Protein AF-0000000076593723 (afdb_homodimer)

Radius of gyration: 25.65 Å; Cα contacts (8 Å, |Δi|>4): 959; chains: 2; bounding box: 65×78×52 Å

Nearest PDB structures (foldseek):
  3f52-assembly1_A  TM=8.416E-01  e=1.227E-02  Corynebacterium glutamicum
  2b5a-assembly1_A  TM=8.717E-01  e=2.258E-02  [Bacillus] caldolyticus
  3f52-assembly1_E  TM=8.264E-01  e=1.582E-02  Corynebacterium glutamicum
  4i6t-assembly1_A  TM=8.640E-01  e=7.266E-02  Enterobacter sp. RFL1396
  4i6u-assembly2_C  TM=8.233E-01  e=5.092E-02  Enterobacter sp. RFL1396

Organism: Saccharopolyspora spinosa (NCBI:txid60894)

Solvent-accessible surface area (backbone atoms only — not comparable to full-atom values): 29118 Å² total; per-residue (Å²): 48,60,80,26,22,63,22,71,42,19,39,50,31,9,48,49,51,43,49,56,37,55,74,64,70,46,52,62,58,58,44,14,66,73,61,74,50,47,44,66,55,54,48,28,29,43,70,21,54,34,69,62,53,54,66,54,50,49,43,47,34,55,74,65,67,50,56,66,69,62,37,52,51,46,51,51,25,37,70,46,15,61,47,49,43,10,70,45,63,70,48,98,82,51,51,21,45,54,56,51,49,50,53,50,56,69,60,24,53,31,40,40,34,41,30,53,60,41,75,56,71,69,59,50,40,63,62,42,44,36,32,52,35,48,70,69,65,48,51,72,67,56,25,52,52,51,29,53,49,46,56,60,59,29,41,43,64,69,43,94,84,40,30,36,35,36,38,41,27,26,52,59,19,72,66,36,45,46,62,53,69,66,37,42,48,51,35,49,52,47,41,52,57,51,41,67,38,93,50,29,44,43,23,33,29,57,58,78,73,32,77,55,60,64,73,34,34,44,38,34,40,37,33,41,88,88,49,78,52,37,32,37,34,54,43,74,76,45,56,50,72,43,61,53,63,72,49,46,51,50,50,52,52,43,49,52,50,48,62,71,64,27,40,53,56,69,57,22,49,52,50,51,51,51,45,42,52,50,60,65,54,58,72,76,112,50,60,76,24,25,56,18,71,42,20,40,50,31,10,49,47,51,43,49,54,37,54,73,63,71,46,52,63,58,58,45,13,67,73,61,73,50,48,44,66,56,52,48,28,27,41,69,20,53,34,70,61,53,55,67,57,50,49,42,48,34,55,73,63,65,49,58,68,69,61,38,52,52,47,52,50,26,38,71,46,14,62,48,50,48,15,74,38,74,51,51,99,82,51,49,28,53,54,56,56,49,52,51,49,57,71,61,24,51,29,38,40,36,42,29,53,59,42,76,56,71,68,58,50,41,62,62,43,44,37,33,52,35,49,71,70,66,47,51,71,69,55,26,53,50,49,30,52,49,45,57,59,58,28,41,42,65,69,42,94,85,40,28,38,37,37,37,41,29,26,53,59,19,73,64,37,44,47,61,53,66,68,37,44,48,51,34,49,50,48,41,54,57,50,40,67,38,91,50,29,44,44,23,33,29,59,58,78,73,33,77,56,60,65,73,35,35,42,39,35,41,36,33,40,88,87,50,78,50,39,32,36,34,55,43,74,78,46,52,49,72,43,58,53,64,70,48,45,51,50,51,53,50,42,49,52,50,48,61,70,65,29,39,52,56,70,56,22,50,51,49,50,50,52,43,42,51,50,59,67,54,59,72,75,111

Structure (mmCIF, N/CA/C/O backbone):
data_AF-0000000076593723-model_v1
#
loop_
_entity.id
_entity.type
_entity.pdbx_description
1 polymer 'Helix-turn-helix protein'
#
loop_
_atom_site.group_PDB
_atom_site.id
_atom_site.type_symbol
_atom_site.label_atom_id
_atom_site.label_alt_id
_atom_site.label_comp_id
_atom_site.label_asym_id
_atom_site.label_entity_id
_atom_site.label_seq_id
_atom_site.pdbx_PDB_ins_code
_atom_site.Cartn_x
_atom_site.Cartn_y
_atom_site.Cartn_z
_atom_site.occupancy
_atom_site.B_iso_or_equiv
_atom_site.auth_seq_id
_atom_site.auth_comp_id
_atom_site.auth_asym_id
_atom_site.auth_atom_id
_atom_site.pdbx_PDB_model_num
ATOM 1 N N . MET A 1 1 ? 1.574 22.219 8.781 1 30.86 1 MET A N 1
ATOM 2 C CA . MET A 1 1 ? 0.167 22.234 9.172 1 30.86 1 MET A CA 1
ATOM 3 C C . MET A 1 1 ? -0.194 21 9.984 1 30.86 1 MET A C 1
ATOM 5 O O . MET A 1 1 ? 0.365 19.922 9.766 1 30.86 1 MET A O 1
ATOM 9 N N . PRO A 1 2 ? -0.829 21.25 11.016 1 38.03 2 PRO A N 1
ATOM 10 C CA . PRO A 1 2 ? -1.119 20.125 11.898 1 38.03 2 PRO A CA 1
ATOM 11 C C . PRO A 1 2 ? -1.733 18.938 11.148 1 38.03 2 PRO A C 1
ATOM 13 O O . PRO A 1 2 ? -2.383 19.125 10.117 1 38.03 2 PRO A O 1
ATOM 16 N N . ALA A 1 3 ? -1.344 17.75 11.445 1 40.81 3 ALA A N 1
ATOM 17 C CA . ALA A 1 3 ? -1.729 16.406 10.984 1 40.81 3 ALA A CA 1
ATOM 18 C C . ALA A 1 3 ? -3.232 16.328 10.742 1 40.81 3 ALA A C 1
ATOM 20 O O . ALA A 1 3 ? -3.691 15.547 9.906 1 40.81 3 ALA A O 1
ATOM 21 N N . THR A 1 4 ? -3.941 17.125 11.273 1 44.06 4 THR A N 1
ATOM 22 C CA . THR A 1 4 ? -5.391 17.016 11.375 1 44.06 4 THR A CA 1
ATOM 23 C C . THR A 1 4 ? -6.074 17.672 10.18 1 44.06 4 THR A C 1
ATOM 25 O O . THR A 1 4 ? -7.188 17.281 9.812 1 44.06 4 THR A O 1
ATOM 28 N N . ALA A 1 5 ? -5.41 18.734 9.508 1 49.28 5 ALA A N 1
ATOM 29 C CA . ALA A 1 5 ? -6.059 19.562 8.508 1 49.28 5 ALA A CA 1
ATOM 30 C C . ALA A 1 5 ? -6.34 18.781 7.23 1 49.28 5 ALA A C 1
ATOM 32 O O . ALA A 1 5 ? -7.262 19.109 6.477 1 49.28 5 ALA A O 1
ATOM 33 N N . GLY A 1 6 ? -6.297 17.484 7.355 1 50.62 6 GLY A N 1
ATOM 34 C CA . GLY A 1 6 ? -6.414 16.688 6.148 1 50.62 6 GLY A CA 1
ATOM 35 C C . GLY A 1 6 ? -7.379 15.523 6.289 1 50.62 6 GLY A C 1
ATOM 36 O O . GLY A 1 6 ? -7.684 14.836 5.312 1 50.62 6 GLY A O 1
ATOM 37 N N . THR A 1 7 ? -7.914 15.383 7.367 1 53.31 7 THR A N 1
ATOM 38 C CA . THR A 1 7 ? -8.859 14.297 7.59 1 53.31 7 THR A CA 1
ATOM 39 C C . THR A 1 7 ? -10.211 14.617 6.961 1 53.31 7 THR A C 1
ATOM 41 O O . THR A 1 7 ? -10.531 15.781 6.727 1 53.31 7 THR A O 1
ATOM 44 N N . PRO A 1 8 ? -10.898 13.555 6.492 1 54.31 8 PRO A N 1
ATOM 45 C CA . PRO A 1 8 ? -12.234 13.812 5.953 1 54.31 8 PRO A CA 1
ATOM 46 C C . PRO A 1 8 ? -13.07 14.719 6.855 1 54.31 8 PRO A C 1
ATOM 48 O O . PRO A 1 8 ? -13.797 15.586 6.367 1 54.31 8 PRO A O 1
ATOM 51 N N . ARG A 1 9 ? -12.922 14.555 8.07 1 58.53 9 ARG A N 1
ATOM 52 C CA . ARG A 1 9 ? -13.711 15.367 8.984 1 58.53 9 ARG A CA 1
ATOM 53 C C . ARG A 1 9 ? -13.227 16.812 8.984 1 58.53 9 ARG A C 1
ATOM 55 O O . ARG A 1 9 ? -14.039 17.75 9.023 1 58.53 9 ARG A O 1
ATOM 62 N N . ALA A 1 10 ? -11.844 16.859 8.922 1 62.66 10 ALA A N 1
ATOM 63 C CA . ALA A 1 10 ? -11.312 18.219 8.883 1 62.66 10 ALA A CA 1
ATOM 64 C C . ALA A 1 10 ? -11.727 18.922 7.602 1 62.66 10 ALA A C 1
ATOM 66 O O . ALA A 1 10 ? -12.086 20.109 7.625 1 62.66 10 ALA A O 1
ATOM 67 N N . ARG A 1 11 ? -11.781 18.141 6.621 1 64.5 11 ARG A N 1
ATOM 68 C CA . ARG A 1 11 ? -12.203 18.719 5.348 1 64.5 11 ARG A CA 1
ATOM 69 C C . ARG A 1 11 ? -13.688 19.047 5.367 1 64.5 11 ARG A C 1
ATOM 71 O O . ARG A 1 11 ? -14.102 20.094 4.855 1 64.5 11 ARG A O 1
ATOM 78 N N . ALA A 1 12 ? -14.445 18.156 5.867 1 68 12 ALA A N 1
ATOM 79 C CA . ALA A 1 12 ? -15.875 18.422 6.016 1 68 12 ALA A CA 1
ATOM 80 C C . ALA A 1 12 ? -16.125 19.656 6.867 1 68 12 ALA A C 1
ATOM 82 O O . ALA A 1 12 ? -17.016 20.453 6.574 1 68 12 ALA A O 1
ATOM 83 N N . LEU A 1 13 ? -15.234 19.781 7.816 1 77.19 13 LEU A N 1
ATOM 84 C CA . LEU A 1 13 ? -15.359 20.953 8.688 1 77.19 13 LEU A CA 1
ATOM 85 C C . LEU A 1 13 ? -15.055 22.234 7.922 1 77.19 13 LEU A C 1
ATOM 87 O O . LEU A 1 13 ? -15.812 23.203 8.008 1 77.19 13 LEU A O 1
ATOM 91 N N . SER A 1 14 ? -13.969 22.125 7.211 1 77.75 14 SER A N 1
ATOM 92 C CA . SER A 1 14 ? -13.578 23.297 6.426 1 77.75 14 SER A CA 1
ATOM 93 C C . SER A 1 14 ? -14.664 23.672 5.422 1 77.75 14 SER A C 1
ATOM 95 O O . SER A 1 14 ? -15.023 24.844 5.309 1 77.75 14 SER A O 1
ATOM 97 N N . ALA A 1 15 ? -15.172 22.672 4.809 1 76.44 15 ALA A N 1
ATOM 98 C CA . ALA A 1 15 ? -16.234 22.906 3.83 1 76.44 15 ALA A CA 1
ATOM 99 C C . ALA A 1 15 ? -17.484 23.453 4.504 1 76.44 15 ALA A C 1
ATOM 101 O O . ALA A 1 15 ? -18.141 24.359 3.977 1 76.44 15 ALA A O 1
ATOM 102 N N . ALA A 1 16 ? -17.797 22.906 5.543 1 81.31 16 ALA A N 1
ATOM 103 C CA . ALA A 1 16 ? -19 23.328 6.262 1 81.31 16 ALA A CA 1
ATOM 104 C C . ALA A 1 16 ? -18.891 24.781 6.715 1 81.31 16 ALA A C 1
ATOM 106 O O . ALA A 1 16 ? -19.859 25.547 6.613 1 81.31 16 ALA A O 1
ATOM 107 N N . LEU A 1 17 ? -17.703 25.156 7.152 1 86.25 17 LEU A N 1
ATOM 108 C CA . LEU A 1 17 ? -17.484 26.531 7.594 1 86.25 17 LEU A CA 1
ATOM 109 C C . LEU A 1 17 ? -17.625 27.5 6.426 1 86.25 17 LEU A C 1
ATOM 111 O O . LEU A 1 17 ? -18.25 28.547 6.559 1 86.25 17 LEU A O 1
ATOM 115 N N . ARG A 1 18 ? -17.078 27.094 5.398 1 84.94 18 ARG A N 1
ATOM 116 C CA . ARG A 1 18 ? -17.188 27.922 4.203 1 84.94 18 ARG A CA 1
ATOM 117 C C . ARG A 1 18 ? -18.641 28.031 3.752 1 84.94 18 ARG A C 1
ATOM 119 O O . ARG A 1 18 ? -19.094 29.125 3.385 1 84.94 18 ARG A O 1
ATOM 126 N N . GLU A 1 19 ? -19.312 26.984 3.756 1 86.44 19 GLU A N 1
ATOM 127 C CA . GLU A 1 19 ? -20.703 26.938 3.322 1 86.44 19 GLU A CA 1
ATOM 128 C C . GLU A 1 19 ? -21.594 27.844 4.18 1 86.44 19 GLU A C 1
ATOM 130 O O . GLU A 1 19 ? -22.391 28.609 3.652 1 86.44 19 GLU A O 1
ATOM 135 N N . VAL A 1 20 ? -21.438 27.734 5.402 1 87.94 20 VAL A N 1
ATOM 136 C CA . VAL A 1 20 ? -22.312 28.516 6.277 1 87.94 20 VAL A CA 1
ATOM 137 C C . VAL A 1 20 ? -21.953 30 6.164 1 87.94 20 VAL A C 1
ATOM 139 O O . VAL A 1 20 ? -22.844 30.859 6.234 1 87.94 20 VAL A O 1
ATOM 142 N N . ARG A 1 21 ? -20.672 30.297 5.992 1 91.19 21 ARG A N 1
ATOM 143 C CA . ARG A 1 21 ? -20.297 31.703 5.809 1 91.19 21 ARG A CA 1
ATOM 144 C C . ARG A 1 21 ? -20.891 32.25 4.527 1 91.19 21 ARG A C 1
ATOM 146 O O . ARG A 1 21 ? -21.469 33.344 4.531 1 91.19 21 ARG A O 1
ATOM 153 N N . THR A 1 22 ? -20.766 31.547 3.52 1 89.81 22 THR A N 1
ATOM 154 C CA . THR A 1 22 ? -21.266 32 2.227 1 89.81 22 THR A CA 1
ATOM 155 C C . THR A 1 22 ? -22.797 32.094 2.24 1 89.81 22 THR A C 1
ATOM 157 O O . THR A 1 22 ? -23.359 33.031 1.665 1 89.81 22 THR A O 1
ATOM 160 N N . ALA A 1 23 ? -23.406 31.203 2.865 1 87.38 23 ALA A N 1
ATOM 161 C CA . ALA A 1 23 ? -24.859 31.203 2.963 1 87.38 23 ALA A CA 1
ATOM 162 C C . ALA A 1 23 ? -25.359 32.438 3.732 1 87.38 23 ALA A C 1
ATOM 164 O O . ALA A 1 23 ? -26.453 32.906 3.482 1 87.38 23 ALA A O 1
ATOM 165 N N . SER A 1 24 ? -24.531 32.906 4.562 1 87 24 SER A N 1
ATOM 166 C CA . SER A 1 24 ? -24.906 34.062 5.379 1 87 24 SER A CA 1
ATOM 167 C C . SER A 1 24 ? -24.562 35.344 4.676 1 87 24 SER A C 1
ATOM 169 O O . SER A 1 24 ? -24.828 36.438 5.203 1 87 24 SER A O 1
ATOM 171 N N . GLY A 1 25 ? -23.859 35.25 3.496 1 89.62 25 GLY A N 1
ATOM 172 C CA . GLY A 1 25 ? -23.547 36.406 2.707 1 89.62 25 GLY A CA 1
ATOM 173 C C . GLY A 1 25 ? -22.406 37.219 3.285 1 89.62 25 GLY A C 1
ATOM 174 O O . GLY A 1 25 ? -22.266 38.406 2.98 1 89.62 25 GLY A O 1
ATOM 175 N N . VAL A 1 26 ? -21.719 36.656 4.156 1 88.81 26 VAL A N 1
ATOM 176 C CA . VAL A 1 26 ? -20.641 37.344 4.832 1 88.81 26 VAL A CA 1
ATOM 177 C C . VAL A 1 26 ? -19.297 37 4.188 1 88.81 26 VAL A C 1
ATOM 179 O O . VAL A 1 26 ? -19.031 35.812 3.918 1 88.81 26 VAL A O 1
ATOM 182 N N . GLY A 1 27 ? -18.5 37.969 3.826 1 91.56 27 GLY A N 1
ATOM 183 C CA . GLY A 1 27 ? -17.156 37.719 3.332 1 91.56 27 GLY A CA 1
ATOM 184 C C . GLY A 1 27 ? -16.188 37.312 4.426 1 91.56 27 GLY A C 1
ATOM 185 O O . GLY A 1 27 ? -16.5 37.438 5.613 1 91.56 27 GLY A O 1
ATOM 186 N N . VAL A 1 28 ? -14.992 36.844 4.062 1 92.31 28 VAL A N 1
ATOM 187 C CA . VAL A 1 28 ? -13.984 36.344 4.996 1 92.31 28 VAL A CA 1
ATOM 188 C C . VAL A 1 28 ? -13.5 37.5 5.887 1 92.31 28 VAL A C 1
ATOM 190 O O . VAL A 1 28 ? -13.398 37.344 7.105 1 92.31 28 VAL A O 1
ATOM 193 N N . ARG A 1 29 ? -13.281 38.625 5.324 1 90.88 29 ARG A N 1
ATOM 194 C CA . ARG A 1 29 ? -12.797 39.781 6.07 1 90.88 29 ARG A CA 1
ATOM 195 C C . ARG A 1 29 ? -13.844 40.281 7.059 1 90.88 29 ARG A C 1
ATOM 197 O O . ARG A 1 29 ? -13.523 40.625 8.195 1 90.88 29 ARG A O 1
ATOM 204 N N . GLU A 1 30 ? -15.023 40.344 6.531 1 91.31 30 GLU A N 1
ATOM 205 C CA . GLU A 1 30 ? -16.125 40.812 7.383 1 91.31 30 GLU A CA 1
ATOM 206 C C . GLU A 1 30 ? -16.344 39.844 8.547 1 91.31 30 GLU A C 1
ATOM 208 O O . GLU A 1 30 ? -16.547 40.281 9.688 1 91.31 30 GLU A O 1
ATOM 213 N N . LEU A 1 31 ? -16.344 38.531 8.242 1 90.88 31 LEU A N 1
ATOM 214 C CA . LEU A 1 31 ? -16.484 37.562 9.297 1 90.88 31 LEU A CA 1
ATOM 215 C C . LEU A 1 31 ? -15.359 37.688 10.32 1 90.88 31 LEU A C 1
ATOM 217 O O . LEU A 1 31 ? -15.602 37.625 11.531 1 90.88 31 LEU A O 1
ATOM 221 N N . ALA A 1 32 ? -14.172 37.844 9.906 1 89.62 32 ALA A N 1
ATOM 222 C CA . ALA A 1 32 ? -13.016 37.969 10.789 1 89.62 32 ALA A CA 1
ATOM 223 C C . ALA A 1 32 ? -13.211 39.125 11.773 1 89.62 32 ALA A C 1
ATOM 225 O O . ALA A 1 32 ? -12.969 38.969 12.969 1 89.62 32 ALA A O 1
ATOM 226 N N . ARG A 1 33 ? -13.664 40.188 11.273 1 86 33 ARG A N 1
ATOM 227 C CA . ARG A 1 33 ? -13.93 41.375 12.094 1 86 33 ARG A CA 1
ATOM 228 C C . ARG A 1 33 ? -14.992 41.062 13.141 1 86 33 ARG A C 1
ATOM 230 O O . ARG A 1 33 ? -14.867 41.5 14.297 1 86 33 ARG A O 1
ATOM 237 N N . GLN A 1 34 ? -15.984 40.344 12.75 1 85.75 34 GLN A N 1
ATOM 238 C CA . GLN A 1 34 ? -17.125 40.094 13.625 1 85.75 34 GLN A CA 1
ATOM 239 C C . GLN A 1 34 ? -16.781 39.094 14.719 1 85.75 34 GLN A C 1
ATOM 241 O O . GLN A 1 34 ? -17.297 39.156 15.828 1 85.75 34 GLN A O 1
ATOM 246 N N . VAL A 1 35 ? -15.938 38.062 14.422 1 83.88 35 VAL A N 1
ATOM 247 C CA . VAL A 1 35 ? -15.695 36.969 15.328 1 83.88 35 VAL A CA 1
ATOM 248 C C . VAL A 1 35 ? -14.453 37.25 16.172 1 83.88 35 VAL A C 1
ATOM 250 O O . VAL A 1 35 ? -14.297 36.688 17.266 1 83.88 35 VAL A O 1
ATOM 253 N N . GLY A 1 36 ? -13.57 38.125 15.781 1 82.25 36 GLY A N 1
ATOM 254 C CA . GLY A 1 36 ? -12.359 38.438 16.531 1 82.25 36 GLY A CA 1
ATOM 255 C C . GLY A 1 36 ? -11.164 37.594 16.094 1 82.25 36 GLY A C 1
ATOM 256 O O . GLY A 1 36 ? -10.328 37.219 16.938 1 82.25 36 GLY A O 1
ATOM 257 N N . TYR A 1 37 ? -11.195 37.125 14.953 1 84.19 37 TYR A N 1
ATOM 258 C CA . TYR A 1 37 ? -10.055 36.438 14.359 1 84.19 37 TYR A CA 1
ATOM 259 C C . TYR A 1 37 ? -9.531 37.188 13.148 1 84.19 37 TYR A C 1
ATOM 261 O O . TYR A 1 37 ? -10.172 38.156 12.688 1 84.19 37 TYR A O 1
ATOM 269 N N . THR A 1 38 ? -8.438 36.875 12.672 1 86.06 38 THR A N 1
ATOM 270 C CA . THR A 1 38 ? -7.906 37.531 11.477 1 86.06 38 THR A CA 1
ATOM 271 C C . THR A 1 38 ? -8.445 36.844 10.211 1 86.06 38 THR A C 1
ATOM 273 O O . THR A 1 38 ? -8.875 35.688 10.25 1 86.06 38 THR A O 1
ATOM 276 N N . HIS A 1 39 ? -8.477 37.656 9.148 1 90.19 39 HIS A N 1
ATOM 277 C CA . HIS A 1 39 ? -8.906 37.094 7.871 1 90.19 39 HIS A CA 1
ATOM 278 C C . HIS A 1 39 ? -8.016 35.906 7.465 1 90.19 39 HIS A C 1
ATOM 280 O O . HIS A 1 39 ? -8.477 34.969 6.824 1 90.19 39 HIS A O 1
ATOM 286 N N . VAL A 1 40 ? -6.82 35.969 7.906 1 81.12 40 VAL A N 1
ATOM 287 C CA . VAL A 1 40 ? -5.887 34.875 7.59 1 81.12 40 VAL A CA 1
ATOM 288 C C . VAL A 1 40 ? -6.312 33.594 8.312 1 81.12 40 VAL A C 1
ATOM 290 O O . VAL A 1 40 ? -6.309 32.531 7.719 1 81.12 40 VAL A O 1
ATOM 293 N N . GLU A 1 41 ? -6.723 33.75 9.508 1 85.5 41 GLU A N 1
ATOM 294 C CA . GLU A 1 41 ? -7.145 32.594 10.297 1 85.5 41 GLU A CA 1
ATOM 295 C C . GLU A 1 41 ? -8.398 31.953 9.703 1 85.5 41 GLU A C 1
ATOM 297 O O . GLU A 1 41 ? -8.461 30.734 9.523 1 85.5 41 GLU A O 1
ATOM 302 N N . ILE A 1 42 ? -9.359 32.781 9.406 1 88.81 42 ILE A N 1
ATOM 303 C CA . ILE A 1 42 ? -10.609 32.281 8.836 1 88.81 42 ILE A CA 1
ATOM 304 C C . ILE A 1 42 ? -10.336 31.609 7.5 1 88.81 42 ILE A C 1
ATOM 306 O O . ILE A 1 42 ? -10.844 30.516 7.238 1 88.81 42 ILE A O 1
ATOM 310 N N . SER A 1 43 ? -9.492 32.188 6.727 1 85.69 43 SER A N 1
ATOM 311 C CA . SER A 1 43 ? -9.148 31.609 5.434 1 85.69 43 SER A CA 1
ATOM 312 C C . SER A 1 43 ? -8.445 30.266 5.598 1 85.69 43 SER A C 1
ATOM 314 O O . SER A 1 43 ? -8.766 29.297 4.906 1 85.69 43 SER A O 1
ATOM 316 N N . ASN A 1 44 ? -7.609 30.172 6.562 1 81.31 44 ASN A N 1
ATOM 317 C CA . ASN A 1 44 ? -6.875 28.938 6.816 1 81.31 44 ASN A CA 1
ATOM 318 C C . ASN A 1 44 ? -7.805 27.812 7.266 1 81.31 44 ASN A C 1
ATOM 320 O O . ASN A 1 44 ? -7.598 26.656 6.906 1 81.31 44 ASN A O 1
ATOM 324 N N . TRP A 1 45 ? -8.773 28.141 8.031 1 83.31 45 TRP A N 1
ATOM 325 C CA . TRP A 1 45 ? -9.734 27.156 8.508 1 83.31 45 TRP A CA 1
ATOM 326 C C . TRP A 1 45 ? -10.641 26.688 7.383 1 83.31 45 TRP A C 1
ATOM 328 O O . TRP A 1 45 ? -10.906 25.484 7.242 1 83.31 45 TRP A O 1
ATOM 338 N N . GLU A 1 46 ? -10.969 27.641 6.5 1 85.06 46 GLU A N 1
ATOM 339 C CA . GLU A 1 46 ? -11.938 27.328 5.453 1 85.06 46 GLU A CA 1
ATOM 340 C C . GLU A 1 46 ? -11.273 26.609 4.281 1 85.06 46 GLU A C 1
ATOM 342 O O . GLU A 1 46 ? -11.945 25.953 3.479 1 85.06 46 GLU A O 1
ATOM 347 N N . THR A 1 47 ? -10.023 26.766 4.25 1 74.62 47 THR A N 1
ATOM 348 C CA . THR A 1 47 ? -9.297 26.094 3.178 1 74.62 47 THR A CA 1
ATOM 349 C C . THR A 1 47 ? -8.625 24.812 3.689 1 74.62 47 THR A C 1
ATOM 351 O O . THR A 1 47 ? -8 24.078 2.918 1 74.62 47 THR A O 1
ATOM 354 N N . GLY A 1 48 ? -8.773 24.562 4.961 1 70.88 48 GLY A N 1
ATOM 355 C CA . GLY A 1 48 ? -8.281 23.328 5.551 1 70.88 48 GLY A CA 1
ATOM 356 C C . GLY A 1 48 ? -6.812 23.391 5.914 1 70.88 48 GLY A C 1
ATOM 357 O O . GLY A 1 48 ? -6.203 22.359 6.223 1 70.88 48 GLY A O 1
ATOM 358 N N . LYS A 1 49 ? -6.223 24.469 5.824 1 65.12 49 LYS A N 1
ATOM 359 C CA . LYS A 1 49 ? -4.812 24.625 6.164 1 65.12 49 LYS A CA 1
ATOM 360 C C . LYS A 1 49 ? -4.582 24.422 7.66 1 65.12 49 LYS A C 1
ATOM 362 O O . LYS A 1 49 ? -3.539 23.906 8.07 1 65.12 49 LYS A O 1
ATOM 367 N N . ARG A 1 50 ? -5.477 24.781 8.477 1 71.69 50 ARG A N 1
ATOM 368 C CA . ARG A 1 50 ? -5.508 24.609 9.922 1 71.69 50 ARG A CA 1
ATOM 369 C C . ARG A 1 50 ? -6.902 24.203 10.391 1 71.69 50 ARG A C 1
ATOM 371 O O . ARG A 1 50 ? -7.902 24.531 9.758 1 71.69 50 ARG A O 1
ATOM 378 N N . VAL A 1 51 ? -6.82 23.438 11.398 1 71.88 51 VAL A N 1
ATOM 379 C CA . VAL A 1 51 ? -8.094 23.094 12.016 1 71.88 51 VAL A CA 1
ATOM 380 C C . VAL A 1 51 ? -8.383 24.031 13.18 1 71.88 51 VAL A C 1
ATOM 382 O O . VAL A 1 51 ? -7.543 24.219 14.062 1 71.88 51 VAL A O 1
ATOM 385 N N . PRO A 1 52 ? -9.508 24.688 13.117 1 79.62 52 PRO A N 1
ATOM 386 C CA . PRO A 1 52 ? -9.867 25.594 14.219 1 79.62 52 PRO A CA 1
ATOM 387 C C . PRO A 1 52 ? -10.227 24.828 15.5 1 79.62 52 PRO A C 1
ATOM 389 O O . PRO A 1 52 ? -10.633 23.672 15.438 1 79.62 52 PRO A O 1
ATOM 392 N N . LYS A 1 53 ? -9.922 25.453 16.594 1 74.25 53 LYS A N 1
ATOM 393 C CA . LYS A 1 53 ? -10.445 24.938 17.859 1 74.25 53 LYS A CA 1
ATOM 394 C C . LYS A 1 53 ? -11.961 25.078 17.922 1 74.25 53 LYS A C 1
ATOM 396 O O . LYS A 1 53 ? -12.547 25.891 17.188 1 74.25 53 LYS A O 1
ATOM 401 N N . ILE A 1 54 ? -12.492 24.188 18.719 1 71.88 54 ILE A N 1
ATOM 402 C CA . ILE A 1 54 ? -13.953 24.141 18.797 1 71.88 54 ILE A CA 1
ATOM 403 C C . ILE A 1 54 ? -14.5 25.5 19.219 1 71.88 54 ILE A C 1
ATOM 405 O O . ILE A 1 54 ? -15.562 25.906 18.75 1 71.88 54 ILE A O 1
ATOM 409 N N . GLU A 1 55 ? -13.758 26.266 20 1 75.12 55 GLU A N 1
ATOM 410 C CA . GLU A 1 55 ? -14.211 27.578 20.453 1 75.12 55 GLU A CA 1
ATOM 411 C C . GLU A 1 55 ? -14.32 28.547 19.281 1 75.12 55 GLU A C 1
ATOM 413 O O . GLU A 1 55 ? -15.258 29.359 19.234 1 75.12 55 GLU A O 1
ATOM 418 N N . ALA A 1 56 ? -13.406 28.453 18.453 1 81.44 56 ALA A N 1
ATOM 419 C CA . ALA A 1 56 ? -13.438 29.312 17.266 1 81.44 56 ALA A CA 1
ATOM 420 C C . ALA A 1 56 ? -14.609 28.969 16.359 1 81.44 56 ALA A C 1
ATOM 422 O O . ALA A 1 56 ? -15.305 29.859 15.859 1 81.44 56 ALA A O 1
ATOM 423 N N . VAL A 1 57 ? -14.812 27.672 16.234 1 86.44 57 VAL A N 1
ATOM 424 C CA . VAL A 1 57 ? -15.922 27.219 15.398 1 86.44 57 VAL A CA 1
ATOM 425 C C . VAL A 1 57 ? -17.25 27.672 16 1 86.44 57 VAL A C 1
ATOM 427 O O . VAL A 1 57 ? -18.109 28.203 15.305 1 86.44 57 VAL A O 1
ATOM 430 N N . ALA A 1 58 ? -17.312 27.516 17.234 1 77.44 58 ALA A N 1
ATOM 431 C CA . ALA A 1 58 ? -18.531 27.938 17.922 1 77.44 58 ALA A CA 1
ATOM 432 C C . ALA A 1 58 ? -18.75 29.438 17.766 1 77.44 58 ALA A C 1
ATOM 434 O O . ALA A 1 58 ? -19.891 29.875 17.531 1 77.44 58 ALA A O 1
ATOM 435 N N . ALA A 1 59 ? -17.766 30.188 17.891 1 80.88 59 ALA A N 1
ATOM 436 C CA . ALA A 1 59 ? -17.859 31.641 17.734 1 80.88 59 ALA A CA 1
ATOM 437 C C . ALA A 1 59 ? -18.328 32 16.344 1 80.88 59 ALA A C 1
ATOM 439 O O . ALA A 1 59 ? -19.172 32.906 16.172 1 80.88 59 ALA A O 1
ATOM 440 N N . ILE A 1 60 ? -17.812 31.312 15.391 1 87.38 60 ILE A N 1
ATOM 441 C CA . ILE A 1 60 ? -18.172 31.562 14 1 87.38 60 ILE A CA 1
ATOM 442 C C . ILE A 1 60 ? -19.656 31.25 13.789 1 87.38 60 ILE A C 1
ATOM 444 O O . ILE A 1 60 ? -20.391 32.062 13.203 1 87.38 60 ILE A O 1
ATOM 448 N N . LEU A 1 61 ? -20.031 30.125 14.305 1 86.81 61 LEU A N 1
ATOM 449 C CA . LEU A 1 61 ? -21.422 29.703 14.125 1 86.81 61 LEU A CA 1
ATOM 450 C C . LEU A 1 61 ? -22.375 30.656 14.836 1 86.81 61 LEU A C 1
ATOM 452 O O . LEU A 1 61 ? -23.438 30.969 14.312 1 86.81 61 LEU A O 1
ATOM 456 N N . GLY A 1 62 ? -21.984 31.094 15.938 1 82.06 62 GLY A N 1
ATOM 457 C CA . GLY A 1 62 ? -22.781 32.094 16.656 1 82.06 62 GLY A CA 1
ATOM 458 C C . GLY A 1 62 ? -22.906 33.406 15.898 1 82.06 62 GLY A C 1
ATOM 459 O O . GLY A 1 62 ? -24 33.969 15.805 1 82.06 62 GLY A O 1
ATOM 460 N N . THR A 1 63 ? -21.828 33.844 15.453 1 85.5 63 THR A N 1
ATOM 461 C CA . THR A 1 63 ? -21.812 35.094 14.719 1 85.5 63 THR A CA 1
ATOM 462 C C . THR A 1 63 ? -22.703 35 13.484 1 85.5 63 THR A C 1
ATOM 464 O O . THR A 1 63 ? -23.391 35.969 13.141 1 85.5 63 THR A O 1
ATOM 467 N N . LEU A 1 64 ? -22.703 33.844 12.852 1 87.5 64 LEU A N 1
ATOM 468 C CA . LEU A 1 64 ? -23.453 33.656 11.617 1 87.5 64 LEU A CA 1
ATOM 469 C C . LEU A 1 64 ? -24.891 33.219 11.914 1 87.5 64 LEU A C 1
ATOM 471 O O . LEU A 1 64 ? -25.672 32.969 11 1 87.5 64 LEU A O 1
ATOM 475 N N . ARG A 1 65 ? -25.219 33.125 13.258 1 85.44 65 ARG A N 1
ATOM 476 C CA . ARG A 1 65 ? -26.547 32.75 13.727 1 85.44 65 ARG A CA 1
ATOM 477 C C . ARG A 1 65 ? -26.984 31.406 13.156 1 85.44 65 ARG A C 1
ATOM 479 O O . ARG A 1 65 ? -28.141 31.234 12.734 1 85.44 65 ARG A O 1
ATOM 486 N N . VAL A 1 66 ? -25.984 30.547 12.93 1 83.12 66 VAL A N 1
ATOM 487 C CA . VAL A 1 66 ? -26.266 29.156 12.555 1 83.12 66 VAL A CA 1
ATOM 488 C C . VAL A 1 66 ? -26.781 28.391 13.766 1 83.12 66 VAL A C 1
ATOM 490 O O . VAL A 1 66 ? -26.156 28.406 14.836 1 83.12 66 VAL A O 1
ATOM 493 N N . ALA A 1 67 ? -27.969 27.875 13.695 1 77.44 67 ALA A N 1
ATOM 494 C CA . ALA A 1 67 ? -28.609 27.172 14.805 1 77.44 67 ALA A CA 1
ATOM 495 C C . ALA A 1 67 ? -29.172 25.812 14.359 1 77.44 67 ALA A C 1
ATOM 497 O O . ALA A 1 67 ? -29.031 25.453 13.188 1 77.44 67 ALA A O 1
ATOM 498 N N . GLY A 1 68 ? -29.531 25 15.18 1 72.69 68 GLY A N 1
ATOM 499 C CA . GLY A 1 68 ? -30.203 23.734 14.891 1 72.69 68 GLY A CA 1
ATOM 500 C C . GLY A 1 68 ? -29.266 22.656 14.383 1 72.69 68 GLY A C 1
ATOM 501 O O . GLY A 1 68 ? -28.141 22.531 14.867 1 72.69 68 GLY A O 1
ATOM 502 N N . GLU A 1 69 ? -29.719 21.969 13.406 1 69.94 69 GLU A N 1
ATOM 503 C CA . GLU A 1 69 ? -29.031 20.781 12.914 1 69.94 69 GLU A CA 1
ATOM 504 C C . GLU A 1 69 ? -27.703 21.141 12.273 1 69.94 69 GLU A C 1
ATOM 506 O O . GLU A 1 69 ? -26.719 20.422 12.43 1 69.94 69 GLU A O 1
ATOM 511 N N . ASP A 1 70 ? -27.734 22.312 11.703 1 77.62 70 ASP A N 1
ATOM 512 C CA . ASP A 1 70 ? -26.516 22.734 11.031 1 77.62 70 ASP A CA 1
ATOM 513 C C . ASP A 1 70 ? -25.406 23.047 12.039 1 77.62 70 ASP A C 1
ATOM 515 O O . ASP A 1 70 ? -24.25 22.656 11.852 1 77.62 70 ASP A O 1
ATOM 519 N N . ARG A 1 71 ? -25.75 23.719 13.078 1 78.75 71 ARG A N 1
ATOM 520 C CA . ARG A 1 71 ? -24.797 24.031 14.141 1 78.75 71 ARG A CA 1
ATOM 521 C C . ARG A 1 71 ? -24.25 22.75 14.781 1 78.75 71 ARG A C 1
ATOM 523 O O . ARG A 1 71 ? -23.047 22.594 14.93 1 78.75 71 ARG A O 1
ATOM 530 N N . ASP A 1 72 ? -25.141 21.859 15.039 1 70.06 72 ASP A N 1
ATOM 531 C CA . ASP A 1 72 ? -24.734 20.625 15.688 1 70.06 72 ASP A CA 1
ATOM 532 C C . ASP A 1 72 ? -23.812 19.797 14.789 1 70.06 72 ASP A C 1
ATOM 534 O O . ASP A 1 72 ? -22.828 19.234 15.258 1 70.06 72 ASP A O 1
ATOM 538 N N . ARG A 1 73 ? -24.188 19.812 13.617 1 73.44 73 ARG A N 1
ATOM 539 C CA . ARG A 1 73 ? -23.406 19.078 12.641 1 73.44 73 ARG A CA 1
ATOM 540 C C . ARG A 1 73 ? -21.984 19.625 12.531 1 73.44 73 ARG A C 1
ATOM 542 O O . ARG A 1 73 ? -21.016 18.875 12.555 1 73.44 73 ARG A O 1
ATOM 549 N N . ILE A 1 74 ? -21.859 20.875 12.469 1 78.56 74 ILE A N 1
ATOM 550 C CA . ILE A 1 74 ? -20.562 21.484 12.266 1 78.56 74 ILE A CA 1
ATOM 551 C C . ILE A 1 74 ? -19.734 21.391 13.555 1 78.56 74 ILE A C 1
ATOM 553 O O . ILE A 1 74 ? -18.531 21.109 13.508 1 78.56 74 ILE A O 1
ATOM 557 N N . LEU A 1 75 ? -20.297 21.547 14.688 1 75.31 75 LEU A N 1
ATOM 558 C CA . LEU A 1 75 ? -19.594 21.391 15.953 1 75.31 75 LEU A CA 1
ATOM 559 C C . LEU A 1 75 ? -19.125 19.953 16.141 1 75.31 75 LEU A C 1
ATOM 561 O O . LEU A 1 75 ? -18.047 19.703 16.688 1 75.31 75 LEU A O 1
ATOM 565 N N . ASP A 1 76 ? -19.938 19.109 15.672 1 66.19 76 ASP A N 1
ATOM 566 C CA . ASP A 1 76 ? -19.531 17.703 15.719 1 66.19 76 ASP A CA 1
ATOM 567 C C . ASP A 1 76 ? -18.266 17.469 14.875 1 66.19 76 ASP A C 1
ATOM 569 O O . ASP A 1 76 ? -17.375 16.719 15.273 1 66.19 76 ASP A O 1
ATOM 573 N N . LEU A 1 77 ? -18.312 18.078 13.742 1 67.5 77 LEU A N 1
ATOM 574 C CA . LEU A 1 77 ? -17.141 17.969 12.867 1 67.5 77 LEU A CA 1
ATOM 575 C C . LEU A 1 77 ? -15.883 18.438 13.57 1 67.5 77 LEU A C 1
ATOM 577 O O . LEU A 1 77 ? -14.844 17.781 13.508 1 67.5 77 LEU A O 1
ATOM 581 N N . VAL A 1 78 ? -15.922 19.625 14.172 1 70 78 VAL A N 1
ATOM 582 C CA . VAL A 1 78 ? -14.719 20.188 14.773 1 70 78 VAL A CA 1
ATOM 583 C C . VAL A 1 78 ? -14.367 19.422 16.047 1 70 78 VAL A C 1
ATOM 585 O O . VAL A 1 78 ? -13.188 19.25 16.359 1 70 78 VAL A O 1
ATOM 588 N N . ARG A 1 79 ? -15.297 18.969 16.812 1 61.69 79 ARG A N 1
ATOM 589 C CA . ARG A 1 79 ? -15.055 18.203 18.016 1 61.69 79 ARG A CA 1
ATOM 590 C C . ARG A 1 79 ? -14.227 16.969 17.734 1 61.69 79 ARG A C 1
ATOM 592 O O . ARG A 1 79 ? -13.383 16.562 18.531 1 61.69 79 ARG A O 1
ATOM 599 N N . ASN A 1 80 ? -14.555 16.578 16.562 1 51.91 80 ASN A N 1
ATOM 600 C CA . ASN A 1 80 ? -13.914 15.305 16.234 1 51.91 80 ASN A CA 1
ATOM 601 C C . ASN A 1 80 ? -12.867 15.484 15.133 1 51.91 80 ASN A C 1
ATOM 603 O O . ASN A 1 80 ? -12.484 14.523 14.477 1 51.91 80 ASN A O 1
ATOM 607 N N . VAL A 1 81 ? -12.688 16.781 14.969 1 56.09 81 VAL A N 1
ATOM 608 C CA . VAL A 1 81 ? -11.828 17.094 13.836 1 56.09 81 VAL A CA 1
ATOM 609 C C . VAL A 1 81 ? -10.422 16.547 14.094 1 56.09 81 VAL A C 1
ATOM 611 O O . VAL A 1 81 ? -9.711 16.172 13.156 1 56.09 81 VAL A O 1
ATOM 614 N N . HIS A 1 82 ? -10.016 16.891 15.242 1 45.66 82 HIS A N 1
ATOM 615 C CA . HIS A 1 82 ? -8.703 16.391 15.648 1 45.66 82 HIS A CA 1
ATOM 616 C C . HIS A 1 82 ? -8.734 14.883 15.875 1 45.66 82 HIS A C 1
ATOM 618 O O . HIS A 1 82 ? -7.734 14.289 16.297 1 45.66 82 HIS A O 1
ATOM 624 N N . GLU A 1 83 ? -9.945 14.555 15.867 1 38.94 83 GLU A N 1
ATOM 625 C CA . GLU A 1 83 ? -9.82 13.102 15.914 1 38.94 83 GLU A CA 1
ATOM 626 C C . GLU A 1 83 ? -8.758 12.602 14.938 1 38.94 83 GLU A C 1
ATOM 628 O O . GLU A 1 83 ? -8.812 12.906 13.75 1 38.94 83 GLU A O 1
ATOM 633 N N . PRO A 1 84 ? -7.598 12.547 15.406 1 35.03 84 PRO A N 1
ATOM 634 C CA . PRO A 1 84 ? -6.387 12.148 14.68 1 35.03 84 PRO A CA 1
ATOM 635 C C . PRO A 1 84 ? -6.691 11.367 13.406 1 35.03 84 PRO A C 1
ATOM 637 O O . PRO A 1 84 ? -7.656 10.602 13.367 1 35.03 84 PRO A O 1
ATOM 640 N N . ASN A 1 85 ? -6.828 11.992 12.281 1 33.69 85 ASN A N 1
ATOM 641 C CA . ASN A 1 85 ? -6.449 11.094 11.195 1 33.69 85 ASN A CA 1
ATOM 642 C C . ASN A 1 85 ? -5.477 10.016 11.664 1 33.69 85 ASN A C 1
ATOM 644 O O . ASN A 1 85 ? -4.5 10.32 12.352 1 33.69 85 ASN A O 1
ATOM 648 N N . TRP A 1 86 ? -6.074 9.023 11.945 1 32.38 86 TRP A N 1
ATOM 649 C CA . TRP A 1 86 ? -5.566 7.867 12.68 1 32.38 86 TRP A CA 1
ATOM 650 C C . TRP A 1 86 ? -4.129 7.555 12.281 1 32.38 86 TRP A C 1
ATOM 652 O O . TRP A 1 86 ? -3.578 6.523 12.68 1 32.38 86 TRP A O 1
ATOM 662 N N . LEU A 1 87 ? -3.555 8.203 11.359 1 30.42 87 LEU A N 1
ATOM 663 C CA . LEU A 1 87 ? -2.217 7.633 11.469 1 30.42 87 LEU A CA 1
ATOM 664 C C . LEU A 1 87 ? -1.661 7.824 12.875 1 30.42 87 LEU A C 1
ATOM 666 O O . LEU A 1 87 ? -0.482 7.562 13.125 1 30.42 87 LEU A O 1
ATOM 670 N N . THR A 1 88 ? -2.111 8.891 13.578 1 30.36 88 THR A N 1
ATOM 671 C CA . THR A 1 88 ? -1.772 9.031 14.992 1 30.36 88 THR A CA 1
ATOM 672 C C . THR A 1 88 ? -2.172 7.777 15.766 1 30.36 88 THR A C 1
ATOM 674 O O . THR A 1 88 ? -3.338 7.375 15.75 1 30.36 88 THR A O 1
ATOM 677 N N . VAL A 1 89 ? -1.326 6.996 16.219 1 29.52 89 VAL A N 1
ATOM 678 C CA . VAL A 1 89 ? -1.411 5.812 17.062 1 29.52 89 VAL A CA 1
ATOM 679 C C . VAL A 1 89 ? -2.549 5.98 18.078 1 29.52 89 VAL A C 1
ATOM 681 O O . VAL A 1 89 ? -3.033 7.094 18.297 1 29.52 89 VAL A O 1
ATOM 684 N N . GLY A 1 90 ? -2.256 5.516 19.359 1 30.38 90 GLY A N 1
ATOM 685 C CA . GLY A 1 90 ? -2.791 4.535 20.297 1 30.38 90 GLY A CA 1
ATOM 686 C C . GLY A 1 90 ? -3.928 5.074 21.141 1 30.38 90 GLY A C 1
ATOM 687 O O . GLY A 1 90 ? -3.717 5.949 21.984 1 30.38 90 GLY A O 1
ATOM 688 N N . LEU A 1 91 ? -4.945 5.461 20.578 1 31.17 91 LEU A N 1
ATOM 689 C CA . LEU A 1 91 ? -5.859 5.285 21.703 1 31.17 91 LEU A CA 1
ATOM 690 C C . LEU A 1 91 ? -5.566 3.988 22.438 1 31.17 91 LEU A C 1
ATOM 692 O O . LEU A 1 91 ? -4.891 3.102 21.906 1 31.17 91 LEU A O 1
ATOM 696 N N . ASN A 1 92 ? -6.375 3.502 23.359 1 33.47 92 ASN A N 1
ATOM 697 C CA . ASN A 1 92 ? -6.355 2.314 24.203 1 33.47 92 ASN A CA 1
ATOM 698 C C . ASN A 1 92 ? -6.387 1.033 23.375 1 33.47 92 ASN A C 1
ATOM 700 O O . ASN A 1 92 ? -7.418 0.363 23.297 1 33.47 92 ASN A O 1
ATOM 704 N N . GLY A 1 93 ? -5.355 0.799 22.453 1 42.75 93 GLY A N 1
ATOM 705 C CA . GLY A 1 93 ? -5.199 -0.48 21.781 1 42.75 93 GLY A CA 1
ATOM 706 C C . GLY A 1 93 ? -5.613 -0.442 20.312 1 42.75 93 GLY A C 1
ATOM 707 O O . GLY A 1 93 ? -5.34 -1.377 19.562 1 42.75 93 GLY A O 1
ATOM 708 N N . ILE A 1 94 ? -6.578 0.417 19.969 1 49.81 94 ILE A N 1
ATOM 709 C CA . ILE A 1 94 ? -7 0.453 18.578 1 49.81 94 ILE A CA 1
ATOM 710 C C . ILE A 1 94 ? -6.199 1.512 17.812 1 49.81 94 ILE A C 1
ATOM 712 O O . ILE A 1 94 ? -6.258 2.697 18.156 1 49.81 94 ILE A O 1
ATOM 716 N N . PRO A 1 95 ? -5.512 1.083 16.688 1 57.44 95 PRO A N 1
ATOM 717 C CA . PRO A 1 95 ? -4.738 2.045 15.906 1 57.44 95 PRO A CA 1
ATOM 718 C C . PRO A 1 95 ? -5.602 3.148 15.305 1 57.44 95 PRO A C 1
ATOM 720 O O . PRO A 1 95 ? -6.75 2.9 14.93 1 57.44 95 PRO A O 1
ATOM 723 N N . GLN A 1 96 ? -5.402 4.438 15.57 1 54.44 96 GLN A N 1
ATOM 724 C CA . GLN A 1 96 ? -6.078 5.625 15.055 1 54.44 96 GLN A CA 1
ATOM 725 C C . GLN A 1 96 ? -6.539 5.422 13.617 1 54.44 96 GLN A C 1
ATOM 727 O O . GLN A 1 96 ? -7.637 5.844 13.242 1 54.44 96 GLN A O 1
ATOM 732 N N . GLN A 1 97 ? -5.84 4.73 12.938 1 63.88 97 GLN A N 1
ATOM 733 C CA . GLN A 1 97 ? -6.188 4.477 11.547 1 63.88 97 GLN A CA 1
ATOM 734 C C . GLN A 1 97 ? -7.469 3.654 11.438 1 63.88 97 GLN A C 1
ATOM 736 O O . GLN A 1 97 ? -8.297 3.891 10.555 1 63.88 97 GLN A O 1
ATOM 741 N N . LEU A 1 98 ? -7.711 2.848 12.383 1 75 98 LEU A N 1
ATOM 742 C CA . LEU A 1 98 ? -8.898 2 12.359 1 75 98 LEU A CA 1
ATOM 743 C C . LEU A 1 98 ? -10.148 2.811 12.664 1 75 98 LEU A C 1
ATOM 745 O O . LEU A 1 98 ? -11.211 2.574 12.078 1 75 98 LEU A O 1
ATOM 749 N N . ALA A 1 99 ? -10.016 3.811 13.508 1 70.31 99 ALA A N 1
ATOM 750 C CA . ALA A 1 99 ? -11.141 4.691 13.812 1 70.31 99 ALA A CA 1
ATOM 751 C C . ALA A 1 99 ? -11.609 5.434 12.562 1 70.31 99 ALA A C 1
ATOM 753 O O . ALA A 1 99 ? -12.812 5.57 12.336 1 70.31 99 ALA A O 1
ATOM 754 N N . GLY A 1 100 ? -10.695 5.988 11.766 1 73.81 100 GLY A N 1
ATOM 755 C CA . GLY A 1 100 ? -11.039 6.641 10.516 1 73.81 100 GLY A CA 1
ATOM 756 C C . GLY A 1 100 ? -11.734 5.719 9.531 1 73.81 100 GLY A C 1
ATOM 757 O O . GLY A 1 100 ? -12.695 6.121 8.867 1 73.81 100 GLY A O 1
ATOM 758 N N . VAL A 1 101 ? -11.258 4.516 9.539 1 83.75 101 VAL A N 1
ATOM 759 C CA . VAL A 1 101 ? -11.844 3.518 8.648 1 83.75 101 VAL A CA 1
ATOM 760 C C . VAL A 1 101 ? -13.281 3.236 9.07 1 83.75 101 VAL A C 1
ATOM 762 O O . VAL A 1 101 ? -14.188 3.23 8.227 1 83.75 101 VAL A O 1
ATOM 765 N N . ILE A 1 102 ? -13.508 3.076 10.328 1 82.38 102 ILE A N 1
ATOM 766 C CA . ILE A 1 102 ? -14.828 2.764 10.852 1 82.38 102 ILE A CA 1
ATOM 767 C C . ILE A 1 102 ? -15.789 3.912 10.555 1 82.38 102 ILE A C 1
ATOM 769 O O . ILE A 1 102 ? -16.922 3.684 10.125 1 82.38 102 ILE A O 1
ATOM 773 N N . GLU A 1 103 ? -15.328 5.062 10.695 1 75.5 103 GLU A N 1
ATOM 774 C CA . GLU A 1 103 ? -16.156 6.234 10.406 1 75.5 103 GLU A CA 1
ATOM 775 C C . GLU A 1 103 ? -16.516 6.301 8.93 1 75.5 103 GLU A C 1
ATOM 777 O O . GLU A 1 103 ? -17.672 6.57 8.586 1 75.5 103 GLU A O 1
ATOM 782 N N . CYS A 1 104 ? -15.555 6.109 8.102 1 84.19 104 CYS A N 1
ATOM 783 C CA . CYS A 1 104 ? -15.82 6.098 6.672 1 84.19 104 CYS A CA 1
ATOM 784 C C . CYS A 1 104 ? -16.844 5.02 6.316 1 84.19 104 CYS A C 1
ATOM 786 O O . CYS A 1 104 ? -17.781 5.273 5.566 1 84.19 104 CYS A O 1
ATOM 788 N N . GLU A 1 105 ? -16.656 3.816 6.883 1 89.12 105 GLU A N 1
ATOM 789 C CA . GLU A 1 105 ? -17.531 2.688 6.574 1 89.12 105 GLU A CA 1
ATOM 790 C C . GLU A 1 105 ? -18.969 2.961 7.016 1 89.12 105 GLU A C 1
ATOM 792 O O . GLU A 1 105 ? -19.922 2.637 6.301 1 89.12 105 GLU A O 1
ATOM 797 N N . ARG A 1 106 ? -19.125 3.592 8.117 1 83.56 106 ARG A N 1
ATOM 798 C CA . ARG A 1 106 ? -20.453 3.863 8.664 1 83.56 106 ARG A CA 1
ATOM 799 C C . ARG A 1 106 ? -21.172 4.934 7.848 1 83.56 106 ARG A C 1
ATOM 801 O O . ARG A 1 106 ? -22.406 4.875 7.684 1 83.56 106 ARG A O 1
ATOM 808 N N . SER A 1 107 ? -20.438 5.84 7.332 1 81.81 107 SER A N 1
ATOM 809 C CA . SER A 1 107 ? -21.031 6.996 6.676 1 81.81 107 SER A CA 1
ATOM 810 C C . SER A 1 107 ? -21.141 6.785 5.168 1 81.81 107 SER A C 1
ATOM 812 O O . SER A 1 107 ? -21.875 7.5 4.484 1 81.81 107 SER A O 1
ATOM 814 N N . ALA A 1 108 ? -20.453 5.793 4.668 1 90.62 108 ALA A N 1
ATOM 815 C CA . ALA A 1 108 ? -20.375 5.602 3.223 1 90.62 108 ALA A CA 1
ATOM 816 C C . ALA A 1 108 ? -21.688 5.078 2.66 1 90.62 108 ALA A C 1
ATOM 818 O O . ALA A 1 108 ? -22.375 4.293 3.312 1 90.62 108 ALA A O 1
ATOM 819 N N . THR A 1 109 ? -22.031 5.559 1.461 1 91.94 109 THR A N 1
ATOM 820 C CA . THR A 1 109 ? -23.141 4.992 0.697 1 91.94 109 THR A CA 1
ATOM 821 C C . THR A 1 109 ? -22.656 3.844 -0.184 1 91.94 109 THR A C 1
ATOM 823 O O . THR A 1 109 ? -23.422 2.93 -0.494 1 91.94 109 THR A O 1
ATOM 826 N N . SER A 1 110 ? -21.375 3.957 -0.562 1 97.25 110 SER A N 1
ATOM 827 C CA . SER A 1 110 ? -20.75 2.91 -1.363 1 97.25 110 SER A CA 1
ATOM 828 C C . SER A 1 110 ? -19.281 2.723 -0.982 1 97.25 110 SER A C 1
ATOM 830 O O . SER A 1 110 ? -18.594 3.693 -0.681 1 97.25 110 SER A O 1
ATOM 832 N N . ILE A 1 111 ? -18.891 1.477 -0.951 1 97.69 111 ILE A N 1
ATOM 833 C CA . ILE A 1 111 ? -17.5 1.108 -0.685 1 97.69 111 ILE A CA 1
ATOM 834 C C . ILE A 1 111 ? -17 0.171 -1.778 1 97.69 111 ILE A C 1
ATOM 836 O O . ILE A 1 111 ? -17.641 -0.834 -2.09 1 97.69 111 ILE A O 1
ATOM 840 N N . VAL A 1 112 ? -15.891 0.525 -2.396 1 98.5 112 VAL A N 1
ATOM 841 C CA . VAL A 1 112 ? -15.188 -0.354 -3.324 1 98.5 112 VAL A CA 1
ATOM 842 C C . VAL A 1 112 ? -13.812 -0.708 -2.758 1 98.5 112 VAL A C 1
ATOM 844 O O . VAL A 1 112 ? -13.047 0.179 -2.379 1 98.5 112 VAL A O 1
ATOM 847 N N . GLU A 1 113 ? -13.539 -1.956 -2.619 1 97.88 113 GLU A N 1
ATOM 848 C CA . GLU A 1 113 ? -12.266 -2.391 -2.055 1 97.88 113 GLU A CA 1
ATOM 849 C C . GLU A 1 113 ? -11.516 -3.314 -3.016 1 97.88 113 GLU A C 1
ATOM 851 O O . GLU A 1 113 ? -12.117 -4.211 -3.613 1 97.88 113 GLU A O 1
ATOM 856 N N . TRP A 1 114 ? -10.273 -3.051 -3.264 1 97.38 114 TRP A N 1
ATOM 857 C CA . TRP A 1 114 ? -9.344 -3.963 -3.92 1 97.38 114 TRP A CA 1
ATOM 858 C C . TRP A 1 114 ? -8.375 -4.57 -2.912 1 97.38 114 TRP A C 1
ATOM 860 O O . TRP A 1 114 ? -7.691 -3.848 -2.182 1 97.38 114 TRP A O 1
ATOM 870 N N . ILE A 1 115 ? -8.312 -5.859 -2.861 1 96.38 115 ILE A N 1
ATOM 871 C CA . ILE A 1 115 ? -7.402 -6.59 -1.986 1 96.38 115 ILE A CA 1
ATOM 872 C C . ILE A 1 115 ? -6.828 -7.793 -2.727 1 96.38 115 ILE A C 1
ATOM 874 O O . ILE A 1 115 ? -7.559 -8.727 -3.062 1 96.38 115 ILE A O 1
ATOM 878 N N . PRO A 1 116 ? -5.562 -7.82 -2.957 1 95 116 PRO A N 1
ATOM 879 C CA . PRO A 1 116 ? -5.008 -8.82 -3.871 1 95 116 PRO A CA 1
ATOM 880 C C . PRO A 1 116 ? -4.797 -10.18 -3.203 1 95 116 PRO A C 1
ATOM 882 O O . PRO A 1 116 ? -4.852 -11.211 -3.869 1 95 116 PRO A O 1
ATOM 885 N N . MET A 1 117 ? -4.59 -10.203 -1.89 1 94.56 117 MET A N 1
ATOM 886 C CA . MET A 1 117 ? -4.023 -11.445 -1.379 1 94.56 117 MET A CA 1
ATOM 887 C C . MET A 1 117 ? -4.734 -11.891 -0.104 1 94.56 117 MET A C 1
ATOM 889 O O . MET A 1 117 ? -4.223 -12.727 0.639 1 94.56 117 MET A O 1
ATOM 893 N N . ALA A 1 118 ? -5.863 -11.305 0.178 1 95 118 ALA A N 1
ATOM 894 C CA . ALA A 1 118 ? -6.68 -11.68 1.33 1 95 118 ALA A CA 1
ATOM 895 C C . ALA A 1 118 ? -8.156 -11.375 1.079 1 95 118 ALA A C 1
ATOM 897 O O . ALA A 1 118 ? -8.516 -10.836 0.031 1 95 118 ALA A O 1
ATOM 898 N N . VAL A 1 119 ? -8.969 -11.828 1.981 1 97.44 119 VAL A N 1
ATOM 899 C CA . VAL A 1 119 ? -10.391 -11.5 1.928 1 97.44 119 VAL A CA 1
ATOM 900 C C . VAL A 1 119 ? -10.633 -10.141 2.582 1 97.44 119 VAL A C 1
ATOM 902 O O . VAL A 1 119 ? -10.062 -9.836 3.633 1 97.44 119 VAL A O 1
ATOM 905 N N . PRO A 1 120 ? -11.469 -9.289 1.919 1 96.88 120 PRO A N 1
ATOM 906 C CA . PRO A 1 120 ? -11.773 -7.988 2.52 1 96.88 120 PRO A CA 1
ATOM 907 C C . PRO A 1 120 ? -12.258 -8.102 3.961 1 96.88 120 PRO A C 1
ATOM 909 O O . PRO A 1 120 ? -13.039 -9 4.285 1 96.88 120 PRO A O 1
ATOM 912 N N . GLY A 1 121 ? -11.805 -7.145 4.773 1 94.81 121 GLY A N 1
ATOM 913 C CA . GLY A 1 121 ? -12.125 -7.172 6.191 1 94.81 121 GLY A CA 1
ATOM 914 C C . GLY A 1 121 ? -13.617 -7.258 6.461 1 94.81 121 GLY A C 1
ATOM 915 O O . GLY A 1 121 ? -14.055 -8 7.348 1 94.81 121 GLY A O 1
ATOM 916 N N . LEU A 1 122 ? -14.406 -6.602 5.727 1 96.38 122 LEU A N 1
ATOM 917 C CA . LEU A 1 122 ? -15.852 -6.539 5.938 1 96.38 122 LEU A CA 1
ATOM 918 C C . LEU A 1 122 ? -16.516 -7.863 5.574 1 96.38 122 LEU A C 1
ATOM 920 O O . LEU A 1 122 ? -17.672 -8.094 5.902 1 96.38 122 LEU A O 1
ATOM 924 N N . LEU A 1 123 ? -15.789 -8.75 4.926 1 97.56 123 LEU A N 1
ATOM 925 C CA . LEU A 1 123 ? -16.375 -10.008 4.473 1 97.56 123 LEU A CA 1
ATOM 926 C C . LEU A 1 123 ? -15.742 -11.195 5.199 1 97.56 123 LEU A C 1
ATOM 928 O O . LEU A 1 123 ? -15.992 -12.344 4.848 1 97.56 123 LEU A O 1
ATOM 932 N N . GLN A 1 124 ? -14.969 -10.93 6.148 1 97.44 124 GLN A N 1
ATOM 933 C CA . GLN A 1 124 ? -14.258 -11.984 6.867 1 97.44 124 GLN A CA 1
ATOM 934 C C . GLN A 1 124 ? -15.141 -12.602 7.953 1 97.44 124 GLN A C 1
ATOM 936 O O . GLN A 1 124 ? -15.914 -11.891 8.609 1 97.44 124 GLN A O 1
ATOM 941 N N . THR A 1 125 ? -15.016 -13.867 8.117 1 97.44 125 THR A N 1
ATOM 942 C CA . THR A 1 125 ? -15.555 -14.508 9.32 1 97.44 125 THR A CA 1
ATOM 943 C C . THR A 1 125 ? -14.719 -14.141 10.547 1 97.44 125 THR A C 1
ATOM 945 O O . THR A 1 125 ? -13.602 -13.641 10.414 1 97.44 125 THR A O 1
ATOM 948 N N . LEU A 1 126 ? -15.312 -14.398 11.719 1 96.62 126 LEU A N 1
ATOM 949 C CA . LEU A 1 126 ? -14.594 -14.117 12.953 1 96.62 126 LEU A CA 1
ATOM 950 C C . LEU A 1 126 ? -13.344 -14.984 13.062 1 96.62 126 LEU A C 1
ATOM 952 O O . LEU A 1 126 ? -12.289 -14.516 13.492 1 96.62 126 LEU A O 1
ATOM 956 N N . GLU A 1 127 ? -13.43 -16.219 12.633 1 97.44 127 GLU A N 1
ATOM 957 C CA . GLU A 1 127 ? -12.297 -17.141 12.727 1 97.44 127 GLU A CA 1
ATOM 958 C C . GLU A 1 127 ? -11.18 -16.75 11.766 1 97.44 127 GLU A C 1
ATOM 960 O O . GLU A 1 127 ? -10 -16.875 12.086 1 97.44 127 GLU A O 1
ATOM 965 N N . TYR A 1 128 ? -11.547 -16.359 10.609 1 97.44 128 TYR A N 1
ATOM 966 C CA . TYR A 1 128 ? -10.562 -15.867 9.641 1 97.44 128 TYR A CA 1
ATOM 967 C C . TYR A 1 128 ? -9.82 -14.656 10.188 1 97.44 128 TYR A C 1
ATOM 969 O O . TYR A 1 128 ? -8.594 -14.594 10.133 1 97.44 128 TYR A O 1
ATOM 977 N N . THR A 1 129 ? -10.547 -13.695 10.75 1 96.25 129 THR A N 1
ATOM 978 C CA . THR A 1 129 ? -9.953 -12.516 11.367 1 96.25 129 THR A CA 1
ATOM 979 C C . THR A 1 129 ? -9.055 -12.898 12.539 1 96.25 129 THR A C 1
ATOM 981 O O . THR A 1 129 ? -7.945 -12.375 12.672 1 96.25 129 THR A O 1
ATOM 984 N N . ARG A 1 130 ? -9.523 -13.766 13.32 1 96.69 130 ARG A N 1
ATOM 985 C CA . ARG A 1 130 ? -8.75 -14.242 14.461 1 96.69 130 ARG A CA 1
ATOM 986 C C . ARG A 1 130 ? -7.422 -14.844 14.016 1 96.69 130 ARG A C 1
ATOM 988 O O . ARG A 1 130 ? -6.375 -14.578 14.609 1 96.69 130 ARG A O 1
ATOM 995 N N . ALA A 1 131 ? -7.5 -15.664 12.992 1 96.94 131 ALA A N 1
ATOM 996 C CA . ALA A 1 131 ? -6.293 -16.297 12.461 1 96.94 131 ALA A CA 1
ATOM 997 C C . ALA A 1 131 ? -5.285 -15.242 12 1 96.94 131 ALA A C 1
ATOM 999 O O . ALA A 1 131 ? -4.086 -15.367 12.258 1 96.94 131 ALA A O 1
ATOM 1000 N N . ILE A 1 132 ? -5.754 -14.195 11.344 1 94.44 132 ILE A N 1
ATOM 1001 C CA . ILE A 1 132 ? -4.891 -13.125 10.844 1 94.44 132 ILE A CA 1
ATOM 1002 C C . ILE A 1 132 ? -4.262 -12.383 12.023 1 94.44 132 ILE A C 1
ATOM 1004 O O . ILE A 1 132 ? -3.049 -12.156 12.047 1 94.44 132 ILE A O 1
ATOM 1008 N N . LYS A 1 133 ? -5.066 -12.023 12.984 1 91.81 133 LYS A N 1
ATOM 1009 C CA . LYS A 1 133 ? -4.582 -11.219 14.109 1 91.81 133 LYS A CA 1
ATOM 1010 C C . LYS A 1 133 ? -3.637 -12.023 14.992 1 91.81 133 LYS A C 1
ATOM 1012 O O . LYS A 1 133 ? -2.654 -11.492 15.508 1 91.81 133 LYS A O 1
ATOM 1017 N N . LYS A 1 134 ? -3.939 -13.289 15.133 1 93 134 LYS A N 1
ATOM 1018 C CA . LYS A 1 134 ? -3.031 -14.164 15.875 1 93 134 LYS A CA 1
ATOM 1019 C C . LYS A 1 134 ? -1.685 -14.281 15.164 1 93 134 LYS A C 1
ATOM 1021 O O . LYS A 1 134 ? -0.633 -14.18 15.805 1 93 134 LYS A O 1
ATOM 1026 N N . ALA A 1 135 ? -1.77 -14.484 13.914 1 91.44 135 ALA A N 1
ATOM 1027 C CA . ALA A 1 135 ? -0.546 -14.625 13.125 1 91.44 135 ALA A CA 1
ATOM 1028 C C . ALA A 1 135 ? 0.289 -13.344 13.18 1 91.44 135 ALA A C 1
ATOM 1030 O O . ALA A 1 135 ? 1.516 -13.398 13.07 1 91.44 135 ALA A O 1
ATOM 1031 N N . SER A 1 136 ? -0.342 -12.219 13.391 1 87.81 136 SER A N 1
ATOM 1032 C CA . SER A 1 136 ? 0.346 -10.93 13.383 1 87.81 136 SER A CA 1
ATOM 1033 C C . SER A 1 136 ? 1.081 -10.688 14.695 1 87.81 136 SER A C 1
ATOM 1035 O O . SER A 1 136 ? 1.785 -9.688 14.844 1 87.81 136 SER A O 1
ATOM 1037 N N . GLY A 1 137 ? 0.875 -11.516 15.68 1 85.81 137 GLY A N 1
ATOM 1038 C CA . GLY A 1 137 ? 1.64 -11.438 16.922 1 85.81 137 GLY A CA 1
ATOM 1039 C C . GLY A 1 137 ? 0.936 -10.656 18 1 85.81 137 GLY A C 1
ATOM 1040 O O . GLY A 1 137 ? 1.555 -10.273 19 1 85.81 137 GLY A O 1
ATOM 1041 N N . LEU A 1 138 ? -0.275 -10.359 17.828 1 85.31 138 LEU A N 1
ATOM 1042 C CA . LEU A 1 138 ? -1.038 -9.656 18.859 1 85.31 138 LEU A CA 1
ATOM 1043 C C . LEU A 1 138 ? -1.281 -10.555 20.062 1 85.31 138 LEU A C 1
ATOM 1045 O O . LEU A 1 138 ? -1.334 -11.781 19.938 1 85.31 138 LEU A O 1
ATOM 1049 N N . SER A 1 139 ? -1.441 -9.875 21.203 1 89.75 139 SER A N 1
ATOM 1050 C CA . SER A 1 139 ? -1.841 -10.609 22.391 1 89.75 139 SER A CA 1
ATOM 1051 C C . SER A 1 139 ? -3.238 -11.203 22.234 1 89.75 139 SER A C 1
ATOM 1053 O O . SER A 1 139 ? -4.004 -10.773 21.375 1 89.75 139 SER A O 1
ATOM 1055 N N . GLU A 1 140 ? -3.502 -12.18 23.047 1 91.31 140 GLU A N 1
ATOM 1056 C CA . GLU A 1 140 ? -4.82 -12.805 22.984 1 91.31 140 GLU A CA 1
ATOM 1057 C C . GLU A 1 140 ? -5.93 -11.773 23.203 1 91.31 140 GLU A C 1
ATOM 1059 O O . GLU A 1 140 ? -6.93 -11.781 22.484 1 91.31 140 GLU A O 1
ATOM 1064 N N . ASN A 1 141 ? -5.707 -10.906 24.141 1 89 141 ASN A N 1
ATOM 1065 C CA . ASN A 1 141 ? -6.703 -9.883 24.438 1 89 141 ASN A CA 1
ATOM 1066 C C . ASN A 1 141 ? -6.871 -8.914 23.266 1 89 141 ASN A C 1
ATOM 1068 O O . ASN A 1 141 ? -7.996 -8.562 22.906 1 89 141 ASN A O 1
ATOM 1072 N N . ASP A 1 142 ? -5.793 -8.539 22.703 1 85.19 142 ASP A N 1
ATOM 1073 C CA . ASP A 1 142 ? -5.848 -7.621 21.562 1 85.19 142 ASP A CA 1
ATOM 1074 C C . ASP A 1 142 ? -6.488 -8.289 20.359 1 85.19 142 ASP A C 1
ATOM 1076 O O . ASP A 1 142 ? -7.234 -7.645 19.609 1 85.19 142 ASP A O 1
ATOM 1080 N N . THR A 1 143 ? -6.164 -9.539 20.188 1 91.5 143 THR A N 1
ATOM 1081 C CA . THR A 1 143 ? -6.75 -10.297 19.078 1 91.5 143 THR A CA 1
ATOM 1082 C C . THR A 1 143 ? -8.273 -10.336 19.203 1 91.5 143 THR A C 1
ATOM 1084 O O . THR A 1 143 ? -8.984 -10.023 18.25 1 91.5 143 THR A O 1
ATOM 1087 N N . GLU A 1 144 ? -8.727 -10.641 20.359 1 90.88 144 GLU A N 1
ATOM 1088 C CA . GLU A 1 144 ? -10.172 -10.742 20.562 1 90.88 144 GLU A CA 1
ATOM 1089 C C . GLU A 1 144 ? -10.852 -9.391 20.391 1 90.88 144 GLU A C 1
ATOM 1091 O O . GLU A 1 144 ? -11.961 -9.305 19.875 1 90.88 144 GLU A O 1
ATOM 1096 N N . LEU A 1 145 ? -10.203 -8.359 20.844 1 84.75 145 LEU A N 1
ATOM 1097 C CA . LEU A 1 145 ? -10.734 -7.012 20.656 1 84.75 145 LEU A CA 1
ATOM 1098 C C . LEU A 1 145 ? -10.875 -6.691 19.172 1 84.75 145 LEU A C 1
ATOM 1100 O O . LEU A 1 145 ? -11.906 -6.164 18.734 1 84.75 145 LEU A O 1
ATOM 1104 N N . ARG A 1 146 ? -9.867 -7.07 18.422 1 88.31 146 ARG A N 1
ATOM 1105 C CA . ARG A 1 146 ? -9.898 -6.809 17 1 88.31 146 ARG A CA 1
ATOM 1106 C C . ARG A 1 146 ? -10.984 -7.641 16.312 1 88.31 146 ARG A C 1
ATOM 1108 O O . ARG A 1 146 ? -11.625 -7.18 15.367 1 88.31 146 ARG A O 1
ATOM 1115 N N . VAL A 1 147 ? -11.102 -8.828 16.766 1 91.62 147 VAL A N 1
ATOM 1116 C CA . VAL A 1 147 ? -12.125 -9.711 16.203 1 91.62 147 VAL A CA 1
ATOM 1117 C C . VAL A 1 147 ? -13.508 -9.117 16.484 1 91.62 147 VAL A C 1
ATOM 1119 O O . VAL A 1 147 ? -14.352 -9.055 15.578 1 91.62 147 VAL A O 1
ATOM 1122 N N . MET A 1 148 ? -13.75 -8.625 17.656 1 89.69 148 MET A N 1
ATOM 1123 C CA . MET A 1 148 ? -15.023 -8.016 18.016 1 89.69 148 MET A CA 1
ATOM 1124 C C . MET A 1 148 ? -15.273 -6.758 17.203 1 89.69 148 MET A C 1
ATOM 1126 O O . MET A 1 148 ? -16.406 -6.516 16.75 1 89.69 148 MET A O 1
ATOM 1130 N N . LEU A 1 149 ? -14.281 -6.031 17 1 86.25 149 LEU A N 1
ATOM 1131 C CA . LEU A 1 149 ? -14.398 -4.82 16.188 1 86.25 149 LEU A CA 1
ATOM 1132 C C . LEU A 1 149 ? -14.75 -5.156 14.75 1 86.25 149 LEU A C 1
ATOM 1134 O O . LEU A 1 149 ? -15.57 -4.477 14.133 1 86.25 149 LEU A O 1
ATOM 1138 N N . SER A 1 150 ? -14.055 -6.152 14.289 1 89.12 150 SER A N 1
ATOM 1139 C CA . SER A 1 150 ? -14.336 -6.582 12.922 1 89.12 150 SER A CA 1
ATOM 1140 C C . SER A 1 150 ? -15.789 -7.012 12.766 1 89.12 150 SER A C 1
ATOM 1142 O O . SER A 1 150 ? -16.422 -6.734 11.75 1 89.12 150 SER A O 1
ATOM 1144 N N . ALA A 1 151 ? -16.297 -7.688 13.742 1 88.62 151 ALA A N 1
ATOM 1145 C CA . ALA A 1 151 ? -17.688 -8.109 13.734 1 88.62 151 ALA A CA 1
ATOM 1146 C C . ALA A 1 151 ? -18.625 -6.898 13.688 1 88.62 151 ALA A C 1
ATOM 1148 O O . ALA A 1 151 ? -19.594 -6.887 12.93 1 88.62 151 ALA A O 1
ATOM 1149 N N . SER A 1 152 ? -18.328 -5.941 14.445 1 88.31 152 SER A N 1
ATOM 1150 C CA . SER A 1 152 ? -19.141 -4.734 14.492 1 88.31 152 SER A CA 1
ATOM 1151 C C . SER A 1 152 ? -19.094 -3.979 13.172 1 88.31 152 SER A C 1
ATOM 1153 O O . SER A 1 152 ? -20.109 -3.449 12.719 1 88.31 152 SER A O 1
ATOM 1155 N N . ARG A 1 153 ? -17.938 -3.963 12.547 1 91.19 153 ARG A N 1
ATOM 1156 C CA . ARG A 1 153 ? -17.766 -3.289 11.266 1 91.19 153 ARG A CA 1
ATOM 1157 C C . ARG A 1 153 ? -18.625 -3.949 10.188 1 91.19 153 ARG A C 1
ATOM 1159 O O . ARG A 1 153 ? -19.172 -3.266 9.32 1 91.19 153 ARG A O 1
ATOM 1166 N N . GLY A 1 154 ? -18.828 -5.223 10.305 1 92.31 154 GLY A N 1
ATOM 1167 C CA . GLY A 1 154 ? -19.578 -5.977 9.312 1 92.31 154 GLY A CA 1
ATOM 1168 C C . GLY A 1 154 ? -21.047 -5.59 9.25 1 92.31 154 GLY A C 1
ATOM 1169 O O . GLY A 1 154 ? -21.719 -5.863 8.258 1 92.31 154 GLY A O 1
ATOM 1170 N N . GLU A 1 155 ? -21.531 -4.906 10.219 1 90.31 155 GLU A N 1
ATOM 1171 C CA . GLU A 1 155 ? -22.938 -4.5 10.289 1 90.31 155 GLU A CA 1
ATOM 1172 C C . GLU A 1 155 ? -23.297 -3.578 9.125 1 90.31 155 GLU A C 1
ATOM 1174 O O . GLU A 1 155 ? -24.453 -3.551 8.688 1 90.31 155 GLU A O 1
ATOM 1179 N N . VAL A 1 156 ? -22.359 -2.936 8.609 1 93.06 156 VAL A N 1
ATOM 1180 C CA . VAL A 1 156 ? -22.641 -1.976 7.547 1 93.06 156 VAL A CA 1
ATOM 1181 C C . VAL A 1 156 ? -23.125 -2.711 6.305 1 93.06 156 VAL A C 1
ATOM 1183 O O . VAL A 1 156 ? -23.797 -2.117 5.449 1 93.06 156 VAL A O 1
ATOM 1186 N N . ILE A 1 157 ? -22.797 -3.971 6.188 1 95.38 157 ILE A N 1
ATOM 1187 C CA . ILE A 1 157 ? -23.188 -4.785 5.043 1 95.38 157 ILE A CA 1
ATOM 1188 C C . ILE A 1 157 ? -24.594 -5.348 5.254 1 95.38 157 ILE A C 1
ATOM 1190 O O . ILE A 1 157 ? -25.344 -5.547 4.293 1 95.38 157 ILE A O 1
ATOM 1194 N N . THR A 1 158 ? -25 -5.57 6.516 1 92.5 158 THR A N 1
ATOM 1195 C CA . THR A 1 158 ? -26.188 -6.391 6.777 1 92.5 158 THR A CA 1
ATOM 1196 C C . THR A 1 158 ? -27.297 -5.559 7.418 1 92.5 158 THR A C 1
ATOM 1198 O O . THR A 1 158 ? -28.438 -6.02 7.535 1 92.5 158 THR A O 1
ATOM 1201 N N . ARG A 1 159 ? -27.062 -4.367 7.75 1 91.44 159 ARG A N 1
ATOM 1202 C CA . ARG A 1 159 ? -28.062 -3.521 8.391 1 91.44 159 ARG A CA 1
ATOM 1203 C C . ARG A 1 159 ? -29.219 -3.227 7.445 1 91.44 159 ARG A C 1
ATOM 1205 O O . ARG A 1 159 ? -29.219 -3.67 6.297 1 91.44 159 ARG A O 1
ATOM 1212 N N . ARG A 1 160 ? -30.234 -2.574 7.934 1 90.62 160 ARG A N 1
ATOM 1213 C CA . ARG A 1 160 ? -31.453 -2.291 7.188 1 90.62 160 ARG A CA 1
ATOM 1214 C C . ARG A 1 160 ? -31.156 -1.503 5.918 1 90.62 160 ARG A C 1
ATOM 1216 O O . ARG A 1 160 ? -31.609 -1.871 4.832 1 90.62 160 ARG A O 1
ATOM 1223 N N . ASN A 1 161 ? -30.406 -0.371 6.047 1 91.56 161 ASN A N 1
ATOM 1224 C CA . ASN A 1 161 ? -29.906 0.383 4.898 1 91.56 161 ASN A CA 1
ATOM 1225 C C . ASN A 1 161 ? -28.422 0.121 4.656 1 91.56 161 ASN A C 1
ATOM 1227 O O . ASN A 1 161 ? -27.578 0.954 4.988 1 91.56 161 ASN A O 1
ATOM 1231 N N . PRO A 1 162 ? -28.188 -0.966 4.098 1 95.06 162 PRO A N 1
ATOM 1232 C CA . PRO A 1 162 ? -26.797 -1.394 3.986 1 95.06 162 PRO A CA 1
ATOM 1233 C C . PRO A 1 162 ? -26.016 -0.587 2.951 1 95.06 162 PRO A C 1
ATOM 1235 O O . PRO A 1 162 ? -26.609 -0.019 2.029 1 95.06 162 PRO A O 1
ATOM 1238 N N . VAL A 1 163 ? -24.766 -0.565 3.119 1 95.81 163 VAL A N 1
ATOM 1239 C CA . VAL A 1 163 ? -23.875 0.062 2.152 1 95.81 163 VAL A CA 1
ATOM 1240 C C . VAL A 1 163 ? -23.812 -0.786 0.884 1 95.81 163 VAL A C 1
ATOM 1242 O O . VAL A 1 163 ? -23.969 -2.008 0.938 1 95.81 163 VAL A O 1
ATOM 1245 N N . GLU A 1 164 ? -23.672 -0.123 -0.234 1 97.94 164 GLU A N 1
ATOM 1246 C CA . GLU A 1 164 ? -23.312 -0.85 -1.445 1 97.94 164 GLU A CA 1
ATOM 1247 C C . GLU A 1 164 ? -21.828 -1.203 -1.448 1 97.94 164 GLU A C 1
ATOM 1249 O O . GLU A 1 164 ? -20.969 -0.315 -1.447 1 97.94 164 GLU A O 1
ATOM 1254 N N . PHE A 1 165 ? -21.578 -2.475 -1.454 1 98.38 165 PHE A N 1
ATOM 1255 C CA . PHE A 1 165 ? -20.203 -2.91 -1.317 1 98.38 165 PHE A CA 1
ATOM 1256 C C . PHE A 1 165 ? -19.766 -3.711 -2.537 1 98.38 165 PHE A C 1
ATOM 1258 O O . PHE A 1 165 ? -20.422 -4.672 -2.928 1 98.38 165 PHE A O 1
ATOM 1265 N N . CYS A 1 166 ? -18.625 -3.326 -3.125 1 98.69 166 CYS A N 1
ATOM 1266 C CA . CYS A 1 166 ? -18.016 -4.07 -4.215 1 98.69 166 CYS A CA 1
ATOM 1267 C C . CYS A 1 166 ? -16.578 -4.445 -3.873 1 98.69 166 CYS A C 1
ATOM 1269 O O . CYS A 1 166 ? -15.742 -3.57 -3.617 1 98.69 166 CYS A O 1
ATOM 1271 N N . ALA A 1 167 ? -16.297 -5.711 -3.879 1 98.62 167 ALA A N 1
ATOM 1272 C CA . ALA A 1 167 ? -14.961 -6.207 -3.576 1 98.62 167 ALA A CA 1
ATOM 1273 C C . ALA A 1 167 ? -14.297 -6.797 -4.82 1 98.62 167 ALA A C 1
ATOM 1275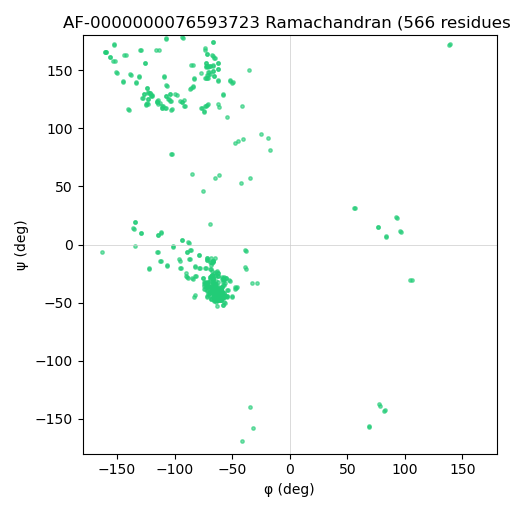 O O . ALA A 1 167 ? -14.828 -7.738 -5.422 1 98.62 167 ALA A O 1
ATOM 1276 N N . TYR A 1 168 ? -13.195 -6.223 -5.254 1 98.62 168 TYR A N 1
ATOM 1277 C CA . TYR A 1 168 ? -12.273 -6.867 -6.184 1 98.62 168 TYR A CA 1
ATOM 1278 C C . TYR A 1 168 ? -11.188 -7.629 -5.434 1 98.62 168 TYR A C 1
ATOM 1280 O O . TYR A 1 168 ? -10.43 -7.039 -4.66 1 98.62 168 TYR A O 1
ATOM 1288 N N . ILE A 1 169 ? -11.156 -8.938 -5.676 1 98.56 169 ILE A N 1
ATOM 1289 C CA . ILE A 1 169 ? -10.25 -9.805 -4.922 1 98.56 169 ILE A CA 1
ATOM 1290 C C . ILE A 1 169 ? -9.312 -10.531 -5.883 1 98.56 169 ILE A C 1
ATOM 1292 O O . ILE A 1 169 ? -9.75 -11.094 -6.887 1 98.56 169 ILE A O 1
ATOM 1296 N N . GLY A 1 170 ? -8.016 -10.492 -5.602 1 97.81 170 GLY A N 1
ATOM 1297 C CA . GLY A 1 170 ? -7.098 -11.312 -6.383 1 97.81 170 GLY A CA 1
ATOM 1298 C C . GLY A 1 170 ? -7.375 -12.797 -6.254 1 97.81 170 GLY A C 1
ATOM 1299 O O . GLY A 1 170 ? -7.699 -13.281 -5.168 1 97.81 170 GLY A O 1
ATOM 1300 N N . GLU A 1 171 ? -7.246 -13.477 -7.301 1 96.81 171 GLU A N 1
ATOM 1301 C CA . GLU A 1 171 ? -7.535 -14.906 -7.262 1 96.81 171 GLU A CA 1
ATOM 1302 C C . GLU A 1 171 ? -6.656 -15.625 -6.242 1 96.81 171 GLU A C 1
ATOM 1304 O O . GLU A 1 171 ? -7.082 -16.594 -5.625 1 96.81 171 GLU A O 1
ATOM 1309 N N . VAL A 1 172 ? -5.477 -15.125 -6.012 1 95 172 VAL A N 1
ATOM 1310 C CA . VAL A 1 172 ? -4.504 -15.773 -5.137 1 95 172 VAL A CA 1
ATOM 1311 C C . VAL A 1 172 ? -4.996 -15.727 -3.691 1 95 172 VAL A C 1
ATOM 1313 O O . VAL A 1 172 ? -4.594 -16.547 -2.865 1 95 172 VAL A O 1
ATOM 1316 N N . ALA A 1 173 ? -5.789 -14.758 -3.371 1 96.56 173 ALA A N 1
ATOM 1317 C CA . ALA A 1 173 ? -6.305 -14.586 -2.016 1 96.56 173 ALA A CA 1
ATOM 1318 C C . ALA A 1 173 ? -7.016 -15.852 -1.535 1 96.56 173 ALA A C 1
ATOM 1320 O O . ALA A 1 173 ? -7.031 -16.141 -0.337 1 96.56 173 ALA A O 1
ATOM 1321 N N . LEU A 1 174 ? -7.578 -16.609 -2.469 1 96.81 174 LEU A N 1
ATOM 1322 C CA . LEU A 1 174 ? -8.375 -17.766 -2.113 1 96.81 174 LEU A CA 1
ATOM 1323 C C . LEU A 1 174 ? -7.488 -19 -1.93 1 96.81 174 LEU A C 1
ATOM 1325 O O . LEU A 1 174 ? -7.949 -20.031 -1.45 1 96.81 174 LEU A O 1
ATOM 1329 N N . SER A 1 175 ? -6.203 -18.844 -2.203 1 94.62 175 SER A N 1
ATOM 1330 C CA . SER A 1 175 ? -5.27 -19.953 -2.09 1 94.62 175 SER A CA 1
ATOM 1331 C C . SER A 1 175 ? -4.285 -19.734 -0.948 1 94.62 175 SER A C 1
ATOM 1333 O O . SER A 1 175 ? -3.541 -20.656 -0.581 1 94.62 175 SER A O 1
ATOM 1335 N N . VAL A 1 176 ? -4.188 -18.578 -0.423 1 95.5 176 VAL A N 1
ATOM 1336 C CA . VAL A 1 176 ? -3.328 -18.281 0.723 1 95.5 176 VAL A CA 1
ATOM 1337 C C . VAL A 1 176 ? -3.922 -18.906 1.982 1 95.5 176 VAL A C 1
ATOM 1339 O O . VAL A 1 176 ? -5.047 -18.594 2.371 1 95.5 176 VAL A O 1
ATOM 1342 N N . PRO A 1 177 ? -3.203 -19.734 2.555 1 96.19 177 PRO A N 1
ATOM 1343 C CA . PRO A 1 177 ? -3.77 -20.359 3.758 1 96.19 177 PRO A CA 1
ATOM 1344 C C . PRO A 1 177 ? -3.779 -19.406 4.957 1 96.19 177 PRO A C 1
ATOM 1346 O O . PRO A 1 177 ? -2.717 -19 5.43 1 96.19 177 PRO A O 1
ATOM 1349 N N . ILE A 1 178 ? -4.91 -19.094 5.367 1 96.62 178 ILE A N 1
ATOM 1350 C CA . ILE A 1 178 ? -5.117 -18.312 6.586 1 96.62 178 ILE A CA 1
ATOM 1351 C C . ILE A 1 178 ? -5.836 -19.172 7.625 1 96.62 178 ILE A C 1
ATOM 1353 O O . ILE A 1 178 ? -6.965 -19.625 7.402 1 96.62 178 ILE A O 1
ATOM 1357 N N . GLY A 1 179 ? -5.16 -19.312 8.75 1 95.25 179 GLY A N 1
ATOM 1358 C CA . GLY A 1 179 ? -5.715 -20.266 9.695 1 95.25 179 GLY A CA 1
ATOM 1359 C C . GLY A 1 179 ? -5.617 -21.703 9.219 1 95.25 179 GLY A C 1
ATOM 1360 O O . GLY A 1 179 ? -4.68 -22.062 8.508 1 95.25 179 GLY A O 1
ATOM 1361 N N . ASP A 1 180 ? -6.48 -22.562 9.742 1 94.75 180 ASP A N 1
ATOM 1362 C CA . ASP A 1 180 ? -6.48 -23.969 9.328 1 94.75 180 ASP A CA 1
ATOM 1363 C C . ASP A 1 180 ? -7.469 -24.203 8.188 1 94.75 180 ASP A C 1
ATOM 1365 O O . ASP A 1 180 ? -8.094 -23.25 7.695 1 94.75 180 ASP A O 1
ATOM 1369 N N . ARG A 1 181 ? -7.512 -25.391 7.723 1 95.5 181 ARG A N 1
ATOM 1370 C CA . ARG A 1 181 ? -8.352 -25.766 6.59 1 95.5 181 ARG A CA 1
ATOM 1371 C C . ARG A 1 181 ? -9.812 -25.438 6.859 1 95.5 181 ARG A C 1
ATOM 1373 O O . ARG A 1 181 ? 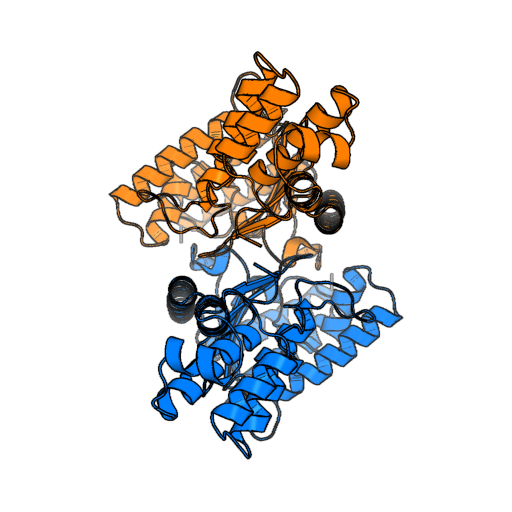-10.516 -24.938 5.98 1 95.5 181 ARG A O 1
ATOM 1380 N N . GLU A 1 182 ? -10.305 -25.75 8.023 1 96.44 182 GLU A N 1
ATOM 1381 C CA . GLU A 1 182 ? -11.695 -25.484 8.383 1 96.44 182 GLU A CA 1
ATOM 1382 C C . GLU A 1 182 ? -11.992 -23.984 8.328 1 96.44 182 GLU A C 1
ATOM 1384 O O . GLU A 1 182 ? -13.055 -23.578 7.852 1 96.44 182 GLU A O 1
ATOM 1389 N N . THR A 1 183 ? -11.086 -23.203 8.805 1 97.38 183 THR A N 1
ATOM 1390 C CA . THR A 1 183 ? -11.219 -21.75 8.766 1 97.38 183 THR A CA 1
ATOM 1391 C C . THR A 1 183 ? -11.383 -21.266 7.328 1 97.38 183 THR A C 1
ATOM 1393 O O . THR A 1 183 ? -12.25 -20.422 7.039 1 97.38 183 THR A O 1
ATOM 1396 N N . MET A 1 184 ? -10.555 -21.812 6.43 1 97.62 184 MET A N 1
ATOM 1397 C CA . MET A 1 184 ? -10.609 -21.422 5.023 1 97.62 184 MET A CA 1
ATOM 1398 C C . MET A 1 184 ? -11.938 -21.828 4.398 1 97.62 184 MET A C 1
ATOM 1400 O O . MET A 1 184 ? -12.57 -21.031 3.689 1 97.62 184 MET A O 1
ATOM 1404 N N . LEU A 1 185 ? -12.352 -23.016 4.668 1 97.81 185 LEU A N 1
ATOM 1405 C CA . LEU A 1 185 ? -13.602 -23.5 4.102 1 97.81 185 LEU A CA 1
ATOM 1406 C C . LEU A 1 185 ? -14.781 -22.672 4.59 1 97.81 185 LEU A C 1
ATOM 1408 O O . LEU A 1 185 ? -15.656 -22.297 3.803 1 97.81 185 LEU A O 1
ATOM 1412 N N . GLU A 1 186 ? -14.797 -22.359 5.836 1 98.12 186 GLU A N 1
ATOM 1413 C CA . GLU A 1 186 ? -15.859 -21.516 6.398 1 98.12 186 GLU A CA 1
ATOM 1414 C C . GLU A 1 186 ? -15.844 -20.125 5.785 1 98.12 186 GLU A C 1
ATOM 1416 O O . GLU A 1 186 ? -16.906 -19.547 5.492 1 98.12 186 GLU A O 1
ATOM 1421 N N . GLN A 1 187 ? -14.703 -19.609 5.641 1 98.31 187 GLN A N 1
ATOM 1422 C CA . GLN A 1 187 ? -14.562 -18.266 5.062 1 98.31 187 GLN A CA 1
ATOM 1423 C C . GLN A 1 187 ? -15.062 -18.234 3.623 1 98.31 187 GLN A C 1
ATOM 1425 O O . GLN A 1 187 ? -15.758 -17.297 3.223 1 98.31 187 GLN A O 1
ATOM 1430 N N . LEU A 1 188 ? -14.656 -19.25 2.854 1 98.31 188 LEU A N 1
ATOM 1431 C CA . LEU A 1 188 ? -15.086 -19.297 1.459 1 98.31 188 LEU A CA 1
ATOM 1432 C C . LEU A 1 188 ? -16.594 -19.469 1.361 1 98.31 188 LEU A C 1
ATOM 1434 O O . LEU A 1 188 ? -17.25 -18.875 0.494 1 98.31 188 LEU A O 1
ATOM 1438 N N . ALA A 1 189 ? -17.172 -20.25 2.248 1 98.38 189 ALA A N 1
ATOM 1439 C CA . ALA A 1 189 ? -18.625 -20.375 2.307 1 98.38 189 ALA A CA 1
ATOM 1440 C C . ALA A 1 189 ? -19.297 -19.047 2.645 1 98.38 189 ALA A C 1
ATOM 1442 O O . ALA A 1 189 ? -20.266 -18.656 1.995 1 98.38 189 ALA A O 1
ATOM 1443 N N . ASN A 1 190 ? -18.75 -18.438 3.664 1 98 190 ASN A N 1
ATOM 1444 C CA . ASN A 1 190 ? -19.281 -17.141 4.066 1 98 190 ASN A CA 1
ATOM 1445 C C . ASN A 1 190 ? -19.188 -16.125 2.934 1 98 190 ASN A C 1
ATOM 1447 O O . ASN A 1 190 ? -20.109 -15.336 2.715 1 98 190 ASN A O 1
ATOM 1451 N N . LEU A 1 191 ? -18.031 -16.109 2.271 1 98.19 191 LEU A N 1
ATOM 1452 C CA . LEU A 1 191 ? -17.828 -15.211 1.144 1 98.19 191 LEU A CA 1
ATOM 1453 C C . LEU A 1 191 ? -18.875 -15.43 0.068 1 98.19 191 LEU A C 1
ATOM 1455 O O . LEU A 1 191 ? -19.453 -14.469 -0.453 1 98.19 191 LEU A O 1
ATOM 1459 N N . SER A 1 192 ? -19.172 -16.672 -0.258 1 98.06 192 SER A N 1
ATOM 1460 C CA . SER A 1 192 ? -20.188 -17.016 -1.241 1 98.06 192 SER A CA 1
ATOM 1461 C C . SER A 1 192 ? -21.562 -16.531 -0.799 1 98.06 192 SER A C 1
ATOM 1463 O O . SER A 1 192 ? -22.328 -16 -1.604 1 98.06 192 SER A O 1
ATOM 1465 N N . ASP A 1 193 ? -21.891 -16.703 0.444 1 97.81 193 ASP A N 1
ATOM 1466 C CA . ASP A 1 193 ? -23.172 -16.281 0.98 1 97.81 193 ASP A CA 1
ATOM 1467 C C . ASP A 1 193 ? -23.344 -14.766 0.891 1 97.81 193 ASP A C 1
ATOM 1469 O O . ASP A 1 193 ? -24.375 -14.273 0.441 1 97.81 193 ASP A O 1
ATOM 1473 N N . LEU A 1 194 ? -22.328 -14.07 1.309 1 97.44 194 LEU A N 1
ATOM 1474 C CA . LEU A 1 194 ? -22.391 -12.617 1.288 1 97.44 194 LEU A CA 1
ATOM 1475 C C . LEU A 1 194 ? -22.438 -12.094 -0.144 1 97.44 194 LEU A C 1
ATOM 1477 O O . LEU A 1 194 ? -23.109 -11.094 -0.418 1 97.44 194 LEU A O 1
ATOM 1481 N N . ALA A 1 195 ? -21.781 -12.797 -1.034 1 97.44 195 ALA A N 1
ATOM 1482 C CA . ALA A 1 195 ? -21.734 -12.391 -2.436 1 97.44 195 ALA A CA 1
ATOM 1483 C C . ALA A 1 195 ? -23.094 -12.516 -3.094 1 97.44 195 ALA A C 1
ATOM 1485 O O . ALA A 1 195 ? -23.328 -11.961 -4.176 1 97.44 195 ALA A O 1
ATOM 1486 N N . ARG A 1 196 ? -23.969 -13.211 -2.514 1 96.56 196 ARG A N 1
ATOM 1487 C CA . ARG A 1 196 ? -25.297 -13.398 -3.066 1 96.56 196 ARG A CA 1
A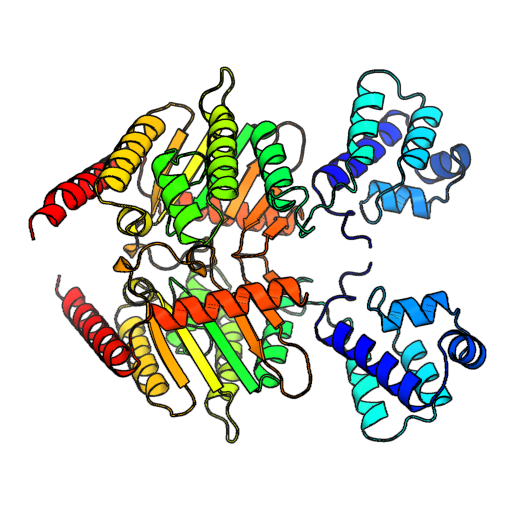TOM 1488 C C . ARG A 1 196 ? -26.234 -12.289 -2.621 1 96.56 196 ARG A C 1
ATOM 1490 O O . ARG A 1 196 ? -27.344 -12.141 -3.162 1 96.56 196 ARG A O 1
ATOM 1497 N N . ARG A 1 197 ? -25.828 -11.516 -1.665 1 96.62 197 ARG A N 1
ATOM 1498 C CA . ARG A 1 197 ? -26.625 -10.367 -1.261 1 96.62 197 ARG A CA 1
ATOM 1499 C C . ARG A 1 197 ? -26.703 -9.328 -2.375 1 96.62 197 ARG A C 1
ATOM 1501 O O . ARG A 1 197 ? -25.703 -9.078 -3.062 1 96.62 197 ARG A O 1
ATOM 1508 N N . PRO A 1 198 ? -27.828 -8.648 -2.508 1 96.5 198 PRO A N 1
ATOM 1509 C CA . PRO A 1 198 ? -28 -7.699 -3.607 1 96.5 198 PRO A CA 1
ATOM 1510 C C . PRO A 1 198 ? -27.078 -6.48 -3.48 1 96.5 198 PRO A C 1
ATOM 1512 O O . PRO A 1 198 ? -26.75 -5.844 -4.484 1 96.5 198 PRO A O 1
ATOM 1515 N N . ASN A 1 199 ? -26.672 -6.152 -2.203 1 97.81 199 ASN A N 1
ATOM 1516 C CA . ASN A 1 199 ? -25.859 -4.953 -2.006 1 97.81 199 ASN A CA 1
ATOM 1517 C C . ASN A 1 199 ? -24.359 -5.281 -2.014 1 97.81 199 ASN A C 1
ATOM 1519 O O . ASN A 1 199 ? -23.531 -4.414 -1.746 1 97.81 199 ASN A O 1
ATOM 1523 N N . VAL A 1 200 ? -24.016 -6.555 -2.277 1 98.38 200 VAL A N 1
ATOM 1524 C CA . VAL A 1 200 ? -22.609 -6.973 -2.242 1 98.38 200 VAL A CA 1
ATOM 1525 C C . VAL A 1 200 ? -22.219 -7.582 -3.586 1 98.38 200 VAL A C 1
ATOM 1527 O O . VAL A 1 200 ? -22.922 -8.461 -4.102 1 98.38 200 VAL A O 1
ATOM 1530 N N . ALA A 1 201 ? -21.203 -7.066 -4.176 1 98.38 201 ALA A N 1
ATOM 1531 C CA . ALA A 1 201 ? -20.609 -7.664 -5.367 1 98.38 201 ALA A CA 1
ATOM 1532 C C . ALA A 1 201 ? -19.188 -8.141 -5.082 1 98.38 201 ALA A C 1
ATOM 1534 O O . ALA A 1 201 ? -18.344 -7.371 -4.598 1 98.38 201 ALA A O 1
ATOM 1535 N N . VAL A 1 202 ? -18.953 -9.398 -5.301 1 98.62 202 VAL A N 1
ATOM 1536 C CA . VAL A 1 202 ? -17.609 -9.969 -5.199 1 98.62 202 VAL A CA 1
ATOM 1537 C C . VAL A 1 202 ? -17.109 -10.359 -6.59 1 98.62 202 VAL A C 1
ATOM 1539 O O . VAL A 1 202 ? -17.75 -11.148 -7.289 1 98.62 202 VAL A O 1
ATOM 1542 N N . ARG A 1 203 ? -16.031 -9.766 -7.012 1 98.69 203 ARG A N 1
ATOM 1543 C CA . ARG A 1 203 ? -15.445 -10 -8.328 1 98.69 203 ARG A CA 1
ATOM 1544 C C . ARG A 1 203 ? -13.984 -10.43 -8.211 1 98.69 203 ARG A C 1
ATOM 1546 O O . ARG A 1 203 ? -13.164 -9.695 -7.668 1 98.69 203 ARG A O 1
ATOM 1553 N N . ILE A 1 204 ? -13.688 -11.625 -8.742 1 98.69 204 ILE A N 1
ATOM 1554 C CA . ILE A 1 204 ? -12.336 -12.164 -8.688 1 98.69 204 ILE A CA 1
ATOM 1555 C C . ILE A 1 204 ? -11.523 -11.648 -9.875 1 98.69 204 ILE A C 1
ATOM 1557 O O . ILE A 1 204 ? -12.016 -11.625 -11.008 1 98.69 204 ILE A O 1
ATOM 1561 N N . VAL A 1 205 ? -10.32 -11.195 -9.633 1 98.31 205 VAL A N 1
ATOM 1562 C CA . VAL A 1 205 ? -9.414 -10.758 -10.695 1 98.31 205 VAL A CA 1
ATOM 1563 C C . VAL A 1 205 ? -8.375 -11.844 -10.961 1 98.31 205 VAL A C 1
ATOM 1565 O O . VAL A 1 205 ? -7.551 -12.148 -10.102 1 98.31 205 VAL A O 1
ATOM 1568 N N . PRO A 1 206 ? -8.391 -12.391 -12.141 1 97.38 206 PRO A N 1
ATOM 1569 C CA . PRO A 1 206 ? -7.434 -13.453 -12.461 1 97.38 206 PRO A CA 1
ATOM 1570 C C . PRO A 1 206 ? -6.008 -12.938 -12.617 1 97.38 206 PRO A C 1
ATOM 1572 O O . PRO A 1 206 ? -5.801 -11.789 -13.016 1 97.38 206 PRO A O 1
ATOM 1575 N N . ILE A 1 207 ? -5.078 -13.781 -12.367 1 94.69 207 ILE A N 1
ATOM 1576 C CA . ILE A 1 207 ? -3.664 -13.453 -12.492 1 94.69 207 ILE A CA 1
ATOM 1577 C C . ILE A 1 207 ? -3.309 -13.266 -13.961 1 94.69 207 ILE A C 1
ATOM 1579 O O . ILE A 1 207 ? -2.422 -12.477 -14.305 1 94.69 207 ILE A O 1
ATOM 1583 N N . GLN A 1 208 ? -4.016 -13.914 -14.805 1 94.25 208 GLN A N 1
ATOM 1584 C CA . GLN A 1 208 ? -3.686 -13.992 -16.219 1 94.25 208 GLN A CA 1
ATOM 1585 C C . GLN A 1 208 ? -3.945 -12.656 -16.922 1 94.25 208 GLN A C 1
ATOM 1587 O O . GLN A 1 208 ? -3.498 -12.438 -18.047 1 94.25 208 GLN A O 1
ATOM 1592 N N . VAL A 1 209 ? -4.629 -11.766 -16.312 1 94.81 209 VAL A N 1
ATOM 1593 C CA . VAL A 1 209 ? -4.941 -10.461 -16.891 1 94.81 209 VAL A CA 1
ATOM 1594 C C . VAL A 1 209 ? -3.668 -9.625 -17 1 94.81 209 VAL A C 1
ATOM 1596 O O . VAL A 1 209 ? -3.625 -8.648 -17.75 1 94.81 209 VAL A O 1
ATOM 1599 N N . GLY A 1 210 ? -2.689 -9.977 -16.219 1 94.25 210 GLY A N 1
ATOM 1600 C CA . GLY A 1 210 ? -1.431 -9.25 -16.297 1 94.25 210 GLY A CA 1
ATOM 1601 C C . GLY A 1 210 ? -1.438 -7.969 -15.484 1 94.25 210 GLY A C 1
ATOM 1602 O O . GLY A 1 210 ? -2.002 -7.918 -14.391 1 94.25 210 GLY A O 1
ATOM 1603 N N . TRP A 1 211 ? -0.797 -7 -16.047 1 93.56 211 TRP A N 1
ATOM 1604 C CA . TRP A 1 211 ? -0.641 -5.766 -15.289 1 93.56 211 TRP A CA 1
ATOM 1605 C C . TRP A 1 211 ? -1.967 -5.02 -15.18 1 93.56 211 TRP A C 1
ATOM 1607 O O . TRP A 1 211 ? -2.715 -4.926 -16.156 1 93.56 211 TRP A O 1
ATOM 1617 N N . HIS A 1 212 ? -2.18 -4.434 -14.109 1 95.12 212 HIS A N 1
ATOM 1618 C CA . HIS A 1 212 ? -3.248 -3.486 -13.812 1 95.12 212 HIS A CA 1
ATOM 1619 C C . HIS A 1 212 ? -2.898 -2.625 -12.602 1 95.12 212 HIS A C 1
ATOM 1621 O O . HIS A 1 212 ? -1.993 -2.961 -11.836 1 95.12 212 HIS A O 1
ATOM 1627 N N . PRO A 1 213 ? -3.584 -1.575 -12.383 1 91.31 213 PRO A N 1
ATOM 1628 C CA . PRO A 1 213 ? -3.184 -0.63 -11.336 1 91.31 213 PRO A CA 1
ATOM 1629 C C . PRO A 1 213 ? -3.23 -1.243 -9.938 1 91.31 213 PRO A C 1
ATOM 1631 O O . PRO A 1 213 ? -2.496 -0.812 -9.047 1 91.31 213 PRO A O 1
ATOM 1634 N N . GLY A 1 214 ? -3.975 -2.244 -9.734 1 92.06 214 GLY A N 1
ATOM 1635 C CA . GLY A 1 214 ? -4.098 -2.893 -8.438 1 92.06 214 GLY A CA 1
ATOM 1636 C C . GLY A 1 214 ? -2.818 -3.576 -7.992 1 92.06 214 GLY A C 1
ATOM 1637 O O . GLY A 1 214 ? -2.664 -3.908 -6.812 1 92.06 214 GLY A O 1
ATOM 1638 N N . LEU A 1 215 ? -1.881 -3.771 -8.867 1 91.56 215 LEU A N 1
ATOM 1639 C CA . LEU A 1 215 ? -0.626 -4.422 -8.5 1 91.56 215 LEU A CA 1
ATOM 1640 C C . LEU A 1 215 ? 0.202 -3.535 -7.582 1 91.56 215 LEU A C 1
ATOM 1642 O O . LEU A 1 215 ? 1.13 -4.012 -6.922 1 91.56 215 LEU A O 1
ATOM 1646 N N . ALA A 1 216 ? -0.182 -2.281 -7.543 1 87.69 216 ALA A N 1
ATOM 1647 C CA . ALA A 1 216 ? 0.512 -1.342 -6.664 1 87.69 216 ALA A CA 1
ATOM 1648 C C . ALA A 1 216 ? 0.159 -1.595 -5.199 1 87.69 216 ALA A C 1
ATOM 1650 O O . ALA A 1 216 ? 0.866 -1.141 -4.297 1 87.69 216 ALA A O 1
ATOM 1651 N N . GLY A 1 217 ? -0.928 -2.25 -4.961 1 89.88 217 GLY A N 1
ATOM 1652 C CA . GLY A 1 217 ? -1.312 -2.557 -3.594 1 89.88 217 GLY A CA 1
ATOM 1653 C C . GLY A 1 217 ? -2.797 -2.379 -3.336 1 89.88 217 GLY A C 1
ATOM 1654 O O . GLY A 1 217 ? -3.527 -1.887 -4.199 1 89.88 217 GLY A O 1
ATOM 1655 N N . PRO A 1 218 ? -3.188 -2.799 -2.174 1 93 218 PRO A N 1
ATOM 1656 C CA . PRO A 1 218 ? -4.605 -2.707 -1.826 1 93 218 PRO A CA 1
ATOM 1657 C C . PRO A 1 218 ? -5.055 -1.272 -1.554 1 93 218 PRO A C 1
ATOM 1659 O O . PRO A 1 218 ? -4.238 -0.425 -1.187 1 93 218 PRO A O 1
ATOM 1662 N N . PHE A 1 219 ? -6.398 -1.036 -1.79 1 91.38 219 PHE A N 1
ATOM 1663 C CA . PHE A 1 219 ? -6.988 0.247 -1.428 1 91.38 219 PHE A CA 1
ATOM 1664 C C . PHE A 1 219 ? -8.492 0.111 -1.217 1 91.38 219 PHE A C 1
ATOM 1666 O O . PHE A 1 219 ? -9.094 -0.879 -1.635 1 91.38 219 PHE A O 1
ATOM 1673 N N . VAL A 1 220 ? -9.047 1.111 -0.526 1 94.12 220 VAL A N 1
ATOM 1674 C CA . VAL A 1 220 ? -10.484 1.216 -0.329 1 94.12 220 VAL A CA 1
ATOM 1675 C C . VAL A 1 220 ? -10.969 2.592 -0.781 1 94.12 220 VAL A C 1
ATOM 1677 O O . VAL A 1 220 ? -10.344 3.609 -0.474 1 94.12 220 VAL A O 1
ATOM 1680 N N . PHE A 1 221 ? -11.992 2.59 -1.593 1 94.38 221 PHE A N 1
ATOM 1681 C CA . PHE A 1 221 ? -12.633 3.795 -2.107 1 94.38 221 PHE A CA 1
ATOM 1682 C C . PHE A 1 221 ? -14 4 -1.469 1 94.38 221 PHE A C 1
ATOM 1684 O O . PHE A 1 221 ? -14.891 3.156 -1.61 1 94.38 221 PHE A O 1
ATOM 1691 N N . TYR A 1 222 ? -14.164 5.109 -0.748 1 91.25 222 TYR A N 1
ATOM 1692 C CA . TYR A 1 222 ? -15.422 5.426 -0.067 1 91.25 222 TYR A CA 1
ATOM 1693 C C . TYR A 1 222 ? -16.156 6.559 -0.773 1 91.25 222 TYR A C 1
ATOM 1695 O O . TYR A 1 222 ? -15.578 7.613 -1.038 1 91.25 222 TYR A O 1
ATOM 1703 N N . GLU A 1 223 ? -17.375 6.32 -1.075 1 91.88 223 GLU A N 1
ATOM 1704 C CA . GLU A 1 223 ? -18.25 7.383 -1.549 1 91.88 223 GLU A CA 1
ATOM 1705 C C . GLU A 1 223 ? -19.297 7.75 -0.49 1 91.88 223 GLU A C 1
ATOM 1707 O O . GLU A 1 223 ? -19.766 6.883 0.245 1 91.88 223 GLU A O 1
ATOM 1712 N N . PHE A 1 224 ? -19.578 9.016 -0.474 1 83.62 224 PHE A N 1
ATOM 1713 C CA . PHE A 1 224 ? -20.516 9.539 0.506 1 83.62 224 PHE A CA 1
ATOM 1714 C C . PHE A 1 224 ? -21.641 10.312 -0.181 1 83.62 224 PHE A C 1
ATOM 1716 O O . PHE A 1 224 ? -21.516 10.695 -1.347 1 83.62 224 PHE A O 1
ATOM 1723 N N . SER A 1 225 ? -22.766 10.422 0.482 1 78.44 225 SER A N 1
ATOM 1724 C CA . SER A 1 225 ? -23.891 11.148 -0.081 1 78.44 225 SER A CA 1
ATOM 1725 C C . SER A 1 225 ? -23.625 12.648 -0.091 1 78.44 225 SER A C 1
ATOM 1727 O O . SER A 1 225 ? -24.031 13.352 -1.026 1 78.44 225 SER A O 1
ATOM 1729 N N . ASP A 1 226 ? -22.875 13.133 0.899 1 68.06 226 ASP A N 1
ATOM 1730 C CA . ASP A 1 226 ? -22.828 14.578 1.095 1 68.06 226 ASP A CA 1
ATOM 1731 C C . ASP A 1 226 ? -21.391 15.086 1.174 1 68.06 226 ASP A C 1
ATOM 1733 O O . ASP A 1 226 ? -21.141 16.188 1.682 1 68.06 226 ASP A O 1
ATOM 1737 N N . SER A 1 227 ? -20.484 14.188 0.85 1 66.69 227 SER A N 1
ATOM 1738 C CA . SER A 1 227 ? -19.078 14.594 0.886 1 66.69 227 SER A CA 1
ATOM 1739 C C . SER A 1 227 ? -18.297 13.961 -0.249 1 66.69 227 SER A C 1
ATOM 1741 O O . SER A 1 227 ? -18.766 13.031 -0.905 1 66.69 227 SER A O 1
ATOM 1743 N N . SER A 1 228 ? -17.141 14.547 -0.483 1 75.19 228 SER A N 1
ATOM 1744 C CA . SER A 1 228 ? -16.281 14.023 -1.538 1 75.19 228 SER A CA 1
ATOM 1745 C C . SER A 1 228 ? -15.758 12.633 -1.188 1 75.19 228 SER A C 1
ATOM 1747 O O . SER A 1 228 ? -15.547 12.32 -0.014 1 75.19 228 SER A O 1
ATOM 1749 N N . PRO A 1 229 ? -15.547 11.859 -2.135 1 85.38 229 PRO A N 1
ATOM 1750 C CA . PRO A 1 229 ? -15.008 10.516 -1.898 1 85.38 229 PRO A CA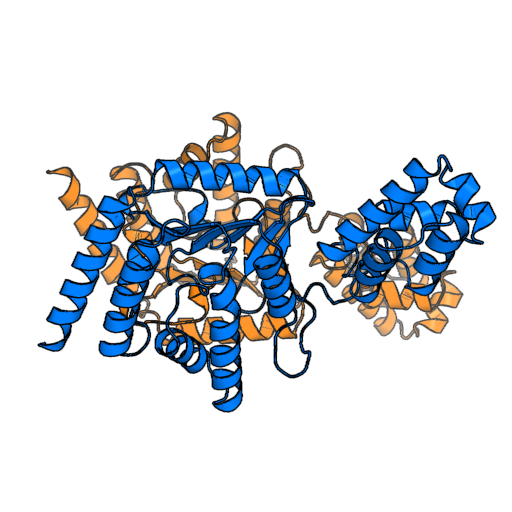 1
ATOM 1751 C C . PRO A 1 229 ? -13.617 10.539 -1.272 1 85.38 229 PRO A C 1
ATOM 1753 O O . PRO A 1 229 ? -12.906 11.547 -1.362 1 85.38 229 PRO A O 1
ATOM 1756 N N . VAL A 1 230 ? -13.312 9.438 -0.614 1 81.56 230 VAL A N 1
ATOM 1757 C CA . VAL A 1 230 ? -12.031 9.281 0.061 1 81.56 230 VAL A CA 1
ATOM 1758 C C . VAL A 1 230 ? -11.43 7.914 -0.276 1 81.56 230 VAL A C 1
ATOM 1760 O O . VAL A 1 230 ? -12.156 6.922 -0.382 1 81.56 230 VAL A O 1
ATOM 1763 N N . VAL A 1 231 ? -10.125 7.953 -0.49 1 85.31 231 VAL A N 1
ATOM 1764 C CA . VAL A 1 231 ? -9.406 6.699 -0.68 1 85.31 231 VAL A CA 1
ATOM 1765 C C . VAL A 1 231 ? -8.562 6.395 0.559 1 85.31 231 VAL A C 1
ATOM 1767 O O . VAL A 1 231 ? -7.953 7.293 1.14 1 85.31 231 VAL A O 1
ATOM 1770 N N . HIS A 1 232 ? -8.609 5.145 0.94 1 84.06 232 HIS A N 1
ATOM 1771 C CA . HIS A 1 232 ? -7.809 4.703 2.078 1 84.06 232 HIS A CA 1
ATOM 1772 C C . HIS A 1 232 ? -6.891 3.551 1.691 1 84.06 232 HIS A C 1
ATOM 1774 O O . HIS A 1 232 ? -7.301 2.635 0.975 1 84.06 232 HIS A O 1
ATOM 1780 N N . PHE A 1 233 ? -5.691 3.617 2.088 1 81 233 PHE A N 1
ATOM 1781 C CA . PHE A 1 233 ? -4.832 2.443 1.985 1 81 233 PHE A CA 1
ATOM 1782 C C . PHE A 1 233 ? -4.117 2.18 3.305 1 81 233 PHE A C 1
ATOM 1784 O O . PHE A 1 233 ? -3.809 3.115 4.047 1 81 233 PHE A O 1
ATOM 1791 N N . GLU A 1 234 ? -3.994 0.912 3.49 1 73.38 234 GLU A N 1
ATOM 1792 C CA . GLU A 1 234 ? -3.324 0.463 4.707 1 73.38 234 GLU A CA 1
ATOM 1793 C C . GLU A 1 234 ? -2.088 -0.37 4.383 1 73.38 234 GLU A C 1
ATOM 1795 O O . GLU A 1 234 ? -2.117 -1.206 3.477 1 73.38 234 GLU A O 1
ATOM 1800 N N . HIS A 1 235 ? -0.971 0.042 5.004 1 73.12 235 HIS A N 1
ATOM 1801 C CA . HIS A 1 235 ? 0.248 -0.759 4.988 1 73.12 235 HIS A CA 1
ATOM 1802 C C . HIS A 1 235 ? 0.512 -1.388 6.352 1 73.12 235 HIS A C 1
ATOM 1804 O O . HIS A 1 235 ? -0.328 -1.309 7.25 1 73.12 235 HIS A O 1
ATOM 1810 N N . HIS A 1 236 ? 1.55 -2.174 6.473 1 69.44 236 HIS A N 1
ATOM 1811 C CA . HIS A 1 236 ? 1.828 -2.963 7.668 1 69.44 236 HIS A CA 1
ATOM 1812 C C . HIS A 1 236 ? 1.771 -2.102 8.922 1 69.44 236 HIS A C 1
ATOM 1814 O O . HIS A 1 236 ? 1.131 -2.477 9.906 1 69.44 236 HIS A O 1
ATOM 1820 N N . SER A 1 237 ? 2.291 -1.024 8.977 1 61.91 237 SER A N 1
ATOM 1821 C CA . SER A 1 237 ? 2.293 -0.205 10.188 1 61.91 237 SER A CA 1
ATOM 1822 C C . SER A 1 237 ? 1.938 1.244 9.867 1 61.91 237 SER A C 1
ATOM 1824 O O . SER A 1 237 ? 2.234 2.146 10.656 1 61.91 237 SER A O 1
ATOM 1826 N N . SER A 1 238 ? 1.322 1.315 8.672 1 63.34 238 SER A N 1
ATOM 1827 C CA . SER A 1 238 ? 1.007 2.672 8.234 1 63.34 238 SER A CA 1
ATOM 1828 C C . SER A 1 238 ? -0.211 2.691 7.32 1 63.34 238 SER A C 1
ATOM 1830 O O . SER A 1 238 ? -0.733 1.638 6.949 1 63.34 238 SER A O 1
ATOM 1832 N N . GLY A 1 239 ? -0.824 3.83 7.242 1 67.88 239 GLY A N 1
ATOM 1833 C CA . GLY A 1 239 ? -1.956 4.062 6.359 1 67.88 239 GLY A CA 1
ATOM 1834 C C . GLY A 1 239 ? -2.209 5.531 6.086 1 67.88 239 GLY A C 1
ATOM 1835 O O . GLY A 1 239 ? -1.522 6.398 6.629 1 67.88 239 GLY A O 1
ATOM 1836 N N . ALA A 1 240 ? -3.051 5.68 5.043 1 68.5 240 ALA A N 1
ATOM 1837 C CA . ALA A 1 240 ? -3.357 7.07 4.715 1 68.5 240 ALA A CA 1
ATOM 1838 C C . ALA A 1 240 ? -4.746 7.195 4.098 1 68.5 240 ALA A C 1
ATOM 1840 O O . ALA A 1 240 ? -5.25 6.25 3.484 1 68.5 240 ALA A O 1
ATOM 1841 N N . PHE A 1 241 ? -5.301 8.32 4.383 1 72.25 241 PHE A N 1
ATOM 1842 C CA . PHE A 1 241 ? -6.527 8.742 3.713 1 72.25 241 PHE A CA 1
ATOM 1843 C C . PHE A 1 241 ? -6.234 9.797 2.658 1 72.25 241 PHE A C 1
ATOM 1845 O O . PHE A 1 241 ? -5.59 10.812 2.949 1 72.25 241 PHE A O 1
ATOM 1852 N N . ILE A 1 242 ? -6.633 9.523 1.452 1 71.06 242 ILE A N 1
ATOM 1853 C CA . ILE A 1 242 ? -6.414 10.438 0.334 1 71.06 242 ILE A CA 1
ATOM 1854 C C . ILE A 1 242 ? -7.719 11.148 -0.012 1 71.06 242 ILE A C 1
ATOM 1856 O O . ILE A 1 242 ? -8.727 10.5 -0.3 1 71.06 242 ILE A O 1
ATOM 1860 N N . HIS A 1 243 ? -7.574 12.469 -0.082 1 65.31 243 HIS A N 1
ATOM 1861 C CA . HIS A 1 243 ? -8.766 13.281 -0.31 1 65.31 243 HIS A CA 1
ATOM 1862 C C . HIS A 1 243 ? -8.617 14.133 -1.567 1 65.31 243 HIS A C 1
ATOM 1864 O O . HIS A 1 243 ? -9.609 14.633 -2.1 1 65.31 243 HIS A O 1
ATOM 1870 N N . ALA A 1 244 ? -7.398 14.305 -1.92 1 63.66 244 ALA A N 1
ATOM 1871 C CA . ALA A 1 244 ? -7.137 15.188 -3.055 1 63.66 244 ALA A CA 1
ATOM 1872 C C . ALA A 1 244 ? -7.867 14.703 -4.305 1 63.66 244 ALA A C 1
ATOM 1874 O O . ALA A 1 244 ? -7.734 13.539 -4.699 1 63.66 244 ALA A O 1
ATOM 1875 N N . LYS A 1 245 ? -8.602 15.633 -4.922 1 71 245 LYS A N 1
ATOM 1876 C CA . LYS A 1 245 ? -9.469 15.289 -6.043 1 71 245 LYS A CA 1
ATOM 1877 C C . LYS A 1 245 ? -8.695 14.57 -7.141 1 71 245 LYS A C 1
ATOM 1879 O O . LYS A 1 245 ? -9.18 13.594 -7.715 1 71 245 LYS A O 1
ATOM 1884 N N . HIS A 1 246 ? -7.555 15.07 -7.438 1 71.94 246 HIS A N 1
ATOM 1885 C CA . HIS A 1 246 ? -6.754 14.492 -8.508 1 71.94 246 HIS A CA 1
ATOM 1886 C C . HIS A 1 246 ? -6.422 13.031 -8.211 1 71.94 246 HIS A C 1
ATOM 1888 O O . HIS A 1 246 ? -6.582 12.164 -9.078 1 71.94 246 HIS A O 1
ATOM 1894 N N . ASP A 1 247 ? -6.027 12.734 -6.996 1 74.19 247 ASP A N 1
ATOM 1895 C CA . ASP A 1 247 ? -5.684 11.375 -6.609 1 74.19 247 ASP A CA 1
ATOM 1896 C C . ASP A 1 247 ? -6.922 10.484 -6.562 1 74.19 247 ASP A C 1
ATOM 1898 O O . ASP A 1 247 ? -6.891 9.336 -7.02 1 74.19 247 ASP A O 1
ATOM 1902 N N . VAL A 1 248 ? -7.949 11.031 -6.047 1 80.81 248 VAL A N 1
ATOM 1903 C CA . VAL A 1 248 ? -9.203 10.281 -5.965 1 80.81 248 VAL A CA 1
ATOM 1904 C C . VAL A 1 248 ? -9.672 9.906 -7.367 1 80.81 248 VAL A C 1
ATOM 1906 O O . VAL A 1 248 ? -10.133 8.781 -7.59 1 80.81 248 VAL A O 1
ATOM 1909 N N . ASP A 1 249 ? -9.484 10.797 -8.312 1 85.38 249 ASP A N 1
ATOM 1910 C CA . ASP A 1 249 ? -9.875 10.531 -9.695 1 85.38 249 ASP A CA 1
ATOM 1911 C C . ASP A 1 249 ? -9.031 9.414 -10.305 1 85.38 249 ASP A C 1
ATOM 1913 O O . ASP A 1 249 ? -9.531 8.617 -11.094 1 85.38 249 ASP A O 1
ATOM 1917 N N . GLU A 1 250 ? -7.805 9.344 -9.961 1 85.94 250 GLU A N 1
ATOM 1918 C CA . GLU A 1 250 ? -6.938 8.273 -10.445 1 85.94 250 GLU A CA 1
ATOM 1919 C C . GLU A 1 250 ? -7.398 6.918 -9.93 1 85.94 250 GLU A C 1
ATOM 1921 O O . GLU A 1 250 ? -7.344 5.918 -10.648 1 85.94 250 GLU A O 1
ATOM 1926 N N . TYR A 1 251 ? -7.844 6.91 -8.766 1 90.06 251 TYR A N 1
ATOM 1927 C CA . TYR A 1 251 ? -8.336 5.652 -8.211 1 90.06 251 TYR A CA 1
ATOM 1928 C C . TYR A 1 251 ? -9.672 5.27 -8.82 1 90.06 251 TYR A C 1
ATOM 1930 O O . TYR A 1 251 ? -9.977 4.086 -8.992 1 90.06 251 TYR A O 1
ATOM 1938 N N . ARG A 1 252 ? -10.477 6.254 -9.164 1 93.94 252 ARG A N 1
ATOM 1939 C CA . ARG A 1 252 ? -11.703 5.961 -9.906 1 93.94 252 ARG A CA 1
ATOM 1940 C C . ARG A 1 252 ? -11.383 5.277 -11.234 1 93.94 252 ARG A C 1
ATOM 1942 O O . ARG A 1 252 ? -12.062 4.324 -11.625 1 93.94 252 ARG A O 1
ATOM 1949 N N . LYS A 1 253 ? -10.344 5.773 -11.836 1 93.75 253 LYS A N 1
ATOM 1950 C CA . LYS A 1 253 ? -9.906 5.141 -13.078 1 93.75 253 LYS A CA 1
ATOM 1951 C C . LYS A 1 253 ? -9.438 3.713 -12.828 1 93.75 253 LYS A C 1
ATOM 1953 O O . LYS A 1 253 ? -9.734 2.811 -13.617 1 93.75 253 LYS A O 1
ATOM 1958 N N . ALA A 1 254 ? -8.719 3.523 -11.789 1 94.19 254 ALA A N 1
ATOM 1959 C CA . ALA A 1 254 ? -8.242 2.191 -11.43 1 94.19 254 ALA A CA 1
ATOM 1960 C C . ALA A 1 254 ? -9.406 1.232 -11.203 1 94.19 254 ALA A C 1
ATOM 1962 O O . ALA A 1 254 ? -9.359 0.076 -11.625 1 94.19 254 ALA A O 1
ATOM 1963 N N . ILE A 1 255 ? -10.414 1.748 -10.57 1 97 255 ILE A N 1
ATOM 1964 C CA . ILE A 1 255 ? -11.586 0.933 -10.289 1 97 255 ILE A CA 1
ATOM 1965 C C . ILE A 1 255 ? -12.273 0.535 -11.594 1 97 255 ILE A C 1
ATOM 1967 O O . ILE A 1 255 ? -12.688 -0.613 -11.758 1 97 255 ILE A O 1
ATOM 1971 N N . ARG A 1 256 ? -12.336 1.432 -12.5 1 96.88 256 ARG A N 1
ATOM 1972 C CA . ARG A 1 256 ? -12.914 1.114 -13.805 1 96.88 256 ARG A CA 1
ATOM 1973 C C . ARG A 1 256 ? -12.102 0.034 -14.516 1 96.88 256 ARG A C 1
ATOM 1975 O O . ARG A 1 256 ? -12.672 -0.857 -15.148 1 96.88 256 ARG A O 1
ATOM 1982 N N . TRP A 1 257 ? -10.867 0.161 -14.375 1 96.44 257 TRP A N 1
ATOM 1983 C CA . TRP A 1 257 ? -9.992 -0.858 -14.945 1 96.44 257 TRP A CA 1
ATOM 1984 C C . TRP A 1 257 ? -10.258 -2.219 -14.312 1 96.44 257 TRP A C 1
ATOM 1986 O O . TRP A 1 257 ? -10.414 -3.221 -15.016 1 96.44 257 TRP A O 1
ATOM 1996 N N . LEU A 1 258 ? -10.32 -2.256 -13.047 1 97.5 258 LEU A N 1
ATOM 1997 C CA . LEU A 1 258 ? -10.594 -3.498 -12.336 1 97.5 258 LEU A CA 1
ATOM 1998 C C . LEU A 1 258 ? -11.945 -4.07 -12.75 1 97.5 258 LEU A C 1
ATOM 2000 O O . LEU A 1 258 ? -12.094 -5.285 -12.906 1 97.5 258 LEU A O 1
ATOM 2004 N N . ASP A 1 259 ? -12.875 -3.182 -12.906 1 97.88 259 ASP A N 1
ATOM 2005 C CA . ASP A 1 259 ? -14.203 -3.592 -13.344 1 97.88 259 ASP A CA 1
ATOM 2006 C C . ASP A 1 259 ? -14.141 -4.297 -14.695 1 97.88 259 ASP A C 1
ATOM 2008 O O . ASP A 1 259 ? -14.844 -5.281 -14.922 1 97.88 259 ASP A O 1
ATOM 2012 N N . ASP A 1 260 ? -13.273 -3.846 -15.531 1 97.31 260 ASP A N 1
ATOM 2013 C CA . ASP A 1 260 ? -13.164 -4.355 -16.891 1 97.31 260 ASP A CA 1
ATOM 2014 C C . ASP A 1 260 ? -12.492 -5.723 -16.922 1 97.31 260 ASP A C 1
ATOM 2016 O O . ASP A 1 260 ? -12.805 -6.562 -17.766 1 97.31 260 ASP A O 1
ATOM 2020 N N . ILE A 1 261 ? -11.648 -5.98 -15.992 1 97.38 261 ILE A N 1
ATOM 2021 C CA . ILE A 1 261 ? -10.812 -7.168 -16.125 1 97.38 261 ILE A CA 1
ATOM 2022 C C . ILE A 1 261 ? -11.289 -8.25 -15.164 1 97.38 261 ILE A C 1
ATOM 2024 O O . ILE A 1 261 ? -10.922 -9.422 -15.297 1 97.38 261 ILE A O 1
ATOM 2028 N N . ALA A 1 262 ? -12.062 -7.906 -14.172 1 98.44 262 ALA A N 1
ATOM 2029 C CA . ALA A 1 262 ? -12.516 -8.859 -13.164 1 98.44 262 ALA A CA 1
ATOM 2030 C C . ALA A 1 262 ? -13.562 -9.805 -13.742 1 98.44 262 ALA A C 1
ATOM 2032 O O . ALA A 1 262 ? -14.297 -9.445 -14.664 1 98.44 262 ALA A O 1
ATOM 2033 N N . MET A 1 263 ? -13.625 -10.953 -13.18 1 98.06 263 MET A N 1
ATOM 2034 C CA . MET A 1 263 ? -14.688 -11.891 -13.523 1 98.06 263 MET A CA 1
ATOM 2035 C C . MET A 1 263 ? -16.062 -11.32 -13.172 1 98.06 263 MET A C 1
ATOM 2037 O O . MET A 1 263 ? -16.188 -10.555 -12.219 1 98.06 263 MET A O 1
ATOM 2041 N N . GLU A 1 264 ? -17.062 -11.766 -13.945 1 97.56 264 GLU A N 1
ATOM 2042 C CA . GLU A 1 264 ? -18.438 -11.406 -13.578 1 97.56 264 GLU A CA 1
ATOM 2043 C C . GLU A 1 264 ? -18.844 -12.078 -12.273 1 97.56 264 GLU A C 1
ATOM 2045 O O . GLU A 1 264 ? -18.203 -13.023 -11.82 1 97.56 264 GLU A O 1
ATOM 2050 N N . THR A 1 265 ? -19.891 -11.578 -11.664 1 96.81 265 THR A N 1
ATOM 2051 C CA . THR A 1 265 ? -20.328 -12.039 -10.352 1 96.81 265 THR A CA 1
ATOM 2052 C C . THR A 1 265 ? -20.578 -13.547 -10.367 1 96.81 265 THR A C 1
ATOM 2054 O O . THR A 1 265 ? -20.172 -14.258 -9.453 1 96.81 265 THR A O 1
ATOM 2057 N N . GLY A 1 266 ? -21.25 -13.992 -11.43 1 97.25 266 GLY A N 1
ATOM 2058 C CA . GLY A 1 266 ? -21.516 -15.422 -11.539 1 97.25 266 GLY A CA 1
ATOM 2059 C C . GLY A 1 266 ? -20.25 -16.25 -11.656 1 97.25 266 GLY A C 1
ATOM 2060 O O . GLY A 1 266 ? -20.109 -17.266 -10.977 1 97.25 266 GLY A O 1
ATOM 2061 N N . GLU A 1 267 ? -19.328 -15.836 -12.5 1 98 267 GLU A N 1
ATOM 2062 C CA . GLU A 1 267 ? -18.047 -16.516 -12.68 1 98 267 GLU A CA 1
ATOM 2063 C C . GLU A 1 267 ? -17.219 -16.484 -11.398 1 98 267 GLU A C 1
ATOM 2065 O O . GLU A 1 267 ? -16.516 -17.453 -11.086 1 98 267 GLU A O 1
ATOM 2070 N N . SER A 1 268 ? -17.344 -15.383 -10.68 1 98.38 268 SER A N 1
ATOM 2071 C CA . SER A 1 268 ? -16.625 -15.25 -9.414 1 98.38 268 SER A CA 1
ATOM 2072 C C . SER A 1 268 ? -17.125 -16.266 -8.391 1 98.38 268 SER A C 1
ATOM 2074 O O . SER A 1 268 ? -16.328 -16.875 -7.68 1 98.38 268 SER A O 1
ATOM 2076 N N . LEU A 1 269 ? -18.422 -16.453 -8.359 1 98 269 LEU A N 1
ATOM 2077 C CA . LEU A 1 269 ? -19 -17.438 -7.445 1 98 269 LEU A CA 1
ATOM 2078 C C . LEU A 1 269 ? -18.547 -18.844 -7.809 1 98 269 LEU A C 1
ATOM 2080 O O . LEU A 1 269 ? -18.25 -19.656 -6.926 1 98 269 LEU A O 1
ATOM 2084 N N . GLU A 1 270 ? -18.438 -19.109 -9.078 1 98.06 270 GLU A N 1
ATOM 2085 C CA . GLU A 1 270 ? -17.953 -20.406 -9.531 1 98.06 270 GLU A CA 1
ATOM 2086 C C . GLU A 1 270 ? -16.484 -20.609 -9.148 1 98.06 270 GLU A C 1
ATOM 2088 O O . GLU A 1 270 ? -16.094 -21.703 -8.742 1 98.06 270 GLU A O 1
ATOM 2093 N N . PHE A 1 271 ? -15.766 -19.609 -9.312 1 98.25 271 PHE A N 1
ATOM 2094 C CA . PHE A 1 271 ? -14.359 -19.672 -8.953 1 98.25 271 PHE A CA 1
ATOM 2095 C C . PHE A 1 271 ? -14.188 -19.938 -7.461 1 98.25 271 PHE A C 1
ATOM 2097 O O . PHE A 1 271 ? -13.344 -20.734 -7.055 1 98.25 271 PHE A O 1
ATOM 2104 N N . ILE A 1 272 ? -14.945 -19.234 -6.629 1 98.12 272 ILE A N 1
ATOM 2105 C CA . ILE A 1 272 ? -14.906 -19.438 -5.184 1 98.12 272 ILE A CA 1
ATOM 2106 C C . ILE A 1 272 ? -15.266 -20.891 -4.852 1 98.12 272 ILE A C 1
ATOM 2108 O O . ILE A 1 272 ? -14.641 -21.5 -3.992 1 98.12 272 ILE A O 1
ATOM 2112 N N . ALA A 1 273 ? -16.25 -21.422 -5.539 1 97.88 273 ALA A N 1
ATOM 2113 C CA . ALA A 1 273 ? -16.656 -22.797 -5.34 1 97.88 273 ALA A CA 1
ATOM 2114 C C . ALA A 1 273 ? -15.516 -23.766 -5.684 1 97.88 273 ALA A C 1
ATOM 2116 O O . ALA A 1 273 ? -15.273 -24.734 -4.969 1 97.88 273 ALA A O 1
ATOM 2117 N N . LYS A 1 274 ? -14.828 -23.5 -6.727 1 97.5 274 LYS A N 1
ATOM 2118 C CA . LYS A 1 274 ? -13.688 -24.328 -7.121 1 97.5 274 LYS A CA 1
ATOM 2119 C C . LYS A 1 274 ? -12.578 -24.266 -6.07 1 97.5 274 LYS A C 1
ATOM 2121 O O . LYS A 1 274 ? -11.961 -25.281 -5.758 1 97.5 274 LYS A O 1
ATOM 2126 N N . ALA A 1 275 ? -12.383 -23.047 -5.598 1 97.06 275 ALA A N 1
ATOM 2127 C CA . ALA A 1 275 ? -11.391 -22.891 -4.539 1 97.06 275 ALA A CA 1
ATOM 2128 C C . ALA A 1 275 ? -11.773 -23.703 -3.305 1 97.06 275 ALA A C 1
ATOM 2130 O O . ALA A 1 275 ? -10.922 -24.344 -2.684 1 97.06 275 ALA A O 1
ATOM 2131 N N . SER A 1 276 ? -13.023 -23.656 -2.955 1 96.81 276 SER A N 1
ATOM 2132 C CA . SER A 1 276 ? -13.531 -24.438 -1.821 1 96.81 276 SER A CA 1
ATOM 2133 C C . SER A 1 276 ? -13.305 -25.922 -2.027 1 96.81 276 SER A C 1
ATOM 2135 O O . SER A 1 276 ? -12.859 -26.625 -1.112 1 96.81 276 SER A O 1
ATOM 2137 N N . ALA A 1 277 ? -13.523 -26.375 -3.213 1 96.25 277 ALA A N 1
ATOM 2138 C CA . ALA A 1 277 ? -13.328 -27.781 -3.541 1 96.25 277 ALA A CA 1
ATOM 2139 C C . ALA A 1 277 ? -11.859 -28.172 -3.406 1 96.25 277 ALA A C 1
ATOM 2141 O O . ALA A 1 277 ? -11.547 -29.281 -2.938 1 96.25 277 ALA A O 1
ATOM 2142 N N . HIS A 1 278 ? -11.039 -27.312 -3.793 1 93.94 278 HIS A N 1
ATOM 2143 C CA . HIS A 1 278 ? -9.609 -27.562 -3.674 1 93.94 278 HIS A CA 1
ATOM 2144 C C . HIS A 1 278 ? -9.195 -27.719 -2.215 1 93.94 278 HIS A C 1
ATOM 2146 O O . HIS A 1 278 ? -8.414 -28.594 -1.872 1 93.94 278 HIS A O 1
ATOM 2152 N N . TRP A 1 279 ? -9.703 -26.844 -1.384 1 94.31 279 TRP A N 1
ATOM 2153 C CA . TRP A 1 279 ? -9.367 -26.891 0.036 1 94.31 279 TRP A CA 1
ATOM 2154 C C . TRP A 1 279 ? -9.93 -28.156 0.689 1 94.31 279 TRP A C 1
ATOM 2156 O O . TRP A 1 279 ? -9.383 -28.656 1.673 1 94.31 279 TRP A O 1
ATOM 2166 N N . GLU A 1 280 ? -11.008 -28.656 0.182 1 91.81 280 GLU A N 1
ATOM 2167 C CA . GLU A 1 280 ? -11.594 -29.891 0.696 1 91.81 280 GLU A CA 1
ATOM 2168 C C . GLU A 1 280 ? -10.711 -31.094 0.363 1 91.81 280 GLU A C 1
ATOM 2170 O O . GLU A 1 280 ? -10.633 -32.031 1.143 1 91.81 280 GLU A O 1
ATOM 2175 N N . GLU A 1 281 ? -10.031 -31 -0.77 1 85.81 281 GLU A N 1
ATOM 2176 C CA . GLU A 1 281 ? -9.203 -32.125 -1.232 1 85.81 281 GLU A CA 1
ATOM 2177 C C . GLU A 1 281 ? -7.84 -32.125 -0.544 1 85.81 281 GLU A C 1
ATOM 2179 O O . GLU A 1 281 ? -7.242 -33.156 -0.338 1 85.81 281 GLU A O 1
ATOM 2184 N N . VAL A 1 282 ? -7.094 -31.031 -0.35 1 70.5 282 VAL A N 1
ATOM 2185 C CA . VAL A 1 282 ? -5.746 -30.953 0.209 1 70.5 282 VAL A CA 1
ATOM 2186 C C . VAL A 1 282 ? -5.711 -31.672 1.556 1 70.5 282 VAL A C 1
ATOM 2188 O O . VAL A 1 282 ? -4.637 -32.062 2.035 1 70.5 282 VAL A O 1
ATOM 2191 N N . SER A 1 283 ? -6.621 -31.828 2.436 1 53.72 283 SER A N 1
ATOM 2192 C CA . SER A 1 283 ? -6.539 -32.562 3.686 1 53.72 283 SER A CA 1
ATOM 2193 C C . SER A 1 283 ? -5.918 -33.938 3.469 1 53.72 283 SER A C 1
ATOM 2195 O O . SER A 1 283 ? -5.402 -34.562 4.406 1 53.72 283 SER A O 1
ATOM 2197 N N . ASP A 1 284 ? -6.184 -34.656 2.408 1 44.28 284 ASP A N 1
ATOM 2198 C CA . ASP A 1 284 ? -5.871 -36.094 2.414 1 44.28 284 ASP A CA 1
ATOM 2199 C C . ASP A 1 284 ? -4.379 -36.344 2.182 1 44.28 284 ASP A C 1
ATOM 2201 O O . ASP A 1 284 ? -3.898 -37.469 2.299 1 44.28 284 ASP A O 1
ATOM 2205 N N . ASP A 1 285 ? -3.576 -35.438 1.622 1 38.66 285 ASP A N 1
ATOM 2206 C CA . ASP A 1 285 ? -2.186 -35.906 1.652 1 38.66 285 ASP A CA 1
ATOM 2207 C C . ASP A 1 285 ? -1.457 -35.344 2.873 1 38.66 285 ASP A C 1
ATOM 2209 O O . ASP A 1 285 ? -1.639 -34.188 3.23 1 38.66 285 ASP A O 1
ATOM 2213 N N . MET B 1 1 ? 1.754 21.703 10.039 1 30.44 1 MET B N 1
ATOM 2214 C CA . MET B 1 1 ? 3.156 21.844 9.656 1 30.44 1 MET B CA 1
ATOM 2215 C C . MET B 1 1 ? 3.348 21.547 8.172 1 30.44 1 MET B C 1
ATOM 2217 O O . MET B 1 1 ? 2.645 20.703 7.609 1 30.44 1 MET B O 1
ATOM 2221 N N . PRO B 1 2 ? 3.996 22.406 7.57 1 37.62 2 PRO B N 1
ATOM 2222 C CA . PRO B 1 2 ? 4.125 22.25 6.117 1 37.62 2 PRO B CA 1
ATOM 2223 C C . PRO B 1 2 ? 4.574 20.844 5.711 1 37.62 2 PRO B C 1
ATOM 2225 O O . PRO B 1 2 ? 5.242 20.156 6.488 1 37.62 2 PRO B O 1
ATOM 2228 N N . ALA B 1 3 ? 4.035 20.281 4.664 1 40.41 3 ALA B N 1
ATOM 2229 C CA . ALA B 1 3 ? 4.242 19.016 3.969 1 40.41 3 ALA B CA 1
ATOM 2230 C C . ALA B 1 3 ? 5.723 18.656 3.918 1 40.41 3 ALA B C 1
ATOM 2232 O O . ALA B 1 3 ? 6.078 17.469 3.861 1 40.41 3 ALA B O 1
ATOM 2233 N N . THR B 1 4 ? 6.504 19.531 4.094 1 43.62 4 THR B N 1
ATOM 2234 C CA . THR B 1 4 ? 7.93 19.391 3.805 1 43.62 4 THR B CA 1
ATOM 2235 C C . THR B 1 4 ? 8.68 18.875 5.031 1 43.62 4 THR B C 1
ATOM 2237 O O . THR B 1 4 ? 9.75 18.281 4.902 1 43.62 4 THR B O 1
ATOM 2240 N N . ALA B 1 5 ? 8.039 19.141 6.332 1 46.22 5 ALA B N 1
ATOM 2241 C CA . ALA B 1 5 ? 8.734 18.875 7.59 1 46.22 5 ALA B CA 1
ATOM 2242 C C . ALA B 1 5 ? 8.773 17.375 7.879 1 46.22 5 ALA B C 1
ATOM 2244 O O . ALA B 1 5 ? 9.562 16.922 8.711 1 46.22 5 ALA B O 1
ATOM 2245 N N . GLY B 1 6 ? 9.117 16.547 6.867 1 49.56 6 GLY B N 1
ATOM 2246 C CA . GLY B 1 6 ? 9.109 15.109 7.07 1 49.56 6 GLY B CA 1
ATOM 2247 C C . GLY B 1 6 ? 9.898 14.359 6.012 1 49.56 6 GLY B C 1
ATOM 2248 O O . GLY B 1 6 ? 10.109 13.148 6.129 1 49.56 6 GLY B O 1
ATOM 2249 N N . THR B 1 7 ? 10.305 15.031 5.094 1 52.41 7 THR B N 1
ATOM 2250 C CA . THR B 1 7 ? 11.102 14.391 4.051 1 52.41 7 THR B CA 1
ATOM 2251 C C . THR B 1 7 ? 12.484 14.023 4.57 1 52.41 7 THR B C 1
ATOM 2253 O O . THR B 1 7 ? 12.961 14.594 5.555 1 52.41 7 THR B O 1
ATOM 2256 N N . PRO B 1 8 ? 13.023 12.93 4.02 1 54.12 8 PRO B N 1
ATOM 2257 C CA . PRO B 1 8 ? 14.383 12.602 4.438 1 54.12 8 PRO B CA 1
ATOM 2258 C C . PRO B 1 8 ? 15.32 13.805 4.41 1 54.12 8 PRO B C 1
ATOM 2260 O O . PRO B 1 8 ? 16.156 13.961 5.305 1 54.12 8 PRO B O 1
ATOM 2263 N N . ARG B 1 9 ? 15.133 14.617 3.486 1 57.84 9 ARG B N 1
ATOM 2264 C CA . ARG B 1 9 ? 16.016 15.781 3.4 1 57.84 9 ARG B CA 1
ATOM 2265 C C . ARG B 1 9 ? 15.711 16.781 4.516 1 57.84 9 ARG B C 1
ATOM 2267 O O . ARG B 1 9 ? 16.625 17.359 5.098 1 57.84 9 ARG B O 1
ATOM 2274 N N . ALA B 1 10 ? 14.344 16.875 4.719 1 62 10 ALA B N 1
ATOM 2275 C CA . ALA B 1 10 ? 13.984 17.781 5.801 1 62 10 ALA B CA 1
ATOM 2276 C C . ALA B 1 10 ? 14.492 17.266 7.145 1 62 10 ALA B C 1
ATOM 2278 O O . ALA B 1 10 ? 14.992 18.047 7.965 1 62 10 ALA B O 1
ATOM 2279 N N . ARG B 1 11 ? 14.445 16 7.199 1 64.25 11 ARG B N 1
ATOM 2280 C CA . ARG B 1 11 ? 14.953 15.406 8.43 1 64.25 11 ARG B CA 1
ATOM 2281 C C . ARG B 1 11 ? 16.469 15.523 8.516 1 64.25 11 ARG B C 1
ATOM 2283 O O . ARG B 1 11 ? 17.016 15.805 9.586 1 64.25 11 ARG B O 1
ATOM 2290 N N . ALA B 1 12 ? 17.109 15.234 7.461 1 67.25 12 ALA B N 1
ATOM 2291 C CA . ALA B 1 12 ? 18.562 15.406 7.41 1 67.25 12 ALA B CA 1
ATOM 2292 C C . ALA B 1 12 ? 18.953 16.844 7.73 1 67.25 12 ALA B C 1
ATOM 2294 O O . ALA B 1 12 ? 19.953 17.078 8.422 1 67.25 12 ALA B O 1
ATOM 2295 N N . LEU B 1 13 ? 18.062 17.703 7.277 1 77.06 13 LEU B N 1
ATOM 2296 C CA . LEU B 1 13 ? 18.328 19.125 7.543 1 77.06 13 LEU B CA 1
ATOM 2297 C C . LEU B 1 13 ? 18.203 19.422 9.031 1 77.06 13 LEU B C 1
ATOM 2299 O O . LEU B 1 13 ? 19.078 20.062 9.617 1 77.06 13 LEU B O 1
ATOM 2303 N N . SER B 1 14 ? 17.125 18.906 9.531 1 77.06 14 SER B N 1
ATOM 2304 C CA . SER B 1 14 ? 16.891 19.141 10.953 1 77.06 14 SER B CA 1
ATOM 2305 C C . SER B 1 14 ? 18.016 18.547 11.797 1 77.06 14 SER B C 1
ATOM 2307 O O . SER B 1 14 ? 18.531 19.219 12.703 1 77.06 14 SER B O 1
ATOM 2309 N N . ALA B 1 15 ? 18.391 17.391 11.414 1 76 15 ALA B N 1
ATOM 2310 C CA . ALA B 1 15 ? 19.484 16.719 12.125 1 76 15 ALA B CA 1
ATOM 2311 C C . ALA B 1 15 ? 20.797 17.484 11.953 1 76 15 ALA B C 1
ATOM 2313 O O . ALA B 1 15 ? 21.562 17.641 12.906 1 76 15 ALA B O 1
ATOM 2314 N N . ALA B 1 16 ? 21.047 17.891 10.836 1 81.12 16 ALA B N 1
ATOM 2315 C CA . ALA B 1 16 ? 22.281 18.609 10.547 1 81.12 16 ALA B CA 1
ATOM 2316 C C . ALA B 1 16 ? 22.359 19.922 11.328 1 81.12 16 ALA B C 1
ATOM 2318 O O . ALA B 1 16 ? 23.406 20.266 11.867 1 81.12 16 ALA B O 1
ATOM 2319 N N . LEU B 1 17 ? 21.203 20.578 11.422 1 86.19 17 LEU B N 1
ATOM 2320 C CA . LEU B 1 17 ? 21.172 21.828 12.164 1 86.19 17 LEU B CA 1
ATOM 2321 C C . LEU B 1 17 ? 21.438 21.594 13.648 1 86.19 17 LEU B C 1
ATOM 2323 O O . LEU B 1 17 ? 22.188 22.344 14.273 1 86.19 17 LEU B O 1
ATOM 2327 N N . ARG B 1 18 ? 20.844 20.625 14.094 1 84.75 18 ARG B N 1
ATOM 2328 C CA . ARG B 1 18 ? 21.062 20.266 15.492 1 84.75 18 ARG B CA 1
ATOM 2329 C C . ARG B 1 18 ? 22.516 19.891 15.734 1 84.75 18 ARG B C 1
ATOM 2331 O O . ARG B 1 18 ? 23.125 20.297 16.734 1 84.75 18 ARG B O 1
ATOM 2338 N N . GLU B 1 19 ? 23.062 19.125 14.883 1 86.31 19 GLU B N 1
ATOM 2339 C CA . GLU B 1 19 ? 24.438 18.672 14.992 1 86.31 19 GLU B CA 1
ATOM 2340 C C . GLU B 1 19 ? 25.422 19.828 15 1 86.31 19 GLU B C 1
ATOM 2342 O O . GLU B 1 19 ? 26.312 19.891 15.852 1 86.31 19 GLU B O 1
ATOM 2347 N N . VAL B 1 20 ? 25.25 20.688 14.125 1 87.62 20 VAL B N 1
ATOM 2348 C CA . VAL B 1 20 ? 26.219 21.797 14.039 1 87.62 20 VAL B CA 1
ATOM 2349 C C . VAL B 1 20 ? 26.047 22.719 15.242 1 87.62 20 VAL B C 1
ATOM 2351 O O . VAL B 1 20 ? 27.031 23.266 15.742 1 87.62 20 VAL B O 1
ATOM 2354 N N . ARG B 1 21 ? 24.828 22.891 15.703 1 91.06 21 ARG B N 1
ATOM 2355 C CA . ARG B 1 21 ? 24.625 23.703 16.891 1 91.06 21 ARG B CA 1
ATOM 2356 C C . ARG B 1 21 ? 25.297 23.078 18.109 1 91.06 21 ARG B C 1
ATOM 2358 O O . ARG B 1 21 ? 26.016 23.75 18.844 1 91.06 21 ARG B O 1
ATOM 2365 N N . THR B 1 22 ? 25.094 21.859 18.266 1 89.75 22 THR B N 1
ATOM 2366 C CA . THR B 1 22 ? 25.656 21.156 19.406 1 89.75 22 THR B CA 1
ATOM 2367 C C . THR B 1 22 ? 27.172 21.125 19.312 1 89.75 22 THR B C 1
ATOM 2369 O O . THR B 1 22 ? 27.859 21.266 20.328 1 89.75 22 THR B O 1
ATOM 2372 N N . ALA B 1 23 ? 27.672 20.953 18.172 1 87.19 23 ALA B N 1
ATOM 2373 C CA . ALA B 1 23 ? 29.109 20.922 17.969 1 87.19 23 ALA B CA 1
ATOM 2374 C C . ALA B 1 23 ? 29.75 22.266 18.297 1 87.19 23 ALA B C 1
ATOM 2376 O O . ALA B 1 23 ? 30.906 22.312 18.719 1 87.19 23 ALA B O 1
ATOM 2377 N N . SER B 1 24 ? 28.969 23.25 18.172 1 86.69 24 SER B N 1
ATOM 2378 C CA . SER B 1 24 ? 29.484 24.578 18.438 1 86.69 24 SER B CA 1
ATOM 2379 C C . SER B 1 24 ? 29.328 24.953 19.922 1 86.69 24 SER B C 1
ATOM 2381 O O . SER B 1 24 ? 29.719 26.047 20.328 1 86.69 24 SER B O 1
ATOM 2383 N N . GLY B 1 25 ? 28.625 24.047 20.672 1 89.44 25 GLY B N 1
ATOM 2384 C CA . GLY B 1 25 ? 28.469 24.266 22.109 1 89.44 25 GLY B CA 1
ATOM 2385 C C . GLY B 1 25 ? 27.438 25.328 22.438 1 89.44 25 GLY B C 1
ATOM 2386 O O . GLY B 1 25 ? 27.453 25.891 23.531 1 89.44 25 GLY B O 1
ATOM 2387 N N . VAL B 1 26 ? 26.672 25.641 21.5 1 88.44 26 VAL B N 1
ATOM 2388 C CA . VAL B 1 26 ? 25.688 26.703 21.688 1 88.44 26 VAL B CA 1
ATOM 2389 C C . VAL B 1 26 ? 24.312 26.078 21.984 1 88.44 26 VAL B C 1
ATOM 2391 O O . VAL B 1 26 ? 23.906 25.125 21.328 1 88.44 26 VAL B O 1
ATOM 2394 N N . GLY B 1 27 ? 23.641 26.516 23.031 1 91.31 27 GLY B N 1
ATOM 2395 C CA . GLY B 1 27 ? 22.281 26.094 23.312 1 91.31 27 GLY B CA 1
ATOM 2396 C C . GLY B 1 27 ? 21.266 26.703 22.391 1 91.31 27 GLY B C 1
ATOM 2397 O O . GLY B 1 27 ? 21.578 27.641 21.641 1 91.31 27 GLY B O 1
ATOM 2398 N N . VAL B 1 28 ? 20.016 26.203 22.375 1 92.12 28 VAL B N 1
ATOM 2399 C CA . VAL B 1 28 ? 18.938 26.641 21.484 1 92.12 28 VAL B CA 1
ATOM 2400 C C . VAL B 1 28 ? 18.594 28.109 21.797 1 92.12 28 VAL B C 1
ATOM 2402 O O . VAL B 1 28 ? 18.453 28.922 20.875 1 92.12 28 VAL B O 1
ATOM 2405 N N . ARG B 1 29 ? 18.547 28.453 23.031 1 90.62 29 ARG B N 1
ATOM 2406 C CA . ARG B 1 29 ? 18.203 29.812 23.438 1 90.62 29 ARG B CA 1
ATOM 2407 C C . ARG B 1 29 ? 19.297 30.797 23.047 1 90.62 29 ARG B C 1
ATOM 2409 O O . ARG B 1 29 ? 19 31.906 22.578 1 90.62 29 ARG B O 1
ATOM 2416 N N . GLU B 1 30 ? 20.484 30.375 23.344 1 91.25 30 GLU B N 1
ATOM 2417 C CA . GLU B 1 30 ? 21.609 31.219 22.984 1 91.25 30 GLU B CA 1
ATOM 2418 C C . GLU B 1 30 ? 21.688 31.438 21.484 1 91.25 30 GLU B C 1
ATOM 2420 O O . GLU B 1 30 ? 21.938 32.562 21.031 1 91.25 30 GLU B O 1
ATOM 2425 N N . LEU B 1 31 ? 21.516 30.344 20.719 1 90.69 31 LEU B N 1
ATOM 2426 C CA . LEU B 1 31 ? 21.516 30.469 19.266 1 90.69 31 LEU B CA 1
ATOM 2427 C C . LEU B 1 31 ? 20.422 31.406 18.812 1 90.69 31 LEU B C 1
ATOM 2429 O O . LEU B 1 31 ? 20.641 32.25 17.922 1 90.69 31 LEU B O 1
ATOM 2433 N N . ALA B 1 32 ? 19.266 31.297 19.312 1 89.38 32 ALA B N 1
ATOM 2434 C CA . ALA B 1 32 ? 18.125 32.156 18.953 1 89.38 32 ALA B CA 1
ATOM 2435 C C . ALA B 1 32 ? 18.453 33.625 19.125 1 89.38 32 ALA B C 1
ATOM 2437 O O . ALA B 1 32 ? 18.172 34.438 18.25 1 89.38 32 ALA B O 1
ATOM 2438 N N . ARG B 1 33 ? 19.047 33.906 20.203 1 86.12 33 ARG B N 1
ATOM 2439 C CA . ARG B 1 33 ? 19.453 35.281 20.5 1 86.12 33 ARG B CA 1
ATOM 2440 C C . ARG B 1 33 ? 20.469 35.781 19.469 1 86.12 33 ARG B C 1
ATOM 2442 O O . ARG B 1 33 ? 20.391 36.938 19.031 1 86.12 33 ARG B O 1
ATOM 2449 N N . GLN B 1 34 ? 21.375 34.938 19.109 1 85.88 34 GLN B N 1
ATOM 2450 C CA . GLN B 1 34 ? 22.469 35.312 18.219 1 85.88 34 GLN B CA 1
ATOM 2451 C C . GLN B 1 34 ? 21.984 35.5 16.781 1 85.88 34 GLN B C 1
ATOM 2453 O O . GLN B 1 34 ? 22.484 36.344 16.047 1 85.88 34 GLN B O 1
ATOM 2458 N N . VAL B 1 35 ? 21.016 34.688 16.312 1 83.56 35 VAL B N 1
ATOM 2459 C CA . VAL B 1 35 ? 20.625 34.656 14.906 1 83.56 35 VAL B CA 1
ATOM 2460 C C . VAL B 1 35 ? 19.422 35.562 14.68 1 83.56 35 VAL B C 1
ATOM 2462 O O . VAL B 1 35 ? 19.188 36 13.555 1 83.56 35 VAL B O 1
ATOM 2465 N N . GLY B 1 36 ? 18.656 35.906 15.68 1 82.56 36 GLY B N 1
ATOM 2466 C CA . GLY B 1 36 ? 17.5 36.75 15.547 1 82.56 36 GLY B CA 1
ATOM 2467 C C . GLY B 1 36 ? 16.203 36 15.336 1 82.56 36 GLY B C 1
ATOM 2468 O O . GLY B 1 36 ? 15.328 36.438 14.602 1 82.56 36 GLY B O 1
ATOM 2469 N N . TYR B 1 37 ? 16.172 34.812 15.719 1 84.12 37 TYR B N 1
ATOM 2470 C CA . TYR B 1 37 ? 14.961 34 15.734 1 84.12 37 TYR B CA 1
ATOM 2471 C C . TYR B 1 37 ? 14.555 33.656 17.156 1 84.12 37 TYR B C 1
ATOM 2473 O O . TYR B 1 37 ? 15.32 33.875 18.094 1 84.12 37 TYR B O 1
ATOM 2481 N N . THR B 1 38 ? 13.438 33.188 17.359 1 86.06 38 THR B N 1
ATOM 2482 C CA . THR B 1 38 ? 13.008 32.75 18.688 1 86.06 38 THR B CA 1
ATOM 2483 C C . THR B 1 38 ? 13.469 31.328 18.969 1 86.06 38 THR B C 1
ATOM 2485 O O . THR B 1 38 ? 13.75 30.562 18.047 1 86.06 38 THR B O 1
ATOM 2488 N N . HIS B 1 39 ? 13.609 31.062 20.266 1 90.06 39 HIS B N 1
ATOM 2489 C CA . HIS B 1 39 ? 13.969 29.703 20.641 1 90.06 39 HIS B CA 1
ATOM 2490 C C . HIS B 1 39 ? 12.945 28.688 20.141 1 90.06 39 HIS B C 1
ATOM 2492 O O . HIS B 1 39 ? 13.289 27.547 19.828 1 90.06 39 HIS B O 1
ATOM 2498 N N . VAL B 1 40 ? 11.766 29.141 20.016 1 81.06 40 VAL B N 1
ATOM 2499 C CA . VAL B 1 40 ? 10.711 28.266 19.516 1 81.06 40 VAL B CA 1
ATOM 2500 C C . VAL B 1 40 ? 10.961 27.938 18.047 1 81.06 40 VAL B C 1
ATOM 2502 O O . VAL B 1 40 ? 10.836 26.781 17.641 1 81.06 40 VAL B O 1
ATOM 2505 N N . GLU B 1 41 ? 11.383 28.891 17.312 1 85.44 41 GLU B N 1
ATOM 2506 C CA . GLU B 1 41 ? 11.648 28.688 15.883 1 85.44 41 GLU B CA 1
ATOM 2507 C C . GLU B 1 41 ? 12.812 27.719 15.68 1 85.44 41 GLU B C 1
ATOM 2509 O O . GLU B 1 41 ? 12.719 26.781 14.883 1 85.44 41 GLU B O 1
ATOM 2514 N N . ILE B 1 42 ? 13.883 27.969 16.391 1 88.69 42 ILE B N 1
ATOM 2515 C CA . ILE B 1 42 ? 15.07 27.125 16.266 1 88.69 42 ILE B CA 1
ATOM 2516 C C . ILE B 1 42 ? 14.727 25.703 16.688 1 88.69 42 ILE B C 1
ATOM 2518 O O . ILE B 1 42 ? 15.094 24.734 16 1 88.69 42 ILE B O 1
ATOM 2522 N N . SER B 1 43 ? 13.953 25.562 17.719 1 85.38 43 SER B N 1
ATOM 2523 C CA . SER B 1 43 ? 13.555 24.234 18.172 1 85.38 43 SER B CA 1
ATOM 2524 C C . SER B 1 43 ? 12.68 23.531 17.141 1 85.38 43 SER B C 1
ATOM 2526 O O . SER B 1 43 ? 12.891 22.344 16.859 1 85.38 43 SER B O 1
ATOM 2528 N N . ASN B 1 44 ? 11.828 24.25 16.531 1 81.44 44 ASN B N 1
ATOM 2529 C CA . ASN B 1 44 ? 10.938 23.688 15.523 1 81.44 44 ASN B CA 1
ATOM 2530 C C . ASN B 1 44 ? 11.711 23.203 14.297 1 81.44 44 ASN B C 1
ATOM 2532 O O . ASN B 1 44 ? 11.367 22.188 13.695 1 81.44 44 ASN B O 1
ATOM 2536 N N . TRP B 1 45 ? 12.719 23.922 13.93 1 83.19 45 TRP B N 1
ATOM 2537 C CA . TRP B 1 45 ? 13.539 23.547 12.781 1 83.19 45 TRP B CA 1
ATOM 2538 C C . TRP B 1 45 ? 14.398 22.328 13.094 1 83.19 45 TRP B C 1
ATOM 2540 O O . TRP B 1 45 ? 14.5 21.406 12.273 1 83.19 45 TRP B O 1
ATOM 2550 N N . GLU B 1 46 ? 14.852 22.281 14.352 1 84.81 46 GLU B N 1
ATOM 2551 C CA . GLU B 1 46 ? 15.781 21.219 14.711 1 84.81 46 GLU B CA 1
ATOM 2552 C C . GLU B 1 46 ? 15.039 19.922 15.039 1 84.81 46 GLU B C 1
ATOM 2554 O O . GLU B 1 46 ? 15.633 18.844 15.023 1 84.81 46 GLU B O 1
ATOM 2559 N N . THR B 1 47 ? 13.82 20.078 15.305 1 74.25 47 THR B N 1
ATOM 2560 C CA . THR B 1 47 ? 13.031 18.891 15.594 1 74.25 47 THR B CA 1
ATOM 2561 C C . THR B 1 47 ? 12.195 18.484 14.383 1 74.25 47 THR B C 1
ATOM 2563 O O . THR B 1 47 ? 11.484 17.469 14.422 1 74.25 47 THR B O 1
ATOM 2566 N N . GLY B 1 48 ? 12.297 19.266 13.328 1 70.44 48 GLY B N 1
ATOM 2567 C CA . GLY B 1 48 ? 11.641 18.922 12.078 1 70.44 48 GLY B CA 1
ATOM 2568 C C . GLY B 1 48 ? 10.188 19.344 12.023 1 70.44 48 GLY B C 1
ATOM 2569 O O . GLY B 1 48 ? 9.445 18.938 11.125 1 70.44 48 GLY B O 1
ATOM 2570 N N . LYS B 1 49 ? 9.727 20.031 12.938 1 64.62 49 LYS B N 1
ATOM 2571 C CA . LYS B 1 49 ? 8.344 20.5 12.969 1 64.62 49 LYS B CA 1
ATOM 2572 C C . LYS B 1 49 ? 8.078 21.5 11.852 1 64.62 49 LYS B C 1
ATOM 2574 O O . LYS B 1 49 ? 6.973 21.562 11.305 1 64.62 49 LYS B O 1
ATOM 2579 N N . ARG B 1 50 ? 9.023 22.281 11.5 1 71.19 50 ARG B N 1
ATOM 2580 C CA . ARG B 1 50 ? 9.016 23.25 10.398 1 71.19 50 ARG B CA 1
ATOM 2581 C C . ARG B 1 50 ? 10.344 23.219 9.641 1 71.19 50 ARG B C 1
ATOM 2583 O O . ARG B 1 50 ? 11.383 22.906 10.219 1 71.19 50 ARG B O 1
ATOM 2590 N N . VAL B 1 51 ? 10.148 23.453 8.406 1 71.31 51 VAL B N 1
ATOM 2591 C CA . VAL B 1 51 ? 11.359 23.594 7.605 1 71.31 51 VAL B CA 1
ATOM 2592 C C . VAL B 1 51 ? 11.758 25.062 7.5 1 71.31 51 VAL B C 1
ATOM 2594 O O . VAL B 1 51 ? 10.938 25.906 7.133 1 71.31 51 VAL B O 1
ATOM 2597 N N . PRO B 1 52 ? 12.953 25.359 7.922 1 79.62 52 PRO B N 1
ATOM 2598 C CA . PRO B 1 52 ? 13.414 26.734 7.812 1 79.62 52 PRO B CA 1
ATOM 2599 C C . PRO B 1 52 ? 13.664 27.172 6.371 1 79.62 52 PRO B C 1
ATOM 2601 O O . PRO B 1 52 ? 13.922 26.328 5.508 1 79.62 52 PRO B O 1
ATOM 2604 N N . LYS B 1 53 ? 13.422 28.422 6.121 1 74.69 53 LYS B N 1
ATOM 2605 C CA . LYS B 1 53 ? 13.867 28.984 4.848 1 74.69 53 LYS B CA 1
ATOM 2606 C C . LYS B 1 53 ? 15.391 29.016 4.762 1 74.69 53 LYS B C 1
ATOM 2608 O O . LYS B 1 53 ? 16.078 28.953 5.781 1 74.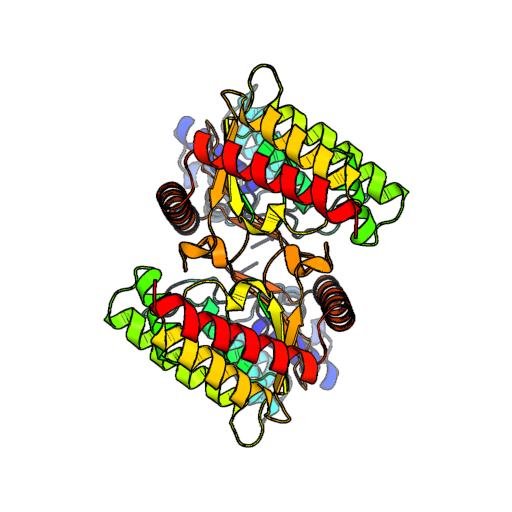69 53 LYS B O 1
ATOM 2613 N N . ILE B 1 54 ? 15.797 28.984 3.521 1 72.31 54 ILE B N 1
ATOM 2614 C CA . ILE B 1 54 ? 17.234 28.891 3.279 1 72.31 54 ILE B CA 1
ATOM 2615 C C . ILE B 1 54 ? 17.938 30.062 3.953 1 72.31 54 ILE B C 1
ATOM 2617 O O . ILE B 1 54 ? 19.062 29.922 4.457 1 72.31 54 ILE B O 1
ATOM 2621 N N . GLU B 1 55 ? 17.297 31.203 4.09 1 75.38 55 GLU B N 1
ATOM 2622 C CA . GLU B 1 55 ? 17.906 32.375 4.719 1 75.38 55 GLU B CA 1
ATOM 2623 C C . GLU B 1 55 ? 18.156 32.125 6.207 1 75.38 55 GLU B C 1
ATOM 2625 O O . GLU B 1 55 ? 19.188 32.562 6.746 1 75.38 55 GLU B O 1
ATOM 2630 N N . ALA B 1 56 ? 17.25 31.531 6.785 1 81.5 56 ALA B N 1
ATOM 2631 C CA . ALA B 1 56 ? 17.406 31.219 8.203 1 81.5 56 ALA B CA 1
ATOM 2632 C C . ALA B 1 56 ? 18.531 30.219 8.43 1 81.5 56 ALA B C 1
ATOM 2634 O O . ALA B 1 56 ? 19.344 30.375 9.352 1 81.5 56 ALA B O 1
ATOM 2635 N N . VAL B 1 57 ? 18.562 29.25 7.543 1 86.44 57 VAL B N 1
ATOM 2636 C CA . VAL B 1 57 ? 19.609 28.234 7.648 1 86.44 57 VAL B CA 1
ATOM 2637 C C . VAL B 1 57 ? 20.984 28.891 7.445 1 86.44 57 VAL B C 1
ATOM 2639 O O . VAL B 1 57 ? 21.922 28.641 8.211 1 86.44 57 VAL B O 1
ATOM 2642 N N . ALA B 1 58 ? 21.016 29.688 6.504 1 77.44 58 ALA B N 1
ATOM 2643 C CA . ALA B 1 58 ? 22.281 30.391 6.234 1 77.44 58 ALA B CA 1
ATOM 2644 C C . ALA B 1 58 ? 22.688 31.234 7.43 1 77.44 58 ALA B C 1
ATOM 2646 O O . ALA B 1 58 ? 23.875 31.281 7.793 1 77.44 58 ALA B O 1
ATOM 2647 N N . ALA B 1 59 ? 21.812 31.922 7.996 1 80.94 59 ALA B N 1
ATOM 2648 C CA . ALA B 1 59 ? 22.094 32.75 9.164 1 80.94 59 ALA B CA 1
ATOM 2649 C C . ALA B 1 59 ? 22.609 31.922 10.328 1 80.94 59 ALA B C 1
ATOM 2651 O O . ALA B 1 59 ? 23.562 32.312 11.008 1 80.94 59 ALA B O 1
ATOM 2652 N N . ILE B 1 60 ? 22.016 30.797 10.5 1 87.31 60 ILE B N 1
ATOM 2653 C CA . ILE B 1 60 ? 22.406 29.906 11.578 1 87.31 60 ILE B CA 1
ATOM 2654 C C . ILE B 1 60 ? 23.844 29.406 11.336 1 87.31 60 ILE B C 1
ATOM 2656 O O . ILE B 1 60 ? 24.672 29.453 12.242 1 87.31 60 ILE B O 1
ATOM 2660 N N . LEU B 1 61 ? 24.078 29.031 10.117 1 86.88 61 LEU B N 1
ATOM 2661 C CA . LEU B 1 61 ? 25.391 28.5 9.781 1 86.88 61 LEU B CA 1
ATOM 2662 C C . LEU B 1 61 ? 26.453 29.594 9.922 1 86.88 61 LEU B C 1
ATOM 2664 O O . LEU B 1 61 ? 27.562 29.328 10.391 1 86.88 61 LEU B O 1
ATOM 2668 N N . GLY B 1 62 ? 26.109 30.734 9.555 1 82 62 GLY B N 1
ATOM 2669 C CA . GLY B 1 62 ? 27.016 31.859 9.734 1 82 62 GLY B CA 1
ATOM 2670 C C . GLY B 1 62 ? 27.312 32.156 11.195 1 82 62 GLY B C 1
ATOM 2671 O O . GLY B 1 62 ? 28.469 32.375 11.562 1 82 62 GLY B O 1
ATOM 2672 N N . THR B 1 63 ? 26.312 32.188 11.906 1 85.5 63 THR B N 1
ATOM 2673 C CA . THR B 1 63 ? 26.469 32.469 13.328 1 85.5 63 THR B CA 1
ATOM 2674 C C . THR B 1 63 ? 27.344 31.438 14.008 1 85.5 63 THR B C 1
ATOM 2676 O O . THR B 1 63 ? 28.156 31.766 14.883 1 85.5 63 THR B O 1
ATOM 2679 N N . LEU B 1 64 ? 27.203 30.188 13.57 1 87.31 64 LEU B N 1
ATOM 2680 C CA . LEU B 1 64 ? 27.938 29.078 14.164 1 87.31 64 LEU B CA 1
ATOM 2681 C C . LEU B 1 64 ? 29.297 28.906 13.508 1 87.31 64 LEU B C 1
ATOM 2683 O O . LEU B 1 64 ? 30.047 28 13.859 1 87.31 64 LEU B O 1
ATOM 2687 N N . ARG B 1 65 ? 29.609 29.812 12.516 1 85.38 65 ARG B N 1
ATOM 2688 C CA . ARG B 1 65 ? 30.875 29.812 11.805 1 85.38 65 ARG B CA 1
ATOM 2689 C C . ARG B 1 65 ? 31.141 28.469 11.148 1 85.38 65 ARG B C 1
ATOM 2691 O O . ARG B 1 65 ? 32.25 27.953 11.195 1 85.38 65 ARG B O 1
ATOM 2698 N N . VAL B 1 66 ? 30.031 27.812 10.75 1 83.06 66 VAL B N 1
ATOM 2699 C CA . VAL B 1 66 ? 30.141 26.594 9.945 1 83.06 66 VAL B CA 1
ATOM 2700 C C . VAL B 1 66 ? 30.547 26.953 8.516 1 83.06 66 VAL B C 1
ATOM 2702 O O . VAL B 1 66 ? 29.922 27.797 7.879 1 83.06 66 VAL B O 1
ATOM 2705 N N . ALA B 1 67 ? 31.672 26.469 8.078 1 77.88 67 ALA B N 1
ATOM 2706 C CA . ALA B 1 67 ? 32.219 26.781 6.758 1 77.88 67 ALA B CA 1
ATOM 2707 C C . ALA B 1 67 ? 32.594 25.516 6.004 1 77.88 67 ALA B C 1
ATOM 2709 O O . ALA B 1 67 ? 32.406 24.406 6.516 1 77.88 67 ALA B O 1
ATOM 2710 N N . GLY B 1 68 ? 32.844 25.562 4.809 1 73.44 68 GLY B N 1
ATOM 2711 C CA . GLY B 1 68 ? 33.375 24.453 4.012 1 73.44 68 GLY B CA 1
ATOM 2712 C C . GLY B 1 68 ? 32.312 23.438 3.641 1 73.44 68 GLY B C 1
ATOM 2713 O O . GLY B 1 68 ? 31.156 23.812 3.334 1 73.44 68 GLY B O 1
ATOM 2714 N N . GLU B 1 69 ? 32.688 22.203 3.715 1 70.12 69 GLU B N 1
ATOM 2715 C CA . GLU B 1 69 ? 31.859 21.094 3.236 1 70.12 69 GLU B CA 1
ATOM 2716 C C . GLU B 1 69 ? 30.578 20.969 4.062 1 70.12 69 GLU B C 1
ATOM 2718 O O . GLU B 1 69 ? 29.516 20.672 3.52 1 70.12 69 GLU B O 1
ATOM 2723 N N . ASP B 1 70 ? 30.766 21.312 5.301 1 77.25 70 ASP B N 1
ATOM 2724 C CA . ASP B 1 70 ? 29.609 21.172 6.172 1 77.25 70 ASP B CA 1
ATOM 2725 C C . ASP B 1 70 ? 28.547 22.234 5.836 1 77.25 70 ASP B C 1
ATOM 2727 O O . ASP B 1 70 ? 27.344 21.922 5.793 1 77.25 70 ASP B O 1
ATOM 2731 N N . ARG B 1 71 ? 28.953 23.422 5.617 1 78.56 71 ARG B N 1
ATOM 2732 C CA . ARG B 1 71 ? 28.047 24.5 5.23 1 78.56 71 ARG B CA 1
ATOM 2733 C C . ARG B 1 71 ? 27.344 24.172 3.914 1 78.56 71 ARG B C 1
ATOM 2735 O O . ARG B 1 71 ? 26.109 24.281 3.814 1 78.56 71 ARG B O 1
ATOM 2742 N N . ASP B 1 72 ? 28.094 23.703 3.004 1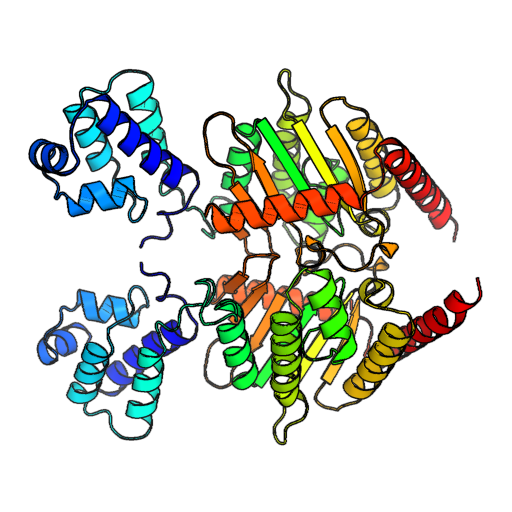 70.19 72 ASP B N 1
ATOM 2743 C CA . ASP B 1 72 ? 27.547 23.391 1.688 1 70.19 72 ASP B CA 1
ATOM 2744 C C . ASP B 1 72 ? 26.531 22.25 1.772 1 70.19 72 ASP B C 1
ATOM 2746 O O . ASP B 1 72 ? 25.484 22.312 1.142 1 70.19 72 ASP B O 1
ATOM 2750 N N . ARG B 1 73 ? 26.906 21.359 2.525 1 73.12 73 ARG B N 1
ATOM 2751 C CA . ARG B 1 73 ? 26.047 20.188 2.703 1 73.12 73 ARG B CA 1
ATOM 2752 C C . ARG B 1 73 ? 24.719 20.594 3.324 1 73.12 73 ARG B C 1
ATOM 2754 O O . ARG B 1 73 ? 23.656 20.188 2.844 1 73.12 73 ARG B O 1
ATOM 2761 N N . ILE B 1 74 ? 24.75 21.391 4.285 1 78.38 74 ILE B N 1
ATOM 2762 C CA . ILE B 1 74 ? 23.531 21.75 5.012 1 78.38 74 ILE B CA 1
ATOM 2763 C C . ILE B 1 74 ? 22.703 22.703 4.172 1 78.38 74 ILE B C 1
ATOM 2765 O O . ILE B 1 74 ? 21.469 22.578 4.113 1 78.38 74 ILE B O 1
ATOM 2769 N N . LEU B 1 75 ? 23.25 23.609 3.473 1 75.31 75 LEU B N 1
ATOM 2770 C CA . LEU B 1 75 ? 22.531 24.516 2.58 1 75.31 75 LEU B CA 1
ATOM 2771 C C . LEU B 1 75 ? 21.891 23.734 1.435 1 75.31 75 LEU B C 1
ATOM 2773 O O . LEU B 1 75 ? 20.781 24.078 1.001 1 75.31 75 LEU B O 1
ATOM 2777 N N . ASP B 1 76 ? 22.562 22.766 1.044 1 65.88 76 ASP B N 1
ATOM 2778 C CA . ASP B 1 76 ? 21.984 21.906 0.018 1 65.88 76 ASP B CA 1
ATOM 2779 C C . ASP B 1 76 ? 20.719 21.219 0.532 1 65.88 76 ASP B C 1
ATOM 2781 O O . ASP B 1 76 ? 19.734 21.094 -0.199 1 65.88 76 ASP B O 1
ATOM 2785 N N . LEU B 1 77 ? 20.828 20.766 1.731 1 67.12 77 LEU B N 1
ATOM 2786 C CA . LEU B 1 77 ? 19.672 20.125 2.346 1 67.12 77 LEU B CA 1
ATOM 2787 C C . LEU B 1 77 ? 18.484 21.062 2.355 1 67.12 77 LEU B C 1
ATOM 2789 O O . LEU B 1 77 ? 17.359 20.656 2.004 1 67.12 77 LEU B O 1
ATOM 2793 N N . VAL B 1 78 ? 18.656 22.297 2.814 1 70 78 VAL B N 1
ATOM 2794 C CA . VAL B 1 78 ? 17.531 23.219 2.963 1 70 78 VAL B CA 1
ATOM 2795 C C . VAL B 1 78 ? 17.062 23.703 1.589 1 70 78 VAL B C 1
ATOM 2797 O O . VAL B 1 78 ? 15.867 23.906 1.37 1 70 78 VAL B O 1
ATOM 2800 N N . ARG B 1 79 ? 17.922 23.891 0.672 1 61.56 79 ARG B N 1
ATOM 2801 C CA . ARG B 1 79 ? 17.562 24.312 -0.681 1 61.56 79 ARG B CA 1
ATOM 2802 C C . ARG B 1 79 ? 16.594 23.328 -1.321 1 61.56 79 ARG B C 1
ATOM 2804 O O . ARG B 1 79 ? 15.695 23.734 -2.066 1 61.56 79 ARG B O 1
ATOM 2811 N N . ASN B 1 80 ? 16.859 22.156 -0.865 1 51.19 80 ASN B N 1
ATOM 2812 C CA . ASN B 1 80 ? 16.062 21.125 -1.507 1 51.19 80 ASN B CA 1
ATOM 2813 C C . ASN B 1 80 ? 15.062 20.5 -0.538 1 51.19 80 ASN B C 1
ATOM 2815 O O . ASN B 1 80 ? 14.57 19.391 -0.773 1 51.19 80 ASN B O 1
ATOM 2819 N N . VAL B 1 81 ? 15.055 21.234 0.56 1 55.47 81 VAL B N 1
ATOM 2820 C CA . VAL B 1 81 ? 14.25 20.672 1.636 1 55.47 81 VAL B CA 1
ATOM 2821 C C . VAL B 1 81 ? 12.781 20.609 1.213 1 55.47 81 VAL B C 1
ATOM 2823 O O . VAL B 1 81 ? 12.047 19.719 1.624 1 55.47 81 VAL B O 1
ATOM 2826 N N . HIS B 1 82 ? 12.391 21.75 0.798 1 44.47 82 HIS B N 1
ATOM 2827 C CA . HIS B 1 82 ? 11.016 21.828 0.304 1 44.47 82 HIS B CA 1
ATOM 2828 C C . HIS B 1 82 ? 10.836 20.984 -0.956 1 44.47 82 HIS B C 1
ATOM 2830 O O . HIS B 1 82 ? 9.75 20.953 -1.539 1 44.47 82 HIS B O 1
ATOM 2836 N N . GLU B 1 83 ? 11.984 20.688 -1.299 1 38.16 83 GLU B N 1
ATOM 2837 C CA . GLU B 1 83 ? 11.672 19.766 -2.383 1 38.16 83 GLU B CA 1
ATOM 2838 C C . GLU B 1 83 ? 10.609 18.75 -1.958 1 38.16 83 GLU B C 1
ATOM 2840 O O . GLU B 1 83 ? 10.758 18.078 -0.941 1 38.16 83 GLU B O 1
ATOM 2845 N N . PRO B 1 84 ? 9.406 19.125 -2.131 1 35.09 84 PRO B N 1
ATOM 2846 C CA . PRO B 1 84 ? 8.18 18.406 -1.764 1 35.09 84 PRO B CA 1
ATOM 2847 C C . PRO B 1 84 ? 8.43 16.922 -1.502 1 35.09 84 PRO B C 1
ATOM 2849 O O . PRO B 1 84 ? 9.148 16.266 -2.264 1 35.09 84 PRO B O 1
ATOM 2852 N N . ASN B 1 85 ? 8.883 16.609 -0.331 1 33.94 85 ASN B N 1
ATOM 2853 C CA . ASN B 1 85 ? 8.484 15.242 -0.026 1 33.94 85 ASN B CA 1
ATOM 2854 C C . ASN B 1 85 ? 7.109 14.922 -0.613 1 33.94 85 ASN B C 1
ATOM 2856 O O . ASN B 1 85 ? 6.086 15.375 -0.099 1 33.94 85 ASN B O 1
ATOM 2860 N N . TRP B 1 86 ? 7.059 15.094 -1.827 1 31.3 86 TRP B N 1
ATOM 2861 C CA . TRP B 1 86 ? 6.02 15.148 -2.852 1 31.3 86 TRP B CA 1
ATOM 2862 C C . TRP B 1 86 ? 4.984 14.055 -2.635 1 31.3 86 TRP B C 1
ATOM 2864 O O . TRP B 1 86 ? 5.332 12.875 -2.543 1 31.3 86 TRP B O 1
ATOM 2874 N N . LEU B 1 87 ? 4.301 13.703 -1.728 1 31.42 87 LEU B N 1
ATOM 2875 C CA . LEU B 1 87 ? 3.148 13.375 -2.557 1 31.42 87 LEU B CA 1
ATOM 2876 C C . LEU B 1 87 ? 2.982 14.383 -3.688 1 31.42 87 LEU B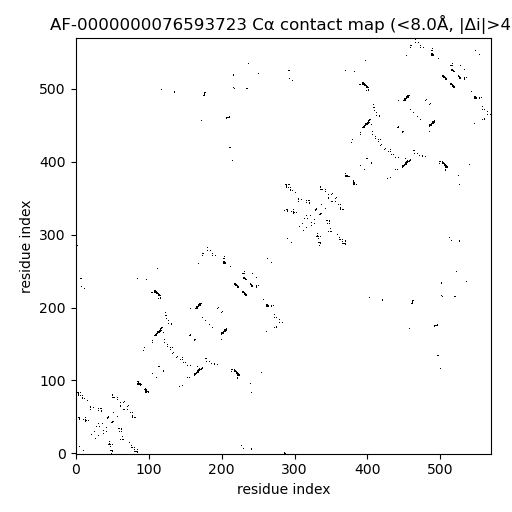 C 1
ATOM 2878 O O . LEU B 1 87 ? 1.893 14.922 -3.891 1 31.42 87 LEU B O 1
ATOM 2882 N N . THR B 1 88 ? 3.773 15.461 -3.754 1 30.59 88 THR B N 1
ATOM 2883 C CA . THR B 1 88 ? 3.838 16.547 -4.734 1 30.59 88 THR B CA 1
ATOM 2884 C C . THR B 1 88 ? 3.693 15.992 -6.152 1 30.59 88 THR B C 1
ATOM 2886 O O . THR B 1 88 ? 4.316 14.984 -6.5 1 30.59 88 THR B O 1
ATOM 2889 N N . VAL B 1 89 ? 2.697 16.438 -6.781 1 30.2 89 VAL B N 1
ATOM 2890 C CA . VAL B 1 89 ? 2.457 16.406 -8.219 1 30.2 89 VAL B CA 1
ATOM 2891 C C . VAL B 1 89 ? 3.777 16.594 -8.969 1 30.2 89 VAL B C 1
ATOM 2893 O O . VAL B 1 89 ? 4.691 17.25 -8.477 1 30.2 89 VAL B O 1
ATOM 2896 N N . GLY B 1 90 ? 3.818 15.992 -10.141 1 30.5 90 GLY B N 1
ATOM 2897 C CA . GLY B 1 90 ? 4.723 15.789 -11.258 1 30.5 90 GLY B CA 1
ATOM 2898 C C . GLY B 1 90 ? 5.508 17.031 -11.625 1 30.5 90 GLY B C 1
ATOM 2899 O O . GLY B 1 90 ? 4.938 18.125 -11.758 1 30.5 90 GLY B O 1
ATOM 2900 N N . LEU B 1 91 ? 6.625 17.25 -11.094 1 30.97 91 LEU B N 1
ATOM 2901 C CA . LEU B 1 91 ? 7.461 18.016 -12.008 1 30.97 91 LEU B CA 1
ATOM 2902 C C . LEU B 1 91 ? 7.148 17.672 -13.453 1 30.97 91 LEU B C 1
ATOM 2904 O O . LEU B 1 91 ? 6.492 16.656 -13.734 1 30.97 91 LEU B O 1
ATOM 2908 N N . ASN B 1 92 ? 8.055 17.891 -14.43 1 32.28 92 ASN B N 1
ATOM 2909 C CA . ASN B 1 92 ? 8.039 17.719 -15.883 1 32.28 92 ASN B CA 1
ATOM 2910 C C . ASN B 1 92 ? 7.906 16.25 -16.266 1 32.28 92 ASN B C 1
ATOM 2912 O O . ASN B 1 92 ? 8.844 15.648 -16.797 1 32.28 92 ASN B O 1
ATOM 2916 N N . GLY B 1 93 ? 6.824 15.539 -15.797 1 41.25 93 GLY B N 1
ATOM 2917 C CA . GLY B 1 93 ? 6.523 14.18 -16.234 1 41.25 93 GLY B CA 1
ATOM 2918 C C . GLY B 1 93 ? 6.887 13.133 -15.203 1 41.25 93 GLY B C 1
ATOM 2919 O O . GLY B 1 93 ? 6.512 11.961 -15.344 1 41.25 93 GLY B O 1
ATOM 2920 N N . ILE B 1 94 ? 7.918 13.422 -14.406 1 48.59 94 ILE B N 1
ATOM 2921 C CA . ILE B 1 94 ? 8.281 12.438 -13.391 1 48.59 94 ILE B CA 1
ATOM 2922 C C . ILE B 1 94 ? 7.574 12.766 -12.078 1 48.59 94 ILE B C 1
ATOM 2924 O O . ILE B 1 94 ? 7.781 13.836 -11.5 1 48.59 94 ILE B O 1
ATOM 2928 N N . PRO B 1 95 ? 6.781 11.781 -11.547 1 56.56 95 PRO B N 1
ATOM 2929 C CA . PRO B 1 95 ? 6.09 12.016 -10.273 1 56.56 95 PRO B CA 1
ATOM 2930 C C . PRO B 1 95 ? 7.055 12.281 -9.125 1 56.56 95 PRO B C 1
ATOM 2932 O O . PRO B 1 95 ? 8.156 11.719 -9.086 1 56.56 95 PRO B O 1
ATOM 2935 N N . GLN B 1 96 ? 7.078 13.453 -8.43 1 54.03 96 GLN B N 1
ATOM 2936 C CA . GLN B 1 96 ? 7.863 13.859 -7.273 1 54.03 96 GLN B CA 1
ATOM 2937 C C . GLN B 1 96 ? 8.234 12.656 -6.41 1 54.03 96 GLN B C 1
ATOM 2939 O O . GLN B 1 96 ? 9.359 12.57 -5.906 1 54.03 96 GLN B O 1
ATOM 2944 N N . GLN B 1 97 ? 7.438 11.766 -6.375 1 64.31 97 GLN B N 1
ATOM 2945 C CA . GLN B 1 97 ? 7.699 10.57 -5.574 1 64.31 97 GLN B CA 1
ATOM 2946 C C . GLN B 1 97 ? 8.875 9.781 -6.137 1 64.31 97 GLN B C 1
ATOM 2948 O O . GLN B 1 97 ? 9.688 9.242 -5.379 1 64.31 97 GLN B O 1
ATOM 2953 N N . LEU B 1 98 ? 9.07 9.852 -7.391 1 75.56 98 LEU B N 1
ATOM 2954 C CA . LEU B 1 98 ? 10.156 9.102 -8.023 1 75.56 98 LEU B CA 1
ATOM 2955 C C . LEU B 1 98 ? 11.5 9.75 -7.73 1 75.56 98 LEU B C 1
ATOM 2957 O O . LEU B 1 98 ? 12.5 9.055 -7.539 1 75.56 98 LEU B O 1
ATOM 2961 N N . ALA B 1 99 ? 11.516 11.062 -7.605 1 70.56 99 ALA B N 1
ATOM 2962 C CA . ALA B 1 99 ? 12.75 11.766 -7.266 1 70.56 99 ALA B CA 1
ATOM 2963 C C . ALA B 1 99 ? 13.25 11.359 -5.883 1 70.56 99 ALA B C 1
ATOM 2965 O O . ALA B 1 99 ? 14.445 11.148 -5.688 1 70.56 99 ALA B O 1
ATOM 2966 N N . GLY B 1 100 ? 12.375 11.289 -4.898 1 74.25 100 GLY B N 1
ATOM 2967 C CA . GLY B 1 100 ? 12.734 10.828 -3.566 1 74.25 100 GLY B CA 1
ATOM 2968 C C . GLY B 1 100 ? 13.273 9.406 -3.551 1 74.25 100 GLY B C 1
ATOM 2969 O O . GLY B 1 100 ? 14.242 9.109 -2.85 1 74.25 100 GLY B O 1
ATOM 2970 N N . VAL B 1 101 ? 12.664 8.625 -4.379 1 84.19 101 VAL B N 1
ATOM 2971 C CA . VAL B 1 101 ? 13.086 7.234 -4.477 1 84.19 101 VAL B CA 1
ATOM 2972 C C . VAL B 1 101 ? 14.5 7.16 -5.047 1 84.19 101 VAL B C 1
ATOM 2974 O O . VAL B 1 101 ? 15.359 6.465 -4.5 1 84.19 101 VAL B O 1
ATOM 2977 N N . ILE B 1 102 ? 14.758 7.91 -6.059 1 82.88 102 ILE B N 1
ATOM 2978 C CA . ILE B 1 102 ? 16.062 7.91 -6.719 1 82.88 102 ILE B CA 1
ATOM 2979 C C . ILE B 1 102 ? 17.141 8.391 -5.746 1 82.88 102 ILE B C 1
ATOM 2981 O O . ILE B 1 102 ? 18.219 7.801 -5.66 1 82.88 102 ILE B O 1
ATOM 2985 N N . GLU B 1 103 ? 16.812 9.359 -5.02 1 76.19 103 GLU B N 1
ATOM 2986 C CA . GLU B 1 103 ? 17.75 9.883 -4.039 1 76.19 103 GLU B CA 1
ATOM 2987 C C . GLU B 1 103 ? 18.062 8.852 -2.955 1 76.19 103 GLU B C 1
ATOM 2989 O O . GLU B 1 103 ? 19.219 8.672 -2.576 1 76.19 103 GLU B O 1
ATOM 2994 N N . CYS B 1 104 ? 17.047 8.258 -2.453 1 84.5 104 CYS B N 1
ATOM 2995 C CA . CYS B 1 104 ? 17.234 7.211 -1.453 1 84.5 104 CYS B CA 1
ATOM 2996 C C . CYS B 1 104 ? 18.109 6.086 -2.004 1 84.5 104 CYS B C 1
ATOM 2998 O O . CYS B 1 104 ? 19.047 5.633 -1.338 1 84.5 104 CYS B O 1
ATOM 3000 N N . GLU B 1 105 ? 17.828 5.66 -3.252 1 89.38 105 GLU B N 1
ATOM 3001 C CA . GLU B 1 105 ? 18.547 4.547 -3.867 1 89.38 105 GLU B CA 1
ATOM 3002 C C . GLU B 1 105 ? 20.016 4.883 -4.059 1 89.38 105 GLU B C 1
ATOM 3004 O O . GLU B 1 105 ? 20.891 4.039 -3.828 1 89.38 105 GLU B O 1
ATOM 3009 N N . ARG B 1 106 ? 20.297 6.082 -4.402 1 83.75 106 ARG B N 1
ATOM 3010 C CA . ARG B 1 106 ? 21.672 6.508 -4.664 1 83.75 106 ARG B CA 1
ATOM 3011 C C . ARG B 1 106 ? 22.469 6.602 -3.371 1 83.75 106 ARG B C 1
ATOM 3013 O O . ARG B 1 106 ? 23.672 6.305 -3.352 1 83.75 106 ARG B O 1
ATOM 3020 N N . SER B 1 107 ? 21.812 6.961 -2.326 1 81.94 107 SER B N 1
ATOM 3021 C CA . SER B 1 107 ? 22.516 7.242 -1.078 1 81.94 107 SER B CA 1
ATOM 3022 C C . SER B 1 107 ? 22.516 6.027 -0.157 1 81.94 107 SER B C 1
ATOM 3024 O O . SER B 1 107 ? 23.297 5.965 0.797 1 81.94 107 SER B O 1
ATOM 3026 N N . ALA B 1 108 ? 21.719 5.07 -0.466 1 90.81 108 ALA B N 1
ATOM 3027 C CA . ALA B 1 108 ? 21.531 3.934 0.432 1 90.81 108 ALA B CA 1
ATOM 3028 C C . ALA B 1 108 ? 22.766 3.018 0.401 1 90.81 108 ALA B C 1
ATOM 3030 O O . ALA B 1 108 ? 23.391 2.846 -0.646 1 90.81 108 ALA B O 1
ATOM 3031 N N . THR B 1 109 ? 23.094 2.471 1.573 1 92.06 109 THR B N 1
ATOM 3032 C CA . THR B 1 109 ? 24.094 1.41 1.665 1 92.06 109 THR B CA 1
ATOM 3033 C C . THR B 1 109 ? 23.438 0.039 1.512 1 92.06 109 THR B C 1
ATOM 3035 O O . THR B 1 109 ? 24.078 -0.91 1.054 1 92.06 109 THR B O 1
ATOM 3038 N N . SER B 1 110 ? 22.172 -0.002 1.915 1 97.25 110 SER B N 1
ATOM 3039 C CA . SER B 1 110 ? 21.391 -1.229 1.782 1 97.25 110 SER B CA 1
ATOM 3040 C C . SER B 1 110 ? 19.938 -0.926 1.45 1 97.25 110 SER B C 1
ATOM 3042 O O . SER B 1 110 ? 19.375 0.049 1.948 1 97.25 110 SER B O 1
ATOM 3044 N N . ILE B 1 111 ? 19.391 -1.738 0.578 1 97.69 111 ILE B N 1
ATOM 3045 C CA . ILE B 1 111 ? 17.984 -1.651 0.196 1 97.69 111 ILE B CA 1
ATOM 3046 C C . ILE B 1 111 ? 17.328 -3.021 0.339 1 97.69 111 ILE B C 1
ATOM 3048 O O . ILE B 1 111 ? 17.844 -4.02 -0.173 1 97.69 111 ILE B O 1
ATOM 3052 N N . VAL B 1 112 ? 16.25 -3.082 1.08 1 98.5 112 VAL B N 1
ATOM 3053 C CA . VAL B 1 112 ? 15.406 -4.27 1.154 1 98.5 112 VAL B CA 1
ATOM 3054 C C . VAL B 1 112 ? 14.031 -3.965 0.57 1 98.5 112 VAL B C 1
ATOM 3056 O O . VAL B 1 112 ? 13.391 -2.986 0.959 1 98.5 112 VAL B O 1
ATOM 3059 N N . GLU B 1 113 ? 13.609 -4.711 -0.391 1 97.94 113 GLU B N 1
ATOM 3060 C CA . GLU B 1 113 ? 12.32 -4.477 -1.034 1 97.94 113 GLU B CA 1
ATOM 3061 C C . GLU B 1 113 ? 11.43 -5.715 -0.961 1 97.94 113 GLU B C 1
ATOM 3063 O O . GLU B 1 113 ? 11.898 -6.832 -1.188 1 97.94 113 GLU B O 1
ATOM 3068 N N . TRP B 1 114 ? 10.219 -5.551 -0.55 1 97.38 114 TRP B N 1
ATOM 3069 C CA . TRP B 1 114 ? 9.156 -6.547 -0.677 1 97.38 114 TRP B CA 1
ATOM 3070 C C . TRP B 1 114 ? 8.172 -6.156 -1.774 1 97.38 114 TRP B C 1
ATOM 3072 O O . TRP B 1 114 ? 7.617 -5.055 -1.755 1 97.38 114 TRP B O 1
ATOM 3082 N N . ILE B 1 115 ? 7.961 -7.031 -2.705 1 96.38 115 ILE B N 1
ATOM 3083 C CA . ILE B 1 115 ? 7.012 -6.824 -3.793 1 96.38 115 ILE B CA 1
ATOM 3084 C C . ILE B 1 115 ? 6.266 -8.125 -4.082 1 96.38 115 ILE B C 1
ATOM 3086 O O . ILE B 1 115 ? 6.867 -9.109 -4.523 1 96.38 115 ILE B O 1
ATOM 3090 N N . PRO B 1 116 ? 4.996 -8.156 -3.887 1 95.06 116 PRO B N 1
ATOM 3091 C CA . PRO B 1 116 ? 4.281 -9.43 -3.914 1 95.06 116 PRO B CA 1
ATOM 3092 C C . PRO B 1 116 ? 3.945 -9.891 -5.332 1 95.06 116 PRO B C 1
ATOM 3094 O O . PRO B 1 116 ? 3.84 -11.094 -5.586 1 95.06 116 PRO B O 1
ATOM 3097 N N . MET B 1 117 ? 3.803 -8.969 -6.273 1 94.62 117 MET B N 1
ATOM 3098 C CA . MET B 1 117 ? 3.119 -9.414 -7.484 1 94.62 117 MET B CA 1
ATOM 3099 C C . MET B 1 117 ? 3.836 -8.914 -8.734 1 94.62 117 MET B C 1
ATOM 3101 O O . MET B 1 117 ? 3.266 -8.914 -9.82 1 94.62 117 MET B O 1
ATOM 3105 N N . ALA B 1 118 ? 5.043 -8.445 -8.57 1 95.12 118 ALA B N 1
ATOM 3106 C CA . ALA B 1 118 ? 5.863 -7.996 -9.695 1 95.12 118 ALA B CA 1
ATOM 3107 C C . ALA B 1 118 ? 7.352 -8.133 -9.375 1 95.12 118 ALA B C 1
ATOM 3109 O O . ALA B 1 118 ? 7.719 -8.539 -8.266 1 95.12 118 ALA B O 1
ATOM 3110 N N . VAL B 1 119 ? 8.156 -7.902 -10.367 1 97.44 119 VAL B N 1
ATOM 3111 C CA . VAL B 1 119 ? 9.602 -7.875 -10.164 1 97.44 119 VAL B CA 1
ATOM 3112 C C . VAL B 1 119 ? 10.023 -6.488 -9.68 1 97.44 119 VAL B C 1
ATOM 3114 O O . VAL B 1 119 ? 9.539 -5.473 -10.188 1 97.44 119 VAL B O 1
ATOM 3117 N N . PRO B 1 120 ? 10.922 -6.449 -8.656 1 96.88 120 PRO B N 1
ATOM 3118 C CA . PRO B 1 120 ? 11.406 -5.148 -8.188 1 96.88 120 PRO B CA 1
ATOM 3119 C C . PRO B 1 120 ? 11.938 -4.273 -9.312 1 96.88 120 PRO B C 1
ATOM 3121 O O . PRO B 1 120 ? 12.625 -4.77 -10.211 1 96.88 120 PRO B O 1
ATOM 3124 N N . GLY B 1 121 ? 11.633 -2.988 -9.211 1 94.75 121 GLY B N 1
ATOM 3125 C CA . GLY B 1 121 ? 12.016 -2.049 -10.25 1 94.75 121 GLY B CA 1
ATOM 3126 C C . GLY B 1 121 ? 13.492 -2.09 -10.578 1 94.75 121 GLY B C 1
ATOM 3127 O O . GLY B 1 121 ? 13.883 -2.043 -11.742 1 94.75 121 GLY B O 1
ATOM 3128 N N . LEU B 1 122 ? 14.328 -2.227 -9.633 1 96.25 122 LEU B N 1
ATOM 3129 C CA . LEU B 1 122 ? 15.773 -2.199 -9.805 1 96.25 122 LEU B CA 1
ATOM 3130 C C . LEU B 1 122 ? 16.266 -3.463 -10.508 1 96.25 122 LEU B C 1
ATOM 3132 O O . LEU B 1 122 ? 17.406 -3.525 -10.953 1 96.25 122 LEU B O 1
ATOM 3136 N N . LEU B 1 123 ? 15.422 -4.457 -10.633 1 97.5 123 LEU B N 1
ATOM 3137 C CA . LEU B 1 123 ? 15.836 -5.727 -11.219 1 97.5 123 LEU B CA 1
ATOM 3138 C C . LEU B 1 123 ? 15.109 -5.977 -12.539 1 97.5 123 LEU B C 1
ATOM 3140 O O . LEU B 1 123 ? 15.211 -7.066 -13.109 1 97.5 123 LEU B O 1
ATOM 3144 N N . GLN B 1 124 ? 14.414 -5.035 -12.992 1 97.44 124 GLN B N 1
ATOM 3145 C CA . GLN B 1 124 ? 13.625 -5.195 -14.211 1 97.44 124 GLN B CA 1
ATOM 3146 C C . GLN B 1 124 ? 14.484 -4.969 -15.453 1 97.44 124 GLN B C 1
ATOM 3148 O O . GLN B 1 124 ? 15.359 -4.102 -15.461 1 97.44 124 GLN B O 1
ATOM 3153 N N . THR B 1 125 ? 14.211 -5.734 -16.453 1 97.44 125 THR B N 1
ATOM 3154 C CA . THR B 1 125 ? 14.727 -5.406 -17.781 1 97.44 125 THR B CA 1
ATOM 3155 C C . THR B 1 125 ? 14.008 -4.191 -18.359 1 97.44 125 THR B C 1
ATOM 3157 O O . THR B 1 125 ? 12.945 -3.805 -17.859 1 97.44 125 THR B O 1
ATOM 3160 N N . LEU B 1 126 ? 14.625 -3.623 -19.406 1 96.44 126 LEU B N 1
ATOM 3161 C CA . LEU B 1 126 ? 14 -2.479 -20.047 1 96.44 126 LEU B CA 1
ATOM 3162 C C . LEU B 1 126 ? 12.664 -2.871 -20.672 1 96.44 126 LEU B C 1
ATOM 3164 O O . LEU B 1 126 ? 11.688 -2.115 -20.609 1 96.44 126 LEU B O 1
ATOM 3168 N N . GLU B 1 127 ? 12.586 -4.043 -21.234 1 97.44 127 GLU B N 1
ATOM 3169 C CA . GLU B 1 127 ? 11.367 -4.496 -21.891 1 97.44 127 GLU B CA 1
ATOM 3170 C C . GLU B 1 127 ? 10.258 -4.762 -20.891 1 97.44 127 GLU B C 1
ATOM 3172 O O . GLU B 1 127 ? 9.086 -4.5 -21.156 1 97.44 127 GLU B O 1
ATOM 3177 N N . TYR B 1 128 ? 10.602 -5.34 -19.797 1 97.44 128 TYR B N 1
ATOM 3178 C CA . TYR B 1 128 ? 9.633 -5.562 -18.734 1 97.44 128 TYR B CA 1
ATOM 3179 C C . TYR B 1 128 ? 9.062 -4.238 -18.234 1 97.44 128 TYR B C 1
ATOM 3181 O O . TYR B 1 128 ? 7.848 -4.094 -18.094 1 97.44 128 TYR B O 1
ATOM 3189 N N . THR B 1 129 ? 9.914 -3.26 -18 1 96.25 129 THR B N 1
ATOM 3190 C CA . THR B 1 129 ? 9.5 -1.928 -17.578 1 96.25 129 THR B CA 1
ATOM 3191 C C . THR B 1 129 ? 8.617 -1.274 -18.641 1 96.25 129 THR B C 1
ATOM 3193 O O . THR B 1 129 ? 7.586 -0.684 -18.312 1 96.25 129 THR B O 1
ATOM 3196 N N . ARG B 1 130 ? 9.023 -1.389 -19.828 1 96.69 130 ARG B N 1
ATOM 3197 C CA . ARG B 1 130 ? 8.25 -0.831 -20.938 1 96.69 130 ARG B CA 1
ATOM 3198 C C . ARG B 1 130 ? 6.848 -1.422 -20.984 1 96.69 130 ARG B C 1
ATOM 3200 O O . ARG B 1 130 ? 5.867 -0.697 -21.172 1 96.69 130 ARG B O 1
ATOM 3207 N N . ALA B 1 131 ? 6.785 -2.725 -20.828 1 96.94 131 ALA B N 1
ATOM 3208 C CA . ALA B 1 131 ? 5.488 -3.398 -20.828 1 96.94 131 ALA B CA 1
ATOM 3209 C C . ALA B 1 131 ? 4.59 -2.863 -19.719 1 96.94 131 ALA B C 1
ATOM 3211 O O . ALA B 1 131 ? 3.396 -2.631 -19.938 1 96.94 131 ALA B O 1
ATOM 3212 N N . ILE B 1 132 ? 5.133 -2.633 -18.531 1 94.44 132 ILE B N 1
ATOM 3213 C CA . ILE B 1 132 ? 4.375 -2.127 -17.391 1 94.44 132 ILE B CA 1
ATOM 3214 C C . ILE B 1 132 ? 3.891 -0.708 -17.672 1 94.44 132 ILE B C 1
ATOM 3216 O O . ILE B 1 132 ? 2.713 -0.395 -17.484 1 94.44 132 ILE B O 1
ATOM 3220 N N . LYS B 1 133 ? 4.781 0.123 -18.156 1 91.88 133 LYS B N 1
ATOM 3221 C CA . LYS B 1 133 ? 4.449 1.528 -18.359 1 91.88 133 LYS B CA 1
ATOM 3222 C C . LYS B 1 133 ? 3.457 1.688 -19.516 1 91.88 133 LYS B C 1
ATOM 3224 O O . LYS B 1 133 ? 2.566 2.537 -19.469 1 91.88 133 LYS B O 1
ATOM 3229 N N . LYS B 1 134 ? 3.623 0.857 -20.531 1 93.06 134 LYS B N 1
ATOM 3230 C CA . LYS B 1 134 ? 2.656 0.859 -21.625 1 93.06 134 LYS B CA 1
ATOM 3231 C C . LYS B 1 134 ? 1.273 0.437 -21.141 1 93.06 134 LYS B C 1
ATOM 3233 O O . LYS B 1 134 ? 0.271 1.071 -21.469 1 93.06 134 LYS B O 1
ATOM 3238 N N . ALA B 1 135 ? 1.269 -0.588 -20.391 1 91.5 135 ALA B N 1
ATOM 3239 C CA . ALA B 1 135 ? 0.002 -1.097 -19.859 1 91.5 135 ALA B CA 1
ATOM 3240 C C . ALA B 1 135 ? -0.676 -0.065 -18.969 1 91.5 135 ALA B C 1
ATOM 3242 O O . ALA B 1 135 ? -1.905 -0.034 -18.859 1 91.5 135 ALA B O 1
ATOM 3243 N N . SER B 1 136 ? 0.095 0.809 -18.359 1 87.94 136 SER B N 1
ATOM 3244 C CA . SER B 1 136 ? -0.439 1.789 -17.422 1 87.94 136 SER B CA 1
ATOM 3245 C C . SER B 1 136 ? -1.078 2.965 -18.156 1 87.94 136 SER B C 1
ATOM 3247 O O . SER B 1 136 ? -1.653 3.855 -17.516 1 87.94 136 SER B O 1
ATOM 3249 N N . GLY B 1 137 ? -0.925 3.051 -19.453 1 86 137 GLY B N 1
ATOM 3250 C CA . GLY B 1 137 ? -1.617 4.055 -20.234 1 86 137 GLY B CA 1
ATOM 3251 C C . GLY B 1 137 ? -0.777 5.293 -20.5 1 86 137 GLY B C 1
ATOM 3252 O O . GLY B 1 137 ? -1.3 6.328 -20.922 1 86 137 GLY B O 1
ATOM 3253 N N . LEU B 1 138 ? 0.45 5.234 -20.219 1 85.5 138 LEU B N 1
ATOM 3254 C CA . LEU B 1 138 ? 1.335 6.359 -20.5 1 85.5 138 LEU B CA 1
ATOM 3255 C C . LEU B 1 138 ? 1.532 6.543 -22 1 85.5 138 LEU B C 1
ATOM 3257 O O . LEU B 1 138 ? 1.44 5.582 -22.766 1 85.5 138 LEU B O 1
ATOM 3261 N N . SER B 1 139 ? 1.823 7.797 -22.328 1 90.06 139 SER B N 1
ATOM 3262 C CA . SER B 1 139 ? 2.191 8.062 -23.719 1 90.06 139 SER B CA 1
ATOM 3263 C C . SER B 1 139 ? 3.504 7.379 -24.078 1 90.06 139 SER B C 1
ATOM 3265 O O . SER B 1 139 ? 4.273 6.992 -23.203 1 90.06 139 SER B O 1
ATOM 3267 N N . GLU B 1 140 ? 3.691 7.227 -25.359 1 91.38 140 GLU B N 1
ATOM 3268 C CA . GLU B 1 140 ? 4.926 6.598 -25.812 1 91.38 140 GLU B CA 1
ATOM 3269 C C . GLU B 1 140 ? 6.152 7.344 -25.297 1 91.38 140 GLU B C 1
ATOM 3271 O O . GLU B 1 140 ? 7.113 6.727 -24.844 1 91.38 140 GLU B O 1
ATOM 3276 N N . ASN B 1 141 ? 6.078 8.641 -25.344 1 89.06 141 ASN B N 1
ATOM 3277 C CA . ASN B 1 141 ? 7.195 9.453 -24.891 1 89.06 141 ASN B CA 1
ATOM 3278 C C . ASN B 1 141 ? 7.414 9.305 -23.375 1 89.06 141 ASN B C 1
ATOM 3280 O O . ASN B 1 141 ? 8.555 9.164 -22.922 1 89.06 141 ASN B O 1
ATOM 3284 N N . ASP B 1 142 ? 6.359 9.297 -22.672 1 85.44 142 ASP B N 1
ATOM 3285 C CA . ASP B 1 142 ? 6.461 9.141 -21.234 1 85.44 142 ASP B CA 1
ATOM 3286 C C . ASP B 1 142 ? 6.965 7.75 -20.859 1 85.44 142 ASP B C 1
ATOM 3288 O O . ASP B 1 142 ? 7.742 7.598 -19.906 1 85.44 142 ASP B O 1
ATOM 3292 N N . THR B 1 143 ? 6.5 6.781 -21.594 1 91.5 143 THR B N 1
ATOM 3293 C CA . THR B 1 143 ? 6.941 5.41 -21.375 1 91.5 143 THR B CA 1
ATOM 3294 C C . THR B 1 143 ? 8.453 5.293 -21.562 1 91.5 143 THR B C 1
ATOM 3296 O O . THR B 1 143 ? 9.148 4.758 -20.688 1 91.5 143 THR B O 1
ATOM 3299 N N . GLU B 1 144 ? 8.93 5.84 -22.609 1 90.69 144 GLU B N 1
ATOM 3300 C CA . GLU B 1 144 ? 10.359 5.738 -22.891 1 90.69 144 GLU B CA 1
ATOM 3301 C C . GLU B 1 144 ? 11.18 6.504 -21.859 1 90.69 144 GLU B C 1
ATOM 3303 O O . GLU B 1 144 ? 12.266 6.07 -21.484 1 90.69 144 GLU B O 1
ATOM 3308 N N . LEU B 1 145 ? 10.672 7.613 -21.422 1 84.75 145 LEU B N 1
ATOM 3309 C CA . LEU B 1 145 ? 11.344 8.367 -20.375 1 84.75 145 LEU B CA 1
ATOM 3310 C C . LEU B 1 145 ? 11.453 7.539 -19.094 1 84.75 145 LEU B C 1
ATOM 3312 O O . LEU B 1 145 ? 12.516 7.492 -18.469 1 84.75 145 LEU B O 1
ATOM 3316 N N . ARG B 1 146 ? 10.375 6.871 -18.781 1 88.25 146 ARG B N 1
ATOM 3317 C CA . ARG B 1 146 ? 10.375 6.047 -17.578 1 88.25 146 ARG B CA 1
ATOM 3318 C C . ARG B 1 146 ? 11.312 4.855 -17.734 1 88.25 146 ARG B C 1
ATOM 3320 O O . ARG B 1 146 ? 11.961 4.445 -16.766 1 88.25 146 ARG B O 1
ATOM 3327 N N . VAL B 1 147 ? 11.32 4.316 -18.891 1 91.44 147 VAL B N 1
ATOM 3328 C CA . VAL B 1 147 ? 12.203 3.188 -19.156 1 91.44 147 VAL B CA 1
ATOM 3329 C C . VAL B 1 147 ? 13.656 3.627 -19 1 91.44 147 VAL B C 1
ATOM 3331 O O . VAL B 1 147 ? 14.453 2.943 -18.344 1 91.44 147 VAL B O 1
ATOM 3334 N N . MET B 1 148 ? 14.008 4.781 -19.5 1 89.31 148 MET B N 1
ATOM 3335 C CA . MET B 1 148 ? 15.359 5.316 -19.391 1 89.31 148 MET B CA 1
ATOM 3336 C C . MET B 1 148 ? 15.711 5.598 -17.938 1 89.31 148 MET B C 1
ATOM 3338 O O . MET B 1 148 ? 16.844 5.332 -17.516 1 89.31 148 MET B O 1
ATOM 3342 N N . LEU B 1 149 ? 14.805 6.086 -17.25 1 86.19 149 LEU B N 1
ATOM 3343 C CA . LEU B 1 149 ? 15.023 6.363 -15.828 1 86.19 149 LEU B CA 1
ATOM 3344 C C . LEU B 1 149 ? 15.258 5.074 -15.055 1 86.19 149 LEU B C 1
ATOM 3346 O O . LEU B 1 149 ? 16.125 5.02 -14.172 1 86.19 149 LEU B O 1
ATOM 3350 N N . SER B 1 150 ? 14.422 4.133 -15.391 1 88.75 150 SER B N 1
ATOM 3351 C CA . SER B 1 150 ? 14.586 2.842 -14.734 1 88.75 150 SER B CA 1
ATOM 3352 C C . SER B 1 150 ? 15.969 2.26 -14.992 1 88.75 150 SER B C 1
ATOM 3354 O O . SER B 1 150 ? 16.578 1.674 -14.102 1 88.75 150 SER B O 1
ATOM 3356 N N . ALA B 1 151 ? 16.438 2.408 -16.188 1 88.19 151 ALA B N 1
ATOM 3357 C CA . ALA B 1 151 ? 17.781 1.945 -16.531 1 88.19 151 ALA B CA 1
ATOM 3358 C C . ALA B 1 151 ? 18.844 2.656 -15.703 1 88.19 151 ALA B C 1
ATOM 3360 O O . ALA B 1 151 ? 19.781 2.023 -15.203 1 88.19 151 ALA B O 1
ATOM 3361 N N . SER B 1 152 ? 18.703 3.885 -15.555 1 88.25 152 SER B N 1
ATOM 3362 C CA . SER B 1 152 ? 19.656 4.676 -14.781 1 88.25 152 SER B CA 1
ATOM 3363 C C . SER B 1 152 ? 19.641 4.289 -13.305 1 88.25 152 SER B C 1
ATOM 3365 O O . SER B 1 152 ? 20.688 4.23 -12.664 1 88.25 152 SER B O 1
ATOM 3367 N N . ARG B 1 153 ? 18.453 4.008 -12.797 1 90.75 153 ARG B N 1
ATOM 3368 C CA . ARG B 1 153 ? 18.297 3.602 -11.406 1 90.75 153 ARG B CA 1
ATOM 3369 C C . ARG B 1 153 ? 19.031 2.285 -11.141 1 90.75 153 ARG B C 1
ATOM 3371 O O . ARG B 1 153 ? 19.609 2.096 -10.07 1 90.75 153 ARG B O 1
ATOM 3378 N N . GLY B 1 154 ? 19.094 1.447 -12.133 1 91.88 154 GLY B N 1
ATOM 3379 C CA . GLY B 1 154 ? 19.703 0.136 -11.984 1 91.88 154 GLY B CA 1
ATOM 3380 C C . GLY B 1 154 ? 21.203 0.2 -11.742 1 91.88 154 GLY B C 1
ATOM 3381 O O . GLY B 1 154 ? 21.797 -0.767 -11.266 1 91.88 154 GLY B O 1
ATOM 3382 N N . GLU B 1 155 ? 21.812 1.307 -11.969 1 90.06 155 GLU B N 1
ATOM 3383 C CA . GLU B 1 155 ? 23.25 1.485 -11.797 1 90.06 155 GLU B CA 1
ATOM 3384 C C . GLU B 1 155 ? 23.672 1.276 -10.344 1 90.06 155 GLU B C 1
ATOM 3386 O O . GLU B 1 155 ? 24.797 0.854 -10.07 1 90.06 155 GLU B O 1
ATOM 3391 N N . VAL B 1 156 ? 22.781 1.47 -9.492 1 92.94 156 VAL B N 1
ATOM 3392 C CA . VAL B 1 156 ? 23.109 1.361 -8.07 1 92.94 156 VAL B CA 1
ATOM 3393 C C . VAL B 1 156 ? 23.469 -0.085 -7.73 1 92.94 156 VAL B C 1
ATOM 3395 O O . VAL B 1 156 ? 24.141 -0.347 -6.738 1 92.94 156 VAL B O 1
ATOM 3398 N N . ILE B 1 157 ? 22.984 -1.012 -8.516 1 95.19 157 ILE B N 1
ATOM 3399 C CA . ILE B 1 157 ? 23.219 -2.436 -8.297 1 95.19 157 ILE B CA 1
ATOM 3400 C C . ILE B 1 157 ? 24.562 -2.842 -8.906 1 95.19 157 ILE B C 1
ATOM 3402 O O . ILE B 1 157 ? 25.234 -3.738 -8.398 1 95.19 157 ILE B O 1
ATOM 3406 N N . THR B 1 158 ? 25 -2.164 -9.984 1 92.19 158 THR B N 1
ATOM 3407 C CA . THR B 1 158 ? 26.078 -2.691 -10.805 1 92.19 158 THR B CA 1
ATOM 3408 C C . THR B 1 158 ? 27.312 -1.79 -10.727 1 92.19 158 THR B C 1
ATOM 3410 O O . THR B 1 158 ? 28.391 -2.162 -11.188 1 92.19 158 THR B O 1
ATOM 3413 N N . ARG B 1 159 ? 27.234 -0.692 -10.109 1 91.19 159 ARG B N 1
ATOM 3414 C CA . ARG B 1 159 ? 28.359 0.236 -10.023 1 91.19 159 ARG B CA 1
ATOM 3415 C C . ARG B 1 159 ? 29.5 -0.36 -9.195 1 91.19 159 ARG B C 1
ATOM 3417 O O . ARG B 1 159 ? 29.375 -1.478 -8.688 1 91.19 159 ARG B O 1
ATOM 3424 N N . ARG B 1 160 ? 30.594 0.321 -9.141 1 90.5 160 ARG B N 1
ATOM 3425 C CA . ARG B 1 160 ? 31.812 -0.15 -8.469 1 90.5 160 ARG B CA 1
ATOM 3426 C C . ARG B 1 160 ? 31.531 -0.445 -6.996 1 90.5 160 ARG B C 1
ATOM 3428 O O . ARG B 1 160 ? 31.891 -1.517 -6.5 1 90.5 160 ARG B O 1
ATOM 3435 N N . ASN B 1 161 ? 30.938 0.53 -6.258 1 91.56 161 ASN B N 1
ATOM 3436 C CA . ASN B 1 161 ? 30.484 0.319 -4.891 1 91.56 161 ASN B CA 1
ATOM 3437 C C . ASN B 1 161 ? 28.969 0.138 -4.828 1 91.56 161 ASN B C 1
ATOM 3439 O O . ASN B 1 161 ? 28.234 1.054 -4.434 1 91.56 161 ASN B O 1
ATOM 3443 N N . PRO B 1 162 ? 28.578 -0.999 -5.18 1 94.88 162 PRO B N 1
ATOM 3444 C CA . PRO B 1 162 ? 27.141 -1.216 -5.332 1 94.88 162 PRO B CA 1
ATOM 3445 C C . PRO B 1 162 ? 26.406 -1.284 -3.994 1 94.88 162 PRO B C 1
ATOM 3447 O O . PRO B 1 162 ? 27.016 -1.599 -2.969 1 94.88 162 PRO B O 1
ATOM 3450 N N . VAL B 1 163 ? 25.188 -1.006 -4.035 1 95.69 163 VAL B N 1
ATOM 3451 C CA . VAL B 1 163 ? 24.328 -1.137 -2.867 1 95.69 163 VAL B CA 1
ATOM 3452 C C . VAL B 1 163 ? 24.094 -2.615 -2.555 1 95.69 163 VAL B C 1
ATOM 3454 O O . VAL B 1 163 ? 24.109 -3.455 -3.457 1 95.69 163 VAL B O 1
ATOM 3457 N N . GLU B 1 164 ? 23.984 -2.914 -1.287 1 97.94 164 GLU B N 1
ATOM 3458 C CA . GLU B 1 164 ? 23.484 -4.23 -0.918 1 97.94 164 GLU B CA 1
ATOM 3459 C C . GLU B 1 164 ? 21.969 -4.312 -1.095 1 97.94 164 GLU B C 1
ATOM 3461 O O . GLU B 1 164 ? 21.219 -3.586 -0.434 1 97.94 164 GLU B O 1
ATOM 3466 N N . PHE B 1 165 ? 21.578 -5.188 -1.97 1 98.44 165 PHE B N 1
ATOM 3467 C CA . PHE B 1 165 ? 20.172 -5.238 -2.307 1 98.44 165 PHE B CA 1
ATOM 3468 C C . PHE B 1 165 ? 19.578 -6.609 -1.979 1 98.44 165 PHE B C 1
ATOM 3470 O O . PHE B 1 165 ? 20.109 -7.633 -2.41 1 98.44 165 PHE B O 1
ATOM 3477 N N . CYS B 1 166 ? 18.484 -6.613 -1.229 1 98.69 166 CYS B N 1
ATOM 3478 C CA . CYS B 1 166 ? 17.734 -7.828 -0.947 1 98.69 166 CYS B CA 1
ATOM 3479 C C . CYS B 1 166 ? 16.281 -7.688 -1.383 1 98.69 166 CYS B C 1
ATOM 3481 O O . CYS B 1 166 ? 15.57 -6.797 -0.91 1 98.69 166 CYS B O 1
ATOM 3483 N N . ALA B 1 167 ? 15.859 -8.555 -2.256 1 98.62 167 ALA B N 1
ATOM 3484 C CA . ALA B 1 167 ? 14.492 -8.539 -2.756 1 98.62 167 ALA B CA 1
ATOM 3485 C C . ALA B 1 167 ? 13.711 -9.75 -2.258 1 98.62 167 ALA B C 1
ATOM 3487 O O . ALA B 1 167 ? 14.094 -10.898 -2.518 1 98.62 167 ALA B O 1
ATOM 3488 N N . TYR B 1 168 ? 12.664 -9.523 -1.49 1 98.62 168 TYR B N 1
ATOM 3489 C CA . TYR B 1 168 ? 11.625 -10.523 -1.237 1 98.62 168 TYR B CA 1
ATOM 3490 C C . TYR B 1 168 ? 10.5 -10.406 -2.254 1 98.62 168 TYR B C 1
ATOM 3492 O O . TYR B 1 168 ? 9.852 -9.367 -2.355 1 98.62 168 TYR B O 1
ATOM 3500 N N . ILE B 1 169 ? 10.305 -11.492 -2.996 1 98.56 169 ILE B N 1
ATOM 3501 C CA . ILE B 1 169 ? 9.344 -11.469 -4.094 1 98.56 169 ILE B CA 1
ATOM 3502 C C . ILE B 1 169 ? 8.281 -12.539 -3.877 1 98.56 169 ILE B C 1
ATOM 3504 O O . ILE B 1 169 ? 8.609 -13.695 -3.578 1 98.56 169 ILE B O 1
ATOM 3508 N N . GLY B 1 170 ? 7.008 -12.172 -3.99 1 97.81 170 GLY B N 1
ATOM 3509 C CA . GLY B 1 170 ? 5.965 -13.188 -3.967 1 97.81 170 GLY B CA 1
ATOM 3510 C C . GLY B 1 170 ? 6.074 -14.172 -5.113 1 97.81 170 GLY B C 1
ATOM 3511 O O . GLY B 1 170 ? 6.391 -13.789 -6.242 1 97.81 170 GLY B O 1
ATOM 3512 N N . GLU B 1 171 ? 5.82 -15.367 -4.832 1 96.94 171 GLU B N 1
ATOM 3513 C CA . GLU B 1 171 ? 5.941 -16.391 -5.871 1 96.94 171 GLU B CA 1
ATOM 3514 C C . GLU B 1 171 ? 5.035 -16.078 -7.059 1 96.94 171 GLU B C 1
ATOM 3516 O O . GLU B 1 171 ? 5.371 -16.375 -8.203 1 96.94 171 GLU B O 1
ATOM 3521 N N . VAL B 1 172 ? 3.92 -15.438 -6.82 1 95.06 172 VAL B N 1
ATOM 3522 C CA . VAL B 1 172 ? 2.922 -15.164 -7.852 1 95.06 172 VAL B CA 1
ATOM 3523 C C . VAL B 1 172 ? 3.482 -14.172 -8.867 1 95.06 172 VAL B C 1
ATOM 3525 O O . VAL B 1 172 ? 3.033 -14.133 -10.016 1 95.06 172 VAL B O 1
ATOM 3528 N N . ALA B 1 173 ? 4.402 -13.359 -8.461 1 96.56 173 ALA B N 1
ATOM 3529 C CA . ALA B 1 173 ? 5 -12.344 -9.328 1 96.56 173 ALA B CA 1
ATOM 3530 C C . ALA B 1 173 ? 5.582 -12.977 -10.586 1 96.56 173 ALA B C 1
ATOM 3532 O O . ALA B 1 173 ? 5.621 -12.344 -11.648 1 96.56 173 ALA B O 1
ATOM 3533 N N . LEU B 1 174 ? 6.008 -14.227 -10.484 1 96.88 174 LEU B N 1
ATOM 3534 C CA . LEU B 1 174 ? 6.684 -14.891 -11.594 1 96.88 174 LEU B CA 1
ATOM 3535 C C . LEU B 1 174 ? 5.672 -15.523 -12.547 1 96.88 174 LEU B C 1
ATOM 3537 O O . LEU B 1 174 ? 6.035 -15.969 -13.633 1 96.88 174 LEU B O 1
ATOM 3541 N N . SER B 1 175 ? 4.402 -15.445 -12.172 1 94.56 175 SER B N 1
ATOM 3542 C CA . SER B 1 175 ? 3.357 -16.047 -12.992 1 94.56 175 SER B CA 1
ATOM 3543 C C . SER B 1 175 ? 2.457 -14.977 -13.609 1 94.56 175 SER B C 1
ATOM 3545 O O . SER B 1 175 ? 1.632 -15.273 -14.477 1 94.56 175 SER B O 1
ATOM 3547 N N . VAL B 1 176 ? 2.514 -13.773 -13.156 1 95.56 176 VAL B N 1
ATOM 3548 C CA . VAL B 1 176 ? 1.751 -12.672 -13.727 1 95.56 176 VAL B CA 1
ATOM 3549 C C . VAL B 1 176 ? 2.324 -12.305 -15.094 1 95.56 176 VAL B C 1
ATOM 3551 O O . VAL B 1 176 ? 3.498 -11.938 -15.203 1 95.56 176 VAL B O 1
ATOM 3554 N N . PRO B 1 177 ? 1.54 -12.398 -16.047 1 96.25 177 PRO B N 1
ATOM 3555 C CA . PRO B 1 177 ? 2.086 -12.055 -17.375 1 96.25 177 PRO B CA 1
ATOM 3556 C C . PRO B 1 177 ? 2.264 -10.555 -17.562 1 96.25 177 PRO B C 1
ATOM 3558 O O . PRO B 1 177 ? 1.28 -9.805 -17.562 1 96.25 177 PRO B O 1
ATOM 3561 N N . ILE B 1 178 ? 3.451 -10.164 -17.672 1 96.69 178 ILE B N 1
ATOM 3562 C CA . ILE B 1 178 ? 3.805 -8.797 -18.016 1 96.69 178 ILE B CA 1
ATOM 3563 C C . ILE B 1 178 ? 4.465 -8.758 -19.391 1 96.69 178 ILE B C 1
ATOM 3565 O O . ILE B 1 178 ? 5.52 -9.367 -19.594 1 96.69 178 ILE B O 1
ATOM 3569 N N . GLY B 1 179 ? 3.828 -7.992 -20.25 1 95.31 179 GLY B N 1
ATOM 3570 C CA . GLY B 1 179 ? 4.312 -8.062 -21.625 1 95.31 179 GLY B CA 1
ATOM 3571 C C . GLY B 1 179 ? 4.023 -9.398 -22.281 1 95.31 179 GLY B C 1
ATOM 3572 O O . GLY B 1 179 ? 3.008 -10.031 -22 1 95.31 179 GLY B O 1
ATOM 3573 N N . ASP B 1 180 ? 4.816 -9.742 -23.297 1 94.69 180 ASP B N 1
ATOM 3574 C CA . ASP B 1 180 ? 4.637 -11.023 -23.984 1 94.69 180 ASP B CA 1
ATOM 3575 C C . ASP B 1 180 ? 5.539 -12.094 -23.375 1 94.69 180 ASP B C 1
ATOM 3577 O O . ASP B 1 180 ? 6.238 -11.852 -22.391 1 94.69 180 ASP B O 1
ATOM 3581 N N . ARG B 1 181 ? 5.426 -13.266 -23.891 1 95.5 181 ARG B N 1
ATOM 3582 C CA . ARG B 1 181 ? 6.16 -14.422 -23.391 1 95.5 181 ARG B CA 1
ATOM 3583 C C . ARG B 1 181 ? 7.664 -14.172 -23.438 1 95.5 181 ARG B C 1
ATOM 3585 O O . ARG B 1 181 ? 8.375 -14.508 -22.484 1 95.5 181 ARG B O 1
ATOM 3592 N N . GLU B 1 182 ? 8.164 -13.625 -24.5 1 96.38 182 GLU B N 1
ATOM 3593 C CA . GLU B 1 182 ? 9.586 -13.344 -24.625 1 96.38 182 GLU B CA 1
ATOM 3594 C C . GLU B 1 182 ? 10.055 -12.359 -23.547 1 96.38 182 GLU B C 1
ATOM 3596 O O . GLU B 1 182 ? 11.133 -12.531 -22.984 1 96.38 182 GLU B O 1
ATOM 3601 N N . THR B 1 183 ? 9.266 -11.367 -23.281 1 97.38 183 THR B N 1
ATOM 3602 C CA . THR B 1 183 ? 9.57 -10.391 -22.25 1 97.38 183 THR B CA 1
ATOM 3603 C C . THR B 1 183 ? 9.711 -11.078 -20.891 1 97.38 183 THR B C 1
ATOM 3605 O O . THR B 1 183 ? 10.656 -10.797 -20.141 1 97.38 183 THR B O 1
ATOM 3608 N N . MET B 1 184 ? 8.781 -12 -20.609 1 97.62 184 MET B N 1
ATOM 3609 C CA . MET B 1 184 ? 8.828 -12.711 -19.344 1 97.62 184 MET B CA 1
ATOM 3610 C C . MET B 1 184 ? 10.07 -13.594 -19.25 1 97.62 184 MET B C 1
ATOM 3612 O O . MET B 1 184 ? 10.75 -13.609 -18.219 1 97.62 184 MET B O 1
ATOM 3616 N N . LEU B 1 185 ? 10.352 -14.281 -20.297 1 97.81 185 LEU B N 1
ATOM 3617 C CA . LEU B 1 185 ? 11.508 -15.172 -20.297 1 97.81 185 LEU B CA 1
ATOM 3618 C C . LEU B 1 185 ? 12.797 -14.375 -20.109 1 97.81 185 LEU B C 1
ATOM 3620 O O . LEU B 1 185 ? 13.672 -14.766 -19.328 1 97.81 185 LEU B O 1
ATOM 3624 N N . GLU B 1 186 ? 12.914 -13.273 -20.766 1 98.12 186 GLU B N 1
ATOM 3625 C CA . GLU B 1 186 ? 14.078 -12.414 -20.625 1 98.12 186 GLU B CA 1
ATOM 3626 C C . GLU B 1 186 ? 14.195 -11.859 -19.219 1 98.12 186 GLU B C 1
ATOM 3628 O O . GLU B 1 186 ? 15.297 -11.789 -18.656 1 98.12 186 GLU B O 1
ATOM 3633 N N . GLN B 1 187 ? 13.117 -11.469 -18.688 1 98.31 187 GLN B N 1
ATOM 3634 C CA . GLN B 1 187 ? 13.102 -10.922 -17.344 1 98.31 187 GLN B CA 1
ATOM 3635 C C . GLN B 1 187 ? 13.539 -11.969 -16.312 1 98.31 187 GLN B C 1
ATOM 3637 O O . GLN B 1 187 ? 14.312 -11.664 -15.406 1 98.31 187 GLN B O 1
ATOM 3642 N N . LEU B 1 188 ? 12.984 -13.172 -16.453 1 98.31 188 LEU B N 1
ATOM 3643 C CA . LEU B 1 188 ? 13.336 -14.234 -15.516 1 98.31 188 LEU B CA 1
ATOM 3644 C C . LEU B 1 188 ? 14.812 -14.594 -15.641 1 98.31 188 LEU B C 1
ATOM 3646 O O . LEU B 1 188 ? 15.477 -14.852 -14.633 1 98.31 188 LEU B O 1
ATOM 3650 N N . ALA B 1 189 ? 15.344 -14.594 -16.844 1 98.38 189 ALA B N 1
ATOM 3651 C CA . ALA B 1 189 ? 16.766 -14.812 -17.047 1 98.38 189 ALA B CA 1
ATOM 3652 C C . ALA B 1 189 ? 17.594 -13.719 -16.391 1 98.38 189 ALA B C 1
ATOM 3654 O O . ALA B 1 189 ? 18.578 -14 -15.695 1 98.38 189 ALA B O 1
ATOM 3655 N N . ASN B 1 190 ? 17.172 -12.508 -16.656 1 98 190 ASN B N 1
ATOM 3656 C CA . ASN B 1 190 ? 17.875 -11.367 -16.062 1 98 190 ASN B CA 1
ATOM 3657 C C . ASN B 1 190 ? 17.844 -11.438 -14.539 1 98 190 ASN B C 1
ATOM 3659 O O . ASN B 1 190 ? 18.844 -11.141 -13.875 1 98 190 ASN B O 1
ATOM 3663 N N . LEU B 1 191 ? 16.672 -11.758 -14.008 1 98.19 191 LEU B N 1
ATOM 3664 C CA . LEU B 1 191 ? 16.516 -11.891 -12.562 1 98.19 191 LEU B CA 1
ATOM 3665 C C . LEU B 1 191 ? 17.484 -12.914 -12 1 98.19 191 LEU B C 1
ATOM 3667 O O . LEU B 1 191 ? 18.141 -12.672 -10.984 1 98.19 191 LEU B O 1
ATOM 3671 N N . SER B 1 192 ? 17.609 -14.055 -12.656 1 98.06 192 SER B N 1
ATOM 3672 C CA . SER B 1 192 ? 18.531 -15.102 -12.25 1 98.06 192 SER B CA 1
ATOM 3673 C C . SER B 1 192 ? 19.969 -14.617 -12.297 1 98.06 192 SER B C 1
ATOM 3675 O O . SER B 1 192 ? 20.766 -14.891 -11.383 1 98.06 192 SER B O 1
ATOM 3677 N N . ASP B 1 193 ? 20.328 -13.898 -13.305 1 97.81 193 ASP B N 1
ATOM 3678 C CA . ASP B 1 193 ? 21.688 -13.375 -13.453 1 97.81 193 ASP B CA 1
ATOM 3679 C C . ASP B 1 193 ? 22.016 -12.383 -12.336 1 97.81 193 ASP B C 1
ATOM 3681 O O . ASP B 1 193 ? 23.078 -12.477 -11.719 1 97.81 193 ASP B O 1
ATOM 3685 N N . LEU B 1 194 ? 21.125 -11.484 -12.102 1 97.38 194 LEU B N 1
ATOM 3686 C CA . LEU B 1 194 ? 21.344 -10.484 -11.07 1 97.38 194 LEU B CA 1
ATOM 3687 C C . LEU B 1 194 ? 21.391 -11.125 -9.688 1 97.38 194 LEU B C 1
ATOM 3689 O O . LEU B 1 194 ? 22.156 -10.688 -8.828 1 97.38 194 LEU B O 1
ATOM 3693 N N . ALA B 1 195 ? 20.625 -12.172 -9.516 1 97.44 195 ALA B N 1
ATOM 3694 C CA . ALA B 1 195 ? 20.562 -12.859 -8.227 1 97.44 195 ALA B CA 1
ATOM 3695 C C . ALA B 1 195 ? 21.875 -13.562 -7.91 1 97.44 195 ALA B C 1
ATOM 3697 O O . ALA B 1 195 ? 22.109 -13.961 -6.77 1 97.44 195 ALA B O 1
ATOM 3698 N N . ARG B 1 196 ? 22.672 -13.758 -8.859 1 96.5 196 ARG B N 1
ATOM 3699 C CA . ARG B 1 196 ? 23.953 -14.43 -8.656 1 96.5 196 ARG B CA 1
ATOM 3700 C C . ARG B 1 196 ? 25.031 -13.445 -8.242 1 96.5 196 ARG B C 1
ATOM 3702 O O . ARG B 1 196 ? 26.109 -13.844 -7.809 1 96.5 196 ARG B O 1
ATOM 3709 N N . ARG B 1 197 ? 24.766 -12.172 -8.359 1 96.62 197 ARG B N 1
ATOM 3710 C CA . ARG B 1 197 ? 25.703 -11.172 -7.879 1 96.62 197 ARG B CA 1
ATOM 3711 C C . ARG B 1 197 ? 25.844 -11.234 -6.363 1 96.62 197 ARG B C 1
ATOM 3713 O O . ARG B 1 197 ? 24.859 -11.422 -5.652 1 96.62 197 ARG B O 1
ATOM 3720 N N . PRO B 1 198 ? 27.016 -10.977 -5.852 1 96.5 198 PRO B N 1
ATOM 3721 C CA . PRO B 1 198 ? 27.25 -11.102 -4.41 1 96.5 198 PRO B CA 1
ATOM 3722 C C . PRO B 1 198 ? 26.484 -10.055 -3.6 1 96.5 198 PRO B C 1
ATOM 3724 O O . PRO B 1 198 ? 26.188 -10.273 -2.424 1 96.5 198 PRO B O 1
ATOM 3727 N N . ASN B 1 199 ? 26.188 -8.875 -4.254 1 97.81 199 ASN B N 1
ATOM 3728 C CA . ASN B 1 199 ? 25.531 -7.801 -3.512 1 97.81 199 ASN B CA 1
ATOM 3729 C C . ASN B 1 199 ? 24.016 -7.867 -3.664 1 97.81 199 ASN B C 1
ATOM 3731 O O . ASN B 1 199 ? 23.297 -6.973 -3.205 1 97.81 199 ASN B O 1
ATOM 3735 N N . VAL B 1 200 ? 23.484 -8.906 -4.352 1 98.38 200 VAL B N 1
ATOM 3736 C CA . VAL B 1 200 ? 22.062 -9.016 -4.598 1 98.38 200 VAL B CA 1
ATOM 3737 C C . VAL B 1 200 ? 21.531 -10.344 -4.051 1 98.38 200 VAL B C 1
ATOM 3739 O O . VAL B 1 200 ? 22.109 -11.398 -4.332 1 98.38 200 VAL B O 1
ATOM 3742 N N . ALA B 1 201 ? 20.562 -10.273 -3.229 1 98.38 201 ALA B N 1
ATOM 3743 C CA . ALA B 1 201 ? 19.844 -11.461 -2.771 1 98.38 201 ALA B CA 1
ATOM 3744 C C . ALA B 1 201 ? 18.391 -11.43 -3.242 1 98.38 201 ALA B C 1
ATOM 3746 O O . ALA B 1 201 ? 17.672 -10.453 -3.018 1 98.38 201 ALA B O 1
ATOM 3747 N N . VAL B 1 202 ? 18 -12.445 -3.953 1 98.62 202 VAL B N 1
ATOM 3748 C CA . VAL B 1 202 ? 16.609 -12.625 -4.363 1 98.62 202 VAL B CA 1
ATOM 3749 C C . VAL B 1 202 ? 15.992 -13.812 -3.621 1 98.62 202 VAL B C 1
ATOM 3751 O O . VAL B 1 202 ? 16.5 -14.938 -3.709 1 98.62 202 VAL B O 1
ATOM 3754 N N . ARG B 1 203 ? 14.977 -13.578 -2.863 1 98.69 203 ARG B N 1
ATOM 3755 C CA . ARG B 1 203 ? 14.312 -14.594 -2.062 1 98.69 203 ARG B CA 1
ATOM 3756 C C . ARG B 1 203 ? 12.82 -14.648 -2.373 1 98.69 203 ARG B C 1
ATOM 3758 O O . ARG B 1 203 ? 12.109 -13.656 -2.209 1 98.69 203 ARG B O 1
ATOM 3765 N N . ILE B 1 204 ? 12.367 -15.82 -2.828 1 98.69 204 ILE B N 1
ATOM 3766 C CA . ILE B 1 204 ? 10.961 -16 -3.18 1 98.69 204 ILE B CA 1
ATOM 3767 C C . ILE B 1 204 ? 10.164 -16.375 -1.934 1 98.69 204 ILE B C 1
ATOM 3769 O O . ILE B 1 204 ? 10.602 -17.219 -1.137 1 98.69 204 ILE B O 1
ATOM 3773 N N . VAL B 1 205 ? 9.023 -15.766 -1.732 1 98.31 205 VAL B N 1
ATOM 3774 C CA . VAL B 1 205 ? 8.125 -16.094 -0.629 1 98.31 205 VAL B CA 1
ATOM 3775 C C . VAL B 1 205 ? 6.953 -16.922 -1.146 1 98.31 205 VAL B C 1
ATOM 3777 O O . VAL B 1 205 ? 6.137 -16.438 -1.932 1 98.31 205 VAL B O 1
ATOM 3780 N N . PRO B 1 206 ? 6.848 -18.141 -0.691 1 97.38 206 PRO B N 1
ATOM 3781 C CA . PRO B 1 206 ? 5.762 -19 -1.163 1 97.38 206 PRO B CA 1
ATOM 3782 C C . PRO B 1 206 ? 4.398 -18.578 -0.625 1 97.38 206 PRO B C 1
ATOM 3784 O O . PRO B 1 206 ? 4.305 -18.031 0.477 1 97.38 206 PRO B O 1
ATOM 3787 N N . ILE B 1 207 ? 3.387 -18.891 -1.354 1 94.69 207 ILE B N 1
ATOM 3788 C CA . ILE B 1 207 ? 2.016 -18.578 -0.963 1 94.69 207 ILE B CA 1
ATOM 3789 C C . ILE B 1 207 ? 1.614 -19.438 0.232 1 94.69 207 ILE B C 1
ATOM 3791 O O . ILE B 1 207 ? 0.813 -19.016 1.068 1 94.69 207 ILE B O 1
ATOM 3795 N N . GLN B 1 208 ? 2.201 -20.562 0.333 1 94.31 208 GLN B N 1
ATOM 3796 C CA . GLN B 1 208 ? 1.796 -21.578 1.308 1 94.31 208 GLN B CA 1
ATOM 3797 C C . GLN B 1 208 ? 2.178 -21.156 2.725 1 94.31 208 GLN B C 1
ATOM 3799 O O . GLN B 1 208 ? 1.703 -21.734 3.699 1 94.31 208 GLN B O 1
ATOM 3804 N N . VAL B 1 209 ? 2.986 -20.188 2.895 1 94.88 209 VAL B N 1
ATOM 3805 C CA . VAL B 1 209 ? 3.422 -19.719 4.207 1 94.88 209 VAL B CA 1
ATOM 3806 C C . VAL B 1 209 ? 2.252 -19.062 4.934 1 94.88 209 VAL B C 1
ATOM 3808 O O . VAL B 1 209 ? 2.291 -18.891 6.152 1 94.88 209 VAL B O 1
ATOM 3811 N N . GLY B 1 210 ? 1.277 -18.656 4.184 1 94.31 210 GLY B N 1
ATOM 3812 C CA . GLY B 1 210 ? 0.111 -18.047 4.805 1 94.31 210 GLY B CA 1
ATOM 3813 C C . GLY B 1 210 ? 0.304 -16.578 5.129 1 94.31 210 GLY B C 1
ATOM 3814 O O . GLY B 1 210 ? 0.925 -15.836 4.359 1 94.31 210 GLY B O 1
ATOM 3815 N N . TRP B 1 211 ? -0.251 -16.203 6.234 1 93.69 211 TRP B N 1
ATOM 3816 C CA . TRP B 1 211 ? -0.227 -14.789 6.562 1 93.69 211 TRP B CA 1
ATOM 3817 C C . TRP B 1 211 ? 1.18 -14.336 6.945 1 93.69 211 TRP B C 1
ATOM 3819 O O . TRP B 1 211 ? 1.885 -15.047 7.676 1 93.69 211 TRP B O 1
ATOM 3829 N N . HIS B 1 212 ? 1.516 -13.195 6.586 1 95.12 212 HIS B N 1
ATOM 3830 C CA . HIS B 1 212 ? 2.699 -12.445 6.988 1 95.12 212 HIS B CA 1
ATOM 3831 C C . HIS B 1 212 ? 2.51 -10.953 6.746 1 95.12 212 HIS B C 1
ATOM 3833 O O . HIS B 1 212 ? 1.612 -10.547 6.004 1 95.12 212 HIS B O 1
ATOM 3839 N N . PRO B 1 213 ? 3.318 -10.141 7.285 1 91.31 213 PRO B N 1
ATOM 3840 C CA . PRO B 1 213 ? 3.082 -8.695 7.219 1 91.31 213 PRO B CA 1
ATOM 3841 C C . PRO B 1 213 ? 3.125 -8.156 5.793 1 91.31 213 PRO B C 1
ATOM 3843 O O . PRO B 1 213 ? 2.49 -7.137 5.496 1 91.31 213 PRO B O 1
ATOM 3846 N N . GLY B 1 214 ? 3.756 -8.797 4.918 1 92.19 214 GLY B N 1
ATOM 3847 C CA . GLY B 1 214 ? 3.859 -8.359 3.535 1 92.19 214 GLY B CA 1
ATOM 3848 C C . GLY B 1 214 ? 2.533 -8.383 2.801 1 92.19 214 GLY B C 1
ATOM 3849 O O . GLY B 1 214 ? 2.396 -7.77 1.737 1 92.19 214 GLY B O 1
ATOM 3850 N N . LEU B 1 215 ? 1.544 -9.031 3.336 1 91.69 215 LEU B N 1
ATOM 3851 C CA . LEU B 1 215 ? 0.24 -9.094 2.684 1 91.69 215 LEU B CA 1
ATOM 3852 C C . LEU B 1 215 ? -0.437 -7.727 2.691 1 91.69 215 LEU B C 1
ATOM 3854 O O . LEU B 1 215 ? -1.383 -7.492 1.937 1 91.69 215 LEU B O 1
ATOM 3858 N N . ALA B 1 216 ? 0.092 -6.848 3.52 1 87.62 216 ALA B N 1
ATOM 3859 C CA . ALA B 1 216 ? -0.447 -5.492 3.588 1 87.62 216 ALA B CA 1
ATOM 3860 C C . ALA B 1 216 ? -0.058 -4.684 2.352 1 87.62 216 ALA B C 1
ATOM 3862 O O . ALA B 1 216 ? -0.666 -3.652 2.061 1 87.62 216 ALA B O 1
ATOM 3863 N N . GLY B 1 217 ? 0.957 -5.109 1.673 1 89.94 217 GLY B N 1
ATOM 3864 C CA . GLY B 1 217 ? 1.367 -4.406 0.466 1 89.94 217 GLY B CA 1
ATOM 3865 C C . GLY B 1 217 ? 2.873 -4.27 0.338 1 89.94 217 GLY B C 1
ATOM 3866 O O . GLY B 1 217 ? 3.613 -4.613 1.262 1 89.94 217 GLY B O 1
ATOM 3867 N N . PRO B 1 218 ? 3.26 -3.803 -0.8 1 93.06 218 PRO B N 1
ATOM 3868 C CA . PRO B 1 218 ? 4.695 -3.656 -1.05 1 93.06 218 PRO B CA 1
ATOM 3869 C C . PRO B 1 218 ? 5.32 -2.51 -0.259 1 93.06 218 PRO B C 1
ATOM 3871 O O . PRO B 1 218 ? 4.621 -1.565 0.121 1 93.06 218 PRO B O 1
ATOM 3874 N N . PHE B 1 219 ? 6.672 -2.656 0.015 1 91.38 219 PHE B N 1
ATOM 3875 C CA . PHE B 1 219 ? 7.422 -1.567 0.628 1 91.38 219 PHE B CA 1
ATOM 3876 C C . PHE B 1 219 ? 8.906 -1.688 0.312 1 91.38 219 PHE B C 1
ATOM 3878 O O . PHE B 1 219 ? 9.375 -2.746 -0.114 1 91.38 219 PHE B O 1
ATOM 3885 N N . VAL B 1 220 ? 9.602 -0.567 0.492 1 94.38 220 VAL B N 1
ATOM 3886 C CA . VAL B 1 220 ? 11.055 -0.519 0.356 1 94.38 220 VAL B CA 1
ATOM 3887 C C . VAL B 1 220 ? 11.672 0.076 1.619 1 94.38 220 VAL B C 1
ATOM 3889 O O . VAL B 1 220 ? 11.188 1.081 2.143 1 94.38 220 VAL B O 1
ATOM 3892 N N . PHE B 1 221 ? 12.648 -0.62 2.154 1 94.62 221 PHE B N 1
ATOM 3893 C CA . PHE B 1 221 ? 13.398 -0.208 3.334 1 94.62 221 PHE B CA 1
ATOM 3894 C C . PHE B 1 221 ? 14.812 0.227 2.955 1 94.62 221 PHE B C 1
ATOM 3896 O O . PHE B 1 221 ? 15.586 -0.567 2.424 1 94.62 221 PHE B O 1
ATOM 3903 N N . TYR B 1 222 ? 15.141 1.493 3.209 1 91.56 222 TYR B N 1
ATOM 3904 C CA . TYR B 1 222 ? 16.453 2.049 2.885 1 91.56 222 TYR B CA 1
ATOM 3905 C C . TYR B 1 222 ? 17.281 2.266 4.145 1 91.56 222 TYR B C 1
ATOM 3907 O O . TYR B 1 222 ? 16.812 2.889 5.102 1 91.56 222 TYR B O 1
ATOM 3915 N N . GLU B 1 223 ? 18.453 1.75 4.129 1 92 223 GLU B N 1
ATOM 3916 C CA . GLU B 1 223 ? 19.422 2.064 5.168 1 92 223 GLU B CA 1
ATOM 3917 C C . GLU B 1 223 ? 20.547 2.945 4.621 1 92 223 GLU B C 1
ATOM 3919 O O . GLU B 1 223 ? 20.953 2.797 3.469 1 92 223 GLU B O 1
ATOM 3924 N N . PHE B 1 224 ? 20.969 3.807 5.492 1 84 224 PHE B N 1
ATOM 3925 C CA . PHE B 1 224 ? 22.016 4.758 5.117 1 84 224 PHE B CA 1
ATOM 3926 C C . PHE B 1 224 ? 23.188 4.688 6.094 1 84 224 PHE B C 1
ATOM 3928 O O . PHE B 1 224 ? 23.047 4.16 7.199 1 84 224 PHE B O 1
ATOM 3935 N N . SER B 1 225 ? 24.328 5.098 5.633 1 78.62 225 SER B N 1
ATOM 3936 C CA . SER B 1 225 ? 25.516 5.086 6.488 1 78.62 225 SER B CA 1
ATOM 3937 C C . SER B 1 225 ? 25.422 6.164 7.562 1 78.62 225 SER B C 1
ATOM 3939 O O . SER B 1 225 ? 25.859 5.953 8.695 1 78.62 225 SER B O 1
ATOM 3941 N N . ASP B 1 226 ? 24.781 7.273 7.234 1 68.31 226 ASP B N 1
ATOM 3942 C CA . ASP B 1 226 ? 24.922 8.43 8.109 1 68.31 226 ASP B CA 1
ATOM 3943 C C . ASP B 1 226 ? 23.562 9.008 8.484 1 68.31 226 ASP B C 1
ATOM 3945 O O . ASP B 1 226 ? 23.469 10.164 8.906 1 68.31 226 ASP B O 1
ATOM 3949 N N . SER B 1 227 ? 22.531 8.25 8.141 1 66.88 227 SER B N 1
ATOM 3950 C CA . SER B 1 227 ? 21.203 8.727 8.469 1 66.88 227 SER B CA 1
ATOM 3951 C C . SER B 1 227 ? 20.281 7.566 8.867 1 66.88 227 SER B C 1
ATOM 3953 O O . SER B 1 227 ? 20.625 6.402 8.656 1 66.88 227 SER B O 1
ATOM 3955 N N . SER B 1 228 ? 19.203 7.953 9.492 1 75.94 228 SER B N 1
ATOM 3956 C CA . SER B 1 228 ? 18.234 6.945 9.914 1 75.94 228 SER B CA 1
ATOM 3957 C C . SER B 1 228 ? 17.578 6.277 8.719 1 75.94 228 SER B C 1
ATOM 3959 O O . SER B 1 228 ? 17.375 6.91 7.676 1 75.94 228 SER B O 1
ATOM 3961 N N . PRO B 1 229 ? 17.234 5.102 8.859 1 85.56 229 PRO B N 1
ATOM 3962 C CA . PRO B 1 229 ? 16.547 4.387 7.777 1 85.56 229 PRO B CA 1
ATOM 3963 C C . PRO B 1 229 ? 15.203 5 7.418 1 85.56 229 PRO B C 1
ATOM 3965 O O . PRO B 1 229 ? 14.617 5.727 8.227 1 85.56 229 PRO B O 1
ATOM 3968 N N . VAL B 1 230 ? 14.797 4.723 6.191 1 81.62 230 VAL B N 1
ATOM 3969 C CA . VAL B 1 230 ? 13.539 5.234 5.664 1 81.62 230 VAL B CA 1
ATOM 3970 C C . VAL B 1 230 ? 12.773 4.105 4.977 1 81.62 230 VAL B C 1
ATOM 3972 O O . VAL B 1 230 ? 13.367 3.252 4.316 1 81.62 230 VAL B O 1
ATOM 3975 N N . VAL B 1 231 ? 11.469 4.133 5.215 1 85.44 231 VAL B N 1
ATOM 3976 C CA . VAL B 1 231 ? 10.594 3.203 4.508 1 85.44 231 VAL B CA 1
ATOM 3977 C C . VAL B 1 231 ? 9.789 3.953 3.451 1 85.44 231 VAL B C 1
ATOM 3979 O O . VAL B 1 231 ? 9.305 5.062 3.701 1 85.44 231 VAL B O 1
ATOM 3982 N N . HIS B 1 232 ? 9.703 3.346 2.299 1 84.62 232 HIS B N 1
ATOM 3983 C CA . HIS B 1 232 ? 8.914 3.926 1.222 1 84.62 232 HIS B CA 1
ATOM 3984 C C . HIS B 1 232 ? 7.852 2.947 0.732 1 84.62 232 HIS B C 1
ATOM 3986 O O . HIS B 1 232 ? 8.125 1.755 0.578 1 84.62 232 HIS B O 1
ATOM 3992 N N . PHE B 1 233 ? 6.688 3.402 0.562 1 81.38 233 PHE B N 1
ATOM 3993 C CA . PHE B 1 233 ? 5.695 2.605 -0.148 1 81.38 233 PHE B CA 1
ATOM 3994 C C . PHE B 1 233 ? 5.012 3.432 -1.231 1 81.38 233 PHE B C 1
ATOM 3996 O O . PHE B 1 233 ? 4.848 4.645 -1.084 1 81.38 233 PHE B O 1
ATOM 4003 N N . GLU B 1 234 ? 4.754 2.689 -2.258 1 74.12 234 GLU B N 1
ATOM 4004 C CA . GLU B 1 234 ? 4.09 3.309 -3.4 1 74.12 234 GLU B CA 1
ATOM 4005 C C . GLU B 1 234 ? 2.756 2.631 -3.695 1 74.12 234 GLU B C 1
ATOM 4007 O O . GLU B 1 234 ? 2.65 1.404 -3.645 1 74.12 234 GLU B O 1
ATOM 4012 N N . HIS B 1 235 ? 1.724 3.486 -3.795 1 73.56 235 HIS B N 1
ATOM 4013 C CA . HIS B 1 235 ? 0.422 3.051 -4.285 1 73.56 235 HIS B CA 1
ATOM 4014 C C . HIS B 1 235 ? 0.151 3.596 -5.684 1 73.56 235 HIS B C 1
ATOM 4016 O O . HIS B 1 235 ? 1.037 4.184 -6.309 1 73.56 235 HIS B O 1
ATOM 4022 N N . HIS B 1 236 ? -0.962 3.244 -6.285 1 69.94 236 HIS B N 1
ATOM 4023 C CA . HIS B 1 236 ? -1.273 3.561 -7.676 1 69.94 236 HIS B CA 1
ATOM 4024 C C . HIS B 1 236 ? -1.063 5.043 -7.965 1 69.94 236 HIS B C 1
ATOM 4026 O O . HIS B 1 236 ? -0.434 5.402 -8.961 1 69.94 236 HIS B O 1
ATOM 4032 N N . SER B 1 237 ? -1.441 5.902 -7.23 1 62.78 237 SER B N 1
ATOM 4033 C CA . SER B 1 237 ? -1.292 7.324 -7.512 1 62.78 237 SER B CA 1
ATOM 4034 C C . SER B 1 237 ? -0.785 8.078 -6.289 1 62.78 237 SER B C 1
ATOM 4036 O O . SER B 1 237 ? -0.934 9.305 -6.199 1 62.78 237 SER B O 1
ATOM 4038 N N . SER B 1 238 ? -0.205 7.211 -5.418 1 63.84 238 SER B N 1
ATOM 4039 C CA . SER B 1 238 ? 0.243 7.824 -4.172 1 63.84 238 SER B CA 1
ATOM 4040 C C . SER B 1 238 ? 1.403 7.047 -3.557 1 63.84 238 SER B C 1
ATOM 4042 O O . SER B 1 238 ? 1.768 5.977 -4.047 1 63.84 238 SER B O 1
ATOM 4044 N N . GLY B 1 239 ? 2.139 7.727 -2.729 1 68.88 239 GLY B N 1
ATOM 4045 C CA . GLY B 1 239 ? 3.24 7.133 -1.988 1 68.88 239 GLY B CA 1
ATOM 4046 C C . GLY B 1 239 ? 3.646 7.945 -0.771 1 68.88 239 GLY B C 1
ATOM 4047 O O . GLY B 1 239 ? 3.104 9.023 -0.528 1 68.88 239 GLY B O 1
ATOM 4048 N N . ALA B 1 240 ? 4.441 7.223 0.037 1 68.75 240 ALA B N 1
ATOM 4049 C CA . ALA B 1 240 ? 4.887 7.926 1.236 1 68.75 240 ALA B CA 1
ATOM 4050 C C . ALA B 1 240 ? 6.254 7.426 1.692 1 68.75 240 ALA B C 1
ATOM 4052 O O . ALA B 1 240 ? 6.613 6.273 1.438 1 68.75 240 ALA B O 1
ATOM 4053 N N . PHE B 1 241 ? 6.949 8.367 2.252 1 72.31 241 PHE B N 1
ATOM 4054 C CA . PHE B 1 241 ? 8.18 8.047 2.959 1 72.31 241 PHE B CA 1
ATOM 4055 C C . PHE B 1 241 ? 7.965 8.086 4.469 1 72.31 241 PHE B C 1
ATOM 4057 O O . PHE B 1 241 ? 7.461 9.078 5 1 72.31 241 PHE B O 1
ATOM 4064 N N . ILE B 1 242 ? 8.266 7.004 5.113 1 71 242 ILE B N 1
ATOM 4065 C CA . ILE B 1 242 ? 8.109 6.887 6.559 1 71 242 ILE B CA 1
ATOM 4066 C C . ILE B 1 242 ? 9.469 6.992 7.242 1 71 242 ILE B C 1
ATOM 4068 O O . ILE B 1 242 ? 10.383 6.219 6.941 1 71 242 ILE B O 1
ATOM 4072 N N . HIS B 1 243 ? 9.477 7.887 8.227 1 65.56 243 HIS B N 1
ATOM 4073 C CA . HIS B 1 243 ? 10.742 8.156 8.898 1 65.56 243 HIS B CA 1
ATOM 4074 C C . HIS B 1 243 ? 10.633 7.891 10.391 1 65.56 243 HIS B C 1
ATOM 4076 O O . HIS B 1 243 ? 11.656 7.758 11.078 1 65.56 243 HIS B O 1
ATOM 4082 N N . ALA B 1 244 ? 9.43 7.902 10.82 1 64 244 ALA B N 1
ATOM 4083 C CA . ALA B 1 244 ?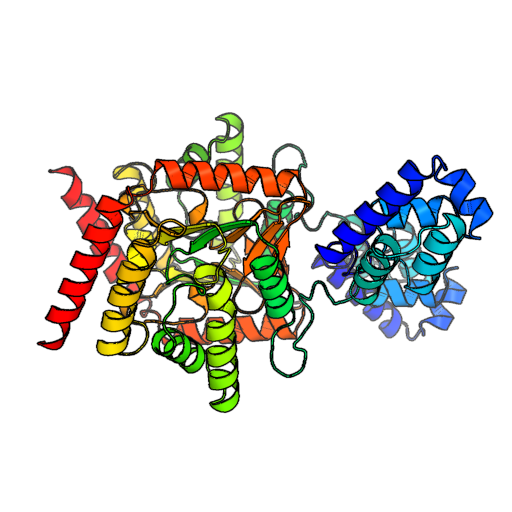 9.227 7.758 12.258 1 64 244 ALA B CA 1
ATOM 4084 C C . ALA B 1 244 ? 9.836 6.457 12.773 1 64 244 ALA B C 1
ATOM 4086 O O . ALA B 1 244 ? 9.547 5.379 12.25 1 64 244 ALA B O 1
ATOM 4087 N N . LYS B 1 245 ? 10.633 6.598 13.828 1 70.75 245 LYS B N 1
ATOM 4088 C CA . LYS B 1 245 ? 11.398 5.469 14.344 1 70.75 245 LYS B CA 1
ATOM 4089 C C . LYS B 1 245 ? 10.492 4.285 14.656 1 70.75 245 LYS B C 1
ATOM 4091 O O . LYS B 1 245 ? 10.836 3.137 14.359 1 70.75 245 LYS B O 1
ATOM 4096 N N . HIS B 1 246 ? 9.406 4.559 15.281 1 71.81 246 HIS B N 1
ATOM 4097 C CA . HIS B 1 246 ? 8.5 3.488 15.672 1 71.81 246 HIS B CA 1
ATOM 4098 C C . HIS B 1 246 ? 8.008 2.711 14.453 1 71.81 246 HIS B C 1
ATOM 4100 O O . HIS B 1 246 ? 8.023 1.478 14.453 1 71.81 246 HIS B O 1
ATOM 4106 N N . ASP B 1 247 ? 7.641 3.412 13.398 1 73.94 247 ASP B N 1
ATOM 4107 C CA . ASP B 1 247 ? 7.16 2.768 12.18 1 73.94 247 ASP B CA 1
ATOM 4108 C C . ASP B 1 247 ? 8.289 2.027 11.469 1 73.94 247 ASP B C 1
ATOM 4110 O O . ASP B 1 247 ? 8.102 0.907 10.984 1 73.94 247 ASP B O 1
ATOM 4114 N N . VAL B 1 248 ? 9.398 2.656 11.438 1 80.81 248 VAL B N 1
ATOM 4115 C CA . VAL B 1 248 ? 10.555 2.045 10.789 1 80.81 248 VAL B CA 1
ATOM 4116 C C . VAL B 1 248 ? 10.914 0.739 11.5 1 80.81 248 VAL B C 1
ATOM 4118 O O . VAL B 1 248 ? 11.227 -0.26 10.852 1 80.81 248 VAL B O 1
ATOM 4121 N N . ASP B 1 249 ? 10.781 0.723 12.805 1 85.12 249 ASP B N 1
ATOM 4122 C CA . ASP B 1 249 ? 11.078 -0.474 13.586 1 85.12 249 ASP B CA 1
ATOM 4123 C C . ASP B 1 249 ? 10.086 -1.592 13.273 1 85.12 249 ASP B C 1
ATOM 4125 O O . ASP B 1 249 ? 10.453 -2.768 13.25 1 85.12 249 ASP B O 1
ATOM 4129 N N . GLU B 1 250 ? 8.875 -1.259 13.039 1 85.44 250 GLU B N 1
ATOM 4130 C CA . GLU B 1 250 ? 7.871 -2.254 12.672 1 85.44 250 GLU B CA 1
ATOM 4131 C C . GLU B 1 250 ? 8.195 -2.898 11.328 1 85.44 250 GLU B C 1
ATOM 4133 O O . GLU B 1 250 ? 7.996 -4.102 11.148 1 85.44 250 GLU B O 1
ATOM 4138 N N . TYR B 1 251 ? 8.695 -2.139 10.477 1 90.06 251 TYR B N 1
ATOM 4139 C CA . TYR B 1 251 ? 9.062 -2.691 9.172 1 90.06 251 TYR B CA 1
ATOM 4140 C C . TYR B 1 251 ? 10.32 -3.543 9.281 1 90.06 251 TYR B C 1
ATOM 4142 O O . TYR B 1 251 ? 10.469 -4.527 8.555 1 90.06 251 TYR B O 1
ATOM 4150 N N . ARG B 1 252 ? 11.219 -3.184 10.172 1 93.94 252 ARG B N 1
ATOM 4151 C CA . ARG B 1 252 ? 12.359 -4.055 10.43 1 93.94 252 ARG B CA 1
ATOM 4152 C C . ARG B 1 252 ? 11.906 -5.43 10.914 1 93.94 252 ARG B C 1
ATOM 4154 O O . ARG B 1 252 ? 12.453 -6.449 10.492 1 93.94 252 ARG B O 1
ATOM 4161 N N . LYS B 1 253 ? 10.906 -5.383 11.734 1 93.69 253 LYS B N 1
ATOM 4162 C CA . LYS B 1 253 ? 10.344 -6.648 12.203 1 93.69 253 LYS B CA 1
ATOM 4163 C C . LYS B 1 253 ? 9.719 -7.426 11.047 1 93.69 253 LYS B C 1
ATOM 4165 O O . LYS B 1 253 ? 9.867 -8.648 10.961 1 93.69 253 LYS B O 1
ATOM 4170 N N . ALA B 1 254 ? 9.031 -6.742 10.203 1 94.19 254 ALA B N 1
ATOM 4171 C CA . ALA B 1 254 ? 8.422 -7.371 9.031 1 94.19 254 ALA B CA 1
ATOM 4172 C C . ALA B 1 254 ? 9.477 -8.023 8.148 1 94.19 254 ALA B C 1
ATOM 4174 O O . ALA B 1 254 ? 9.281 -9.133 7.641 1 94.19 254 ALA B O 1
ATOM 4175 N N . ILE B 1 255 ? 10.57 -7.332 8.008 1 97 255 ILE B N 1
ATOM 4176 C CA . ILE B 1 255 ? 11.656 -7.84 7.18 1 97 255 ILE B CA 1
ATOM 4177 C C . ILE B 1 255 ? 12.227 -9.117 7.797 1 97 255 ILE B C 1
ATOM 4179 O O . ILE B 1 255 ? 12.5 -10.086 7.09 1 97 255 ILE B O 1
ATOM 4183 N N . ARG B 1 256 ? 12.352 -9.117 9.07 1 96.94 256 ARG B N 1
ATOM 4184 C CA . ARG B 1 256 ? 12.828 -10.32 9.75 1 96.94 256 ARG B CA 1
ATOM 4185 C C . ARG B 1 256 ? 11.867 -11.484 9.539 1 96.94 256 ARG B C 1
ATOM 4187 O O . ARG B 1 256 ? 12.297 -12.625 9.336 1 96.94 256 ARG B O 1
ATOM 4194 N N . TRP B 1 257 ? 10.656 -11.164 9.586 1 96.44 257 TRP B N 1
ATOM 4195 C CA . TRP B 1 257 ? 9.641 -12.18 9.32 1 96.44 257 TRP B CA 1
ATOM 4196 C C . TRP B 1 257 ? 9.773 -12.719 7.898 1 96.44 257 TRP B C 1
ATOM 4198 O O . TRP B 1 257 ? 9.781 -13.938 7.691 1 96.44 257 TRP B O 1
ATOM 4208 N N . LEU B 1 258 ? 9.898 -11.867 6.973 1 97.5 258 LEU B N 1
ATOM 4209 C CA . LEU B 1 258 ? 10.062 -12.273 5.582 1 97.5 258 LEU B CA 1
ATOM 4210 C C . LEU B 1 258 ? 11.312 -13.125 5.41 1 97.5 258 LEU B C 1
ATOM 4212 O O . LEU B 1 258 ? 11.305 -14.109 4.664 1 97.5 258 LEU B O 1
ATOM 4216 N N . ASP B 1 259 ? 12.328 -12.711 6.094 1 97.88 259 ASP B N 1
ATOM 4217 C CA . ASP B 1 259 ? 13.578 -13.469 6.055 1 97.88 259 ASP B CA 1
ATOM 4218 C C . ASP B 1 259 ? 13.367 -14.898 6.527 1 97.88 259 ASP B C 1
ATOM 4220 O O . ASP B 1 259 ? 13.945 -15.836 5.969 1 97.88 259 ASP B O 1
ATOM 4224 N N . ASP B 1 260 ? 12.523 -15.062 7.48 1 97.38 260 ASP B N 1
ATOM 4225 C CA . ASP B 1 260 ? 12.289 -16.359 8.102 1 97.38 260 ASP B CA 1
ATOM 4226 C C . ASP B 1 260 ? 11.461 -17.266 7.188 1 97.38 260 ASP B C 1
ATOM 4228 O O . ASP B 1 260 ? 11.633 -18.484 7.191 1 97.38 260 ASP B O 1
ATOM 4232 N N . ILE B 1 261 ? 10.648 -16.703 6.391 1 97.44 261 ILE B N 1
ATOM 4233 C CA . ILE B 1 261 ? 9.68 -17.547 5.691 1 97.44 261 ILE B CA 1
ATOM 4234 C C . ILE B 1 261 ? 10.078 -17.688 4.227 1 97.44 261 ILE B C 1
ATOM 4236 O O . ILE B 1 261 ? 9.562 -18.562 3.518 1 97.44 261 ILE B O 1
ATOM 4240 N N . ALA B 1 262 ? 10.914 -16.828 3.725 1 98.44 262 ALA B N 1
ATOM 4241 C CA . ALA B 1 262 ? 11.312 -16.844 2.318 1 98.44 262 ALA B CA 1
ATOM 4242 C C . ALA B 1 262 ? 12.211 -18.047 2.016 1 98.44 262 ALA B C 1
ATOM 4244 O O . ALA B 1 262 ? 12.938 -18.516 2.893 1 98.44 262 ALA B O 1
ATOM 4245 N N . MET B 1 263 ? 12.172 -18.453 0.813 1 98.06 263 MET B N 1
ATOM 4246 C CA . MET B 1 263 ? 13.102 -19.469 0.344 1 98.06 263 MET B CA 1
ATOM 4247 C C . MET B 1 263 ? 14.547 -18.984 0.433 1 98.06 263 MET B C 1
ATOM 4249 O O . MET B 1 263 ? 14.805 -17.797 0.28 1 98.06 263 MET B O 1
ATOM 4253 N N . GLU B 1 264 ? 15.445 -19.953 0.62 1 97.56 264 GLU B N 1
ATOM 4254 C CA . GLU B 1 264 ? 16.859 -19.609 0.543 1 97.56 264 GLU B CA 1
ATOM 4255 C C . GLU B 1 264 ? 17.266 -19.203 -0.875 1 97.56 264 GLU B C 1
ATOM 4257 O O . GLU B 1 264 ? 16.531 -19.484 -1.829 1 97.56 264 GLU B O 1
ATOM 4262 N N . THR B 1 265 ? 18.391 -18.547 -1 1 96.81 265 THR B N 1
ATOM 4263 C CA . THR B 1 265 ? 18.828 -18 -2.281 1 96.81 265 THR B CA 1
ATOM 4264 C C . THR B 1 265 ? 18.906 -19.094 -3.336 1 96.81 265 THR B C 1
ATOM 4266 O O . THR B 1 265 ? 18.453 -18.906 -4.469 1 96.81 265 THR B O 1
ATOM 4269 N N . GLY B 1 266 ? 19.469 -20.234 -2.941 1 97.19 266 GLY B N 1
ATOM 4270 C CA . GLY B 1 266 ? 19.562 -21.344 -3.871 1 97.19 266 GLY B CA 1
ATOM 4271 C C . GLY B 1 266 ? 18.203 -21.875 -4.309 1 97.19 266 GLY B C 1
ATOM 4272 O O . GLY B 1 266 ? 17.984 -22.094 -5.5 1 97.19 266 GLY B O 1
ATOM 4273 N N . GLU B 1 267 ? 17.297 -22.062 -3.375 1 98 267 GLU B N 1
ATOM 4274 C CA . GLU B 1 267 ? 15.945 -22.531 -3.662 1 98 267 GLU B CA 1
ATOM 4275 C C . GLU B 1 267 ? 15.188 -21.516 -4.516 1 98 267 GLU B C 1
ATOM 4277 O O . GLU B 1 267 ? 14.391 -21.891 -5.375 1 98 267 GLU B O 1
ATOM 4282 N N . SER B 1 268 ? 15.469 -20.25 -4.254 1 98.38 268 SER B N 1
ATOM 4283 C CA . SER B 1 268 ? 14.828 -19.188 -5.023 1 98.38 268 SER B CA 1
ATOM 4284 C C . SER B 1 268 ? 15.25 -19.234 -6.488 1 98.38 268 SER B C 1
ATOM 4286 O O . SER B 1 268 ? 14.422 -19.094 -7.387 1 98.38 268 SER B O 1
ATOM 4288 N N . LEU B 1 269 ? 16.516 -19.5 -6.715 1 98 269 LEU B N 1
ATOM 4289 C CA . LEU B 1 269 ? 17.016 -19.609 -8.078 1 98 269 LEU B CA 1
ATOM 4290 C C . LEU B 1 269 ? 16.391 -20.812 -8.781 1 98 269 LEU B C 1
ATOM 4292 O O . LEU B 1 269 ? 16.062 -20.734 -9.969 1 98 269 LEU B O 1
ATOM 4296 N N . GLU B 1 270 ? 16.203 -21.875 -8.062 1 98.12 270 GLU B N 1
ATOM 4297 C CA . GLU B 1 270 ? 15.547 -23.047 -8.625 1 98.12 270 GLU B CA 1
ATOM 4298 C C . GLU B 1 270 ? 14.094 -22.766 -8.969 1 98.12 270 GLU B C 1
ATOM 4300 O O . GLU B 1 270 ? 13.594 -23.203 -10.008 1 98.12 270 GLU B O 1
ATOM 4305 N N . PHE B 1 271 ? 13.477 -22.094 -8.117 1 98.25 271 PHE B N 1
ATOM 4306 C CA . PHE B 1 271 ? 12.086 -21.719 -8.344 1 98.25 271 PHE B CA 1
ATOM 4307 C C . PHE B 1 271 ? 11.961 -20.828 -9.578 1 98.25 271 PHE B C 1
ATOM 4309 O O . PHE B 1 271 ? 11.047 -21.016 -10.391 1 98.25 271 PHE B O 1
ATOM 4316 N N . ILE B 1 272 ? 12.828 -19.844 -9.727 1 98.12 272 ILE B N 1
ATOM 4317 C CA . ILE B 1 272 ? 12.836 -18.969 -10.891 1 98.12 272 ILE B CA 1
ATOM 4318 C C . ILE B 1 272 ? 13.039 -19.797 -12.156 1 98.12 272 ILE B C 1
ATOM 4320 O O . ILE B 1 272 ? 12.383 -19.547 -13.172 1 98.12 272 ILE B O 1
ATOM 4324 N N . ALA B 1 273 ? 13.93 -20.75 -12.086 1 97.88 273 ALA B N 1
ATOM 4325 C CA . ALA B 1 273 ? 14.18 -21.641 -13.227 1 97.88 273 ALA B CA 1
ATOM 4326 C C . ALA B 1 273 ? 12.93 -22.422 -13.594 1 97.88 273 ALA B C 1
ATOM 4328 O O . ALA B 1 273 ? 12.609 -22.578 -14.781 1 97.88 273 ALA B O 1
ATOM 4329 N N . LYS B 1 274 ? 12.227 -22.906 -12.641 1 97.44 274 LYS B N 1
ATOM 4330 C CA . LYS B 1 274 ? 10.984 -23.625 -12.883 1 97.44 274 LYS B CA 1
ATOM 4331 C C . LYS B 1 274 ? 9.945 -22.719 -13.531 1 97.44 274 LYS B C 1
ATOM 4333 O O . LYS B 1 274 ? 9.219 -23.141 -14.438 1 97.44 274 LYS B O 1
ATOM 4338 N N . ALA B 1 275 ? 9.898 -21.516 -13.008 1 97.06 275 ALA B N 1
ATOM 4339 C CA . ALA B 1 275 ? 8.977 -20.547 -13.602 1 97.06 275 ALA B CA 1
ATOM 4340 C C . ALA B 1 275 ? 9.32 -20.297 -15.07 1 97.06 275 ALA B C 1
ATOM 4342 O O . ALA B 1 275 ? 8.43 -20.219 -15.914 1 97.06 275 ALA B O 1
ATOM 4343 N N . SER B 1 276 ? 10.594 -20.156 -15.344 1 96.75 276 SER B N 1
ATOM 4344 C CA . SER B 1 276 ? 11.055 -19.969 -16.719 1 96.75 276 SER B CA 1
ATOM 4345 C C . SER B 1 276 ? 10.648 -21.141 -17.609 1 96.75 276 SER B C 1
ATOM 4347 O O . SER B 1 276 ? 10.18 -20.938 -18.734 1 96.75 276 SER B O 1
ATOM 4349 N N . ALA B 1 277 ? 10.766 -22.297 -17.094 1 96.19 277 ALA B N 1
ATOM 4350 C CA . ALA B 1 277 ? 10.398 -23.5 -17.844 1 96.19 277 ALA B CA 1
ATOM 4351 C C . ALA B 1 277 ? 8.906 -23.516 -18.141 1 96.19 277 ALA B C 1
ATOM 4353 O O . ALA B 1 277 ? 8.484 -23.922 -19.234 1 96.19 277 ALA B O 1
ATOM 4354 N N . HIS B 1 278 ? 8.164 -23.109 -17.219 1 93.88 278 HIS B N 1
ATOM 4355 C CA . HIS B 1 278 ? 6.719 -23.031 -17.406 1 93.88 278 HIS B CA 1
ATOM 4356 C C . HIS B 1 278 ? 6.352 -22.062 -18.531 1 93.88 278 HIS B C 1
ATOM 4358 O O . HIS B 1 278 ? 5.488 -22.359 -19.359 1 93.88 278 HIS B O 1
ATOM 4364 N N . TRP B 1 279 ? 6.992 -20.922 -18.547 1 94.25 279 TRP B N 1
ATOM 4365 C CA . TRP B 1 279 ? 6.715 -19.922 -19.562 1 94.25 279 TRP B CA 1
ATOM 4366 C C . TRP B 1 279 ? 7.156 -20.422 -20.938 1 94.25 279 TRP B C 1
ATOM 4368 O O . TRP B 1 279 ? 6.594 -20.016 -21.969 1 94.25 279 TRP B O 1
ATOM 4378 N N . GLU B 1 280 ? 8.156 -21.25 -20.984 1 91.75 280 GLU B N 1
ATOM 4379 C CA . GLU B 1 280 ? 8.609 -21.828 -22.25 1 91.75 280 GLU B CA 1
ATOM 4380 C C . GLU B 1 280 ? 7.582 -22.812 -22.812 1 91.75 280 GLU B C 1
ATOM 4382 O O . GLU B 1 280 ? 7.43 -22.922 -24.031 1 91.75 280 GLU B O 1
ATOM 4387 N N . GLU B 1 281 ? 6.859 -23.438 -21.922 1 85.81 281 GLU B N 1
ATOM 4388 C CA . GLU B 1 281 ? 5.891 -24.453 -22.328 1 85.81 281 GLU B CA 1
ATOM 4389 C C . GLU B 1 281 ? 4.57 -23.812 -22.75 1 85.81 281 GLU B C 1
ATOM 4391 O O . GLU B 1 281 ? 3.863 -24.344 -23.609 1 85.81 281 GLU B O 1
ATOM 4396 N N . VAL B 1 282 ? 3.943 -22.844 -22.078 1 70.81 282 VAL B N 1
ATOM 4397 C CA . VAL B 1 282 ? 2.639 -22.25 -22.359 1 70.81 282 VAL B CA 1
ATOM 4398 C C . VAL B 1 282 ? 2.572 -21.797 -23.812 1 70.81 282 VAL B C 1
ATOM 4400 O O . VAL B 1 282 ? 1.484 -21.656 -24.375 1 70.81 282 VAL B O 1
ATOM 4403 N N . SER B 1 283 ? 3.494 -21.359 -24.594 1 53.66 283 SER B N 1
ATOM 4404 C CA . SER B 1 283 ? 3.367 -20.984 -26 1 53.66 283 SER B CA 1
ATOM 4405 C C . SER B 1 283 ? 2.6 -22.047 -26.781 1 53.66 283 SER B C 1
ATOM 4407 O O . SER B 1 283 ? 2.041 -21.75 -27.844 1 53.66 283 SER B O 1
ATOM 4409 N N . ASP B 1 284 ? 2.736 -23.312 -26.547 1 44.72 284 ASP B N 1
ATOM 4410 C CA . ASP B 1 284 ? 2.273 -24.266 -27.547 1 44.72 284 ASP B CA 1
ATOM 4411 C C . ASP B 1 284 ? 0.757 -24.438 -27.469 1 44.72 284 ASP B C 1
ATOM 4413 O O . ASP B 1 284 ? 0.165 -25.094 -28.328 1 44.72 284 ASP B O 1
ATOM 4417 N N . ASP B 1 285 ? -0.001 -24.141 -26.438 1 38.25 285 ASP B N 1
ATOM 4418 C CA . ASP B 1 285 ? -1.428 -24.266 -26.719 1 38.25 285 ASP B CA 1
ATOM 4419 C C . ASP B 1 285 ? -2.025 -22.938 -27.156 1 38.25 285 ASP B C 1
ATOM 4421 O O . ASP B 1 285 ? -1.696 -21.891 -26.594 1 38.25 285 ASP B O 1
#

InterPro domains:
  IPR001387 Cro/C1-type, helix-turn-helix domain [PS50943] (17-71)
  IPR001387 Cro/C1-type, helix-turn-helix domain [SM00530] (16-71)
  IPR001387 Cro/C1-type, helix-turn-helix domain [cd00093] (16-70)
  IPR010982 Lambda repressor-like, DNA-binding domain superfamily [G3DSA:1.10.260.40] (5-70)
  IPR010982 Lambda repressor-like, DNA-binding domain superfamily [SSF47413] (13-66)
  IPR043917 Domain of unknown function DUF5753 [PF19054] (101-273)

Foldseek 3Di:
DDQLLFAQLLQVLLCLLVVLCVVLVHDLCRLCVQLVHHSVVNVCSNVSVDQDALVSLLSSCVSSVPDDPSSVSNSVSSVCSPLRCQLPQDDPLDGSVVVSVLVLLQQFQAKEKEAEAADDLLQADLVLQLLVCVVLPDDPVSSVVVSVVSVVSNCLLVPPSHHQYEYEYELNNLVDDGPDLVRSLVSLVSNLVSCPDPSYHYWYFYCVLPDAPCVVDIKMWGHHPPGQIWIKDDDPSGIDIDRDPVVSVVVVVRVVVSVVRTDGRVVRSVSSVVSSVVSVPVVPD/DDQLLFAPLLQVLLCLLVVLCVVLVHDLCRLCVQLVHHSVVNVCSNVSVDQDALVSLLSSCVSSVPDDPSSVSNSVSSVCSPLRLPCPQDDPLDRSPVVSVLVLLQQFQAKEKEAEAADDLLQADLLLQLLVCVVLPDDPVSSVVVSVVSVVSNCLLVPPSHHQYEYEYELNNLVDDGDDLVRSLVSLVSNLVSCPDPSYHYWYFYCVLPDAPCVVDIKMWGHHPPDQIWIKDDDPSGIHIDRDPVVSVVVVVRVVVSVVRTDGRVVRSVSSVVSSVVSVPVVPD

Sequence (570 aa):
MPATAGTPRARALSAALREVRTASGVGVRELARQVGYTHVEISNWETGKRVPKIEAVAAILGTLRVAGEDRDRILDLVRNVHEPNWLTVGLNGIPQQLAGVIECERSATSIVEWIPMAVPGLLQTLEYTRAIKKASGLSENDTELRVMLSASRGEVITRRNPVEFCAYIGEVALSVPIGDRETMLEQLANLSDLARRPNVAVRIVPIQVGWHPGLAGPFVFYEFSDSSPVVHFEHHSSGAFIHAKHDVDEYRKAIRWLDDIAMETGESLEFIAKASAHWEEVSDDMPATAGTPRARALSAALREVRTASGVGVRELARQVGYTHVEISNWETGKRVPKIEAVAAILGTLRVAGEDRDRILDLVRNVHEPNWLTVGLNGIPQQLAGVIECERSATSIVEWIPMAVPGLLQTLEYTRAIKKASGLSENDTELRVMLSASRGEVITRRNPVEFCAYIGEVALSVPIGDRETMLEQLANLSDLARRPNVAVRIVPIQVGWHPGLAGPFVFYEFSDSSPVVHFEHHSSGAFIHAKHDVDEYRKAIRWLDDIAMETGESLEFIAKASAHWEEVSDD

Secondary structure (DSSP, 8-state):
--TTTTSHHHHHHHHHHHHHHHHTT--HHHHHHHHTS-HHHHHHHHTTSSPPPHHHHHHHHHHTT--HHHHHHHHHHHHTTSS--TTS--SSSS-HHHHHHHHHHHH-SEEEEEESSS--GGG--HHHHHHHHHHTT--HHHHHHHHHHHHHHTHHHHSSSPPEEEEEEEGGGGTS--S-HHHHHHHHHHHHHHHTSTTEEEEEEPGGG---GGGG--EEEEE-SSS--EEEEE-SS-EEEE--HHHHHHHHHHHHHHHHHSPPHHHHHHHHHHHHHHHHHGGG-/--TTTTSHHHHHHHHHHHHHHHHTT--HHHHHHHHTS-HHHHHHHHTTSSPPPHHHHHHHHHHTT--HHHHHHHHHHHHTTSS--SS---SSSS-HHHHHHHHHHHH-SEEEEEESSS--GGG--HHHHHHHHHHTT--HHHHHHHHHHHHHHTHHHHSSSPPEEEEEEEGGGGTS--S-HHHHHHHHHHHHHHHTSTTEEEEEEPGGG---GGGG--EEEEE-SSS--EEEEE-SS-EEEE--HHHHHHHHHHHHHHHHHSPPHHHHHHHHHHHHHHHHHHTT-

pLDDT: mean 83.38, std 16.97, range [29.52, 98.69]